Protein AF-A0A8C3PC70-F1 (afdb_monomer)

Mean predicted aligned error: 22.48 Å

Foldseek 3Di:
DDDDDDDDDPVVVVVVVVVVCVVPVVVVVVVVVVVVVVVVVVVVVVVVVVVVVVVVVVVVVVVVVVVVVVVVVVVVVVVVVVVVVVVVVVVVVVVVVVVVVVVVVVVVVVVVVVVVVVVVVVVVVVVVVVVVVVVVVVVVVVVVVVVVVDDDDDDDDDDDDDDDDPCPVVVVVVVVVVVVVVVVVVVVVVVVVVVVVVVVVVVVVVVVVVVVVVVVVVVVVVVVVVVVLLVVLVVLQVVLDDPVGGFDSDPVSSVVSVVVVVVCVVVVVVVVVVVVVVVVVVVVVVVVVVVVVVVVVVVVVVVVVVVVVVVVVVVVVVVVVVVVVVVVVVVVVVVVVVVVVVVVVVVVVVVVVVVVVVVVVVVVVVVVVVVVVVVVVVVVVVVVVVVVVVVVVVVVVVVVVVVVVVVVVVVVVVVVVVVVVVVLVVLCVVVVDPDDSPPDDPVNSVVVVVVVVVVVVVVPDDDDDDDDDDDDDDDDDDDD

Organism: Chrysemys picta bellii (NCBI:txid8478)

Sequence (480 aa):
SSAPSHPHSSEGSTEVRVSCKYRCYYPSILLLKIQQLQSQLVTKEASLQEMKSELEIYKENNARQSSKIQTLKAQVKELEEIATSVTSVKSQSGAYIYTLKRKNQELSERVSELEKHLRMLLVSREKAEQKVASLEKKLAEVTDKLSSSMNIDIKGQEDPLGFLEKDEAALTKKTFERNNTILLERLKDKQIAWDNCCQELLHKEKKFTELDRALHASMYETKTTQTLYQTFISQLATLLSNTFITVAGTEKAIKERIQEICGSEHSWKSKTDELQQKVLSLTSQLEQQRDLYHEALSKSYKAEEVLQKQKGSLKRVEKKLAAEDLLLERFISERKKLFKKNIFLQNKTIEELSKSLEKVEKIKEKAARKVVSLKTELDYTEHEARKEKERAHHMLEAVTNELHISKRALEEVARREKQLVDFREAITKIMGFRINTLTISDKEIIRQLKQLIQAYEISKVTSNNESKFSCGFTTGFENQ

Radius of gyration: 105.41 Å; Cα contacts (8 Å, |Δi|>4): 39; chains: 1; bounding box: 229×79×291 Å

InterPro domains:
  IPR039139 Coiled-coil domain-containing protein 170-like [PTHR18863] (165-339)

Structure (mmCIF, N/CA/C/O backbone):
data_AF-A0A8C3PC70-F1
#
_entry.id   AF-A0A8C3PC70-F1
#
loop_
_atom_site.group_PDB
_atom_site.id
_atom_site.type_symbol
_atom_site.label_atom_id
_atom_site.label_alt_id
_atom_site.label_comp_id
_atom_site.label_asym_id
_atom_site.label_entity_id
_atom_site.label_seq_id
_atom_site.pdbx_PDB_ins_code
_atom_site.Cartn_x
_atom_site.Cartn_y
_atom_site.Cartn_z
_atom_site.occupancy
_atom_site.B_iso_or_equiv
_atom_site.auth_seq_id
_atom_site.auth_comp_id
_atom_site.auth_asym_id
_atom_site.auth_atom_id
_atom_site.pdbx_PDB_model_num
ATOM 1 N N . SER A 1 1 ? 85.971 45.861 -48.739 1.00 37.19 1 SER A N 1
ATOM 2 C CA . SER A 1 1 ? 86.446 45.391 -50.050 1.00 37.19 1 SER A CA 1
ATOM 3 C C . SER A 1 1 ? 85.743 44.111 -50.423 1.00 37.19 1 SER A C 1
ATOM 5 O O . SER A 1 1 ? 85.642 43.208 -49.605 1.00 37.19 1 SER A O 1
ATOM 7 N N . SER A 1 2 ? 85.193 44.115 -51.625 1.00 47.41 2 SER A N 1
ATOM 8 C CA . SER A 1 2 ? 84.390 43.083 -52.267 1.00 47.41 2 SER A CA 1
ATOM 9 C C . SER A 1 2 ? 85.173 41.791 -52.527 1.00 47.41 2 SER A C 1
ATOM 11 O O . SER A 1 2 ? 86.310 41.874 -52.979 1.00 47.41 2 SER A O 1
ATOM 13 N N . ALA A 1 3 ? 84.544 40.627 -52.330 1.00 35.69 3 ALA A N 1
ATOM 14 C CA . ALA A 1 3 ? 84.772 39.403 -53.112 1.00 35.69 3 ALA A CA 1
ATOM 15 C C . ALA A 1 3 ? 83.619 38.393 -52.873 1.00 35.69 3 ALA A C 1
ATOM 17 O O . ALA A 1 3 ? 83.036 38.405 -51.787 1.00 35.69 3 ALA A O 1
ATOM 18 N N . PRO A 1 4 ? 83.248 37.567 -53.872 1.00 47.09 4 PRO A N 1
ATOM 19 C CA . PRO A 1 4 ? 81.928 36.946 -53.977 1.00 47.09 4 PRO A CA 1
ATOM 20 C C . PRO A 1 4 ? 81.892 35.512 -53.427 1.00 47.09 4 PRO A C 1
ATOM 22 O O . PRO A 1 4 ? 82.804 34.72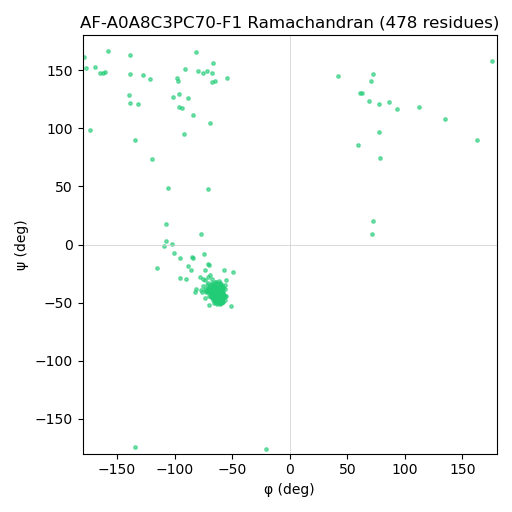1 -53.661 1.00 47.09 4 PRO A O 1
ATOM 25 N N . SER A 1 5 ? 80.807 35.146 -52.745 1.00 38.50 5 SER A N 1
ATOM 26 C CA . SER A 1 5 ? 80.529 33.771 -52.323 1.00 38.50 5 SER A CA 1
ATOM 27 C C . SER A 1 5 ? 79.599 33.067 -53.319 1.00 38.50 5 SER A C 1
ATOM 29 O O . SER A 1 5 ? 78.460 33.471 -53.546 1.00 38.50 5 SER A O 1
ATOM 31 N N . HIS A 1 6 ? 80.117 31.994 -53.916 1.00 42.22 6 HIS A N 1
ATOM 32 C CA . HIS A 1 6 ? 79.379 31.004 -54.701 1.00 42.22 6 HIS A CA 1
ATOM 33 C C . HIS A 1 6 ? 78.194 30.404 -53.919 1.00 42.22 6 HIS A C 1
ATOM 35 O O . HIS A 1 6 ? 78.354 30.087 -52.739 1.00 42.22 6 HIS A O 1
ATOM 41 N N . PRO A 1 7 ? 77.049 30.116 -54.566 1.00 43.94 7 PRO A N 1
ATOM 42 C CA . PRO A 1 7 ? 76.029 29.249 -54.004 1.00 43.94 7 PRO A CA 1
ATOM 43 C C . PRO A 1 7 ? 76.295 27.808 -54.460 1.00 43.94 7 PRO A C 1
ATOM 45 O O . PRO A 1 7 ? 75.867 27.390 -55.531 1.00 43.94 7 PRO A O 1
ATOM 48 N N . HIS A 1 8 ? 76.993 27.031 -53.638 1.00 48.06 8 HIS A N 1
ATOM 49 C CA . HIS A 1 8 ? 76.928 25.573 -53.706 1.00 48.06 8 HIS A CA 1
ATOM 50 C C . HIS A 1 8 ? 76.455 25.034 -52.351 1.00 48.06 8 HIS A C 1
ATOM 52 O O . HIS A 1 8 ? 76.801 25.575 -51.306 1.00 48.06 8 HIS A O 1
ATOM 58 N N . SER A 1 9 ? 75.636 23.980 -52.412 1.00 47.53 9 SER A N 1
ATOM 59 C CA . SER A 1 9 ? 75.015 23.207 -51.322 1.00 47.53 9 SER A CA 1
ATOM 60 C C . SER A 1 9 ? 73.780 23.806 -50.622 1.00 47.53 9 SER A C 1
ATOM 62 O O . SER A 1 9 ? 73.832 24.200 -49.461 1.00 47.53 9 SER A O 1
ATOM 64 N N . SER A 1 10 ? 72.621 23.780 -51.292 1.00 46.97 10 SER A N 1
ATOM 65 C CA . SER A 1 10 ? 71.298 23.926 -50.649 1.00 46.97 10 SER A CA 1
ATOM 66 C C . SER A 1 10 ? 70.464 22.633 -50.619 1.00 46.97 10 SER A C 1
ATOM 68 O O . SER A 1 10 ? 69.391 22.634 -50.021 1.00 46.97 10 SER A O 1
ATOM 70 N N . GLU A 1 11 ? 70.948 21.514 -51.173 1.00 48.00 11 GLU A N 1
ATOM 71 C CA . GLU A 1 11 ? 70.164 20.265 -51.265 1.00 48.00 11 GLU A CA 1
ATOM 72 C C . GLU A 1 11 ? 70.332 19.323 -50.056 1.00 48.00 11 GLU A C 1
ATOM 74 O O . GLU A 1 11 ? 69.372 18.682 -49.641 1.00 48.00 11 GLU A O 1
ATOM 79 N N . GLY A 1 12 ? 71.486 19.317 -49.375 1.00 47.09 12 GLY A N 1
ATOM 80 C CA . GLY A 1 12 ? 71.670 18.508 -48.153 1.00 47.09 12 GLY A CA 1
ATOM 81 C C . GLY A 1 12 ? 70.943 19.055 -46.912 1.00 47.09 12 GLY A C 1
ATOM 82 O O . GLY A 1 12 ? 70.647 18.322 -45.970 1.00 47.09 12 GLY A O 1
ATOM 83 N N . SER A 1 13 ? 70.614 20.352 -46.897 1.00 48.31 13 SER A N 1
ATOM 84 C CA . SER A 1 13 ? 69.939 21.005 -45.762 1.00 48.31 13 SER A CA 1
ATOM 85 C C . SER A 1 13 ? 68.418 20.872 -45.800 1.00 48.31 13 SER A C 1
ATOM 87 O O . SER A 1 13 ? 67.768 21.003 -44.764 1.00 48.31 13 SER A O 1
ATOM 89 N N . THR A 1 14 ? 67.827 20.628 -46.967 1.00 53.41 14 THR A N 1
ATOM 90 C CA . THR A 1 14 ? 66.382 20.436 -47.139 1.00 53.41 14 THR A CA 1
ATOM 91 C C . THR A 1 14 ? 65.974 19.009 -46.800 1.00 53.41 14 THR A C 1
ATOM 93 O O . THR A 1 14 ? 65.004 18.831 -46.069 1.00 53.41 14 THR A O 1
ATOM 96 N N . GLU A 1 15 ? 66.747 17.999 -47.195 1.00 50.66 15 GLU A N 1
ATOM 97 C CA . GLU A 1 15 ? 66.435 16.591 -46.909 1.00 50.66 15 GLU A CA 1
ATOM 98 C C . GLU A 1 15 ? 66.539 16.249 -45.410 1.00 50.66 15 GLU A C 1
ATOM 100 O O . GLU A 1 15 ? 65.626 15.651 -44.832 1.00 50.66 15 GLU A O 1
ATOM 105 N N . VAL A 1 16 ? 67.575 16.749 -44.723 1.00 52.97 16 VAL A N 1
ATOM 106 C CA . VAL A 1 16 ? 67.715 16.616 -43.259 1.00 52.97 16 VAL A CA 1
ATOM 107 C C . VAL A 1 16 ? 66.616 17.390 -42.521 1.00 52.97 16 VAL A C 1
ATOM 109 O O . VAL A 1 16 ? 66.085 16.912 -41.520 1.00 52.97 16 VAL A O 1
ATOM 112 N N . ARG A 1 17 ? 66.201 18.561 -43.022 1.00 52.69 17 ARG A N 1
ATOM 113 C CA . ARG A 1 17 ? 65.150 19.391 -42.403 1.00 52.69 17 ARG A CA 1
ATOM 114 C C . ARG A 1 17 ? 63.744 18.821 -42.629 1.00 52.69 17 ARG A C 1
ATOM 116 O O . ARG A 1 17 ? 62.884 18.980 -41.763 1.00 52.69 17 ARG A O 1
ATOM 123 N N . VAL A 1 18 ? 63.512 18.121 -43.741 1.00 56.44 18 VAL A N 1
ATOM 124 C CA . VAL A 1 18 ? 62.275 17.370 -44.010 1.00 56.44 18 VAL A CA 1
ATOM 125 C C . VAL A 1 18 ? 62.233 16.099 -43.160 1.00 56.44 18 VAL A C 1
ATOM 127 O O . VAL A 1 18 ? 61.241 15.878 -42.469 1.00 56.44 18 VAL A O 1
ATOM 130 N N . SER A 1 19 ? 63.323 15.329 -43.097 1.00 53.69 19 SER A N 1
ATOM 131 C CA . SER A 1 19 ? 63.426 14.143 -42.233 1.00 53.69 19 SER A CA 1
ATOM 132 C C . SER A 1 19 ? 63.249 14.496 -40.747 1.00 53.69 19 SER A C 1
ATOM 134 O O . SER A 1 19 ? 62.479 13.848 -40.041 1.00 53.69 19 SER A O 1
ATOM 136 N N . CYS A 1 20 ? 63.838 15.602 -40.280 1.00 53.09 20 CYS A N 1
ATOM 137 C CA . CYS A 1 20 ? 63.668 16.092 -38.908 1.00 53.09 20 CYS A CA 1
ATOM 138 C C . CYS A 1 20 ? 62.239 16.618 -38.635 1.00 53.09 20 CYS A C 1
ATOM 140 O O . CYS A 1 20 ? 61.683 16.361 -37.568 1.00 53.09 20 CYS A O 1
ATOM 142 N N . LYS A 1 21 ? 61.579 17.265 -39.614 1.00 56.69 21 LYS A N 1
ATOM 143 C CA . LYS A 1 21 ? 60.153 17.636 -39.514 1.00 56.69 21 LYS A CA 1
ATOM 144 C C . LYS A 1 21 ? 59.253 16.409 -39.377 1.00 56.69 21 LYS A C 1
ATOM 146 O O . LYS A 1 21 ? 58.434 16.380 -38.467 1.00 56.69 21 LYS A O 1
ATOM 151 N N . TYR A 1 22 ? 59.420 15.383 -40.211 1.00 57.03 22 TYR A N 1
ATOM 152 C CA . TYR A 1 22 ? 58.629 14.150 -40.106 1.00 57.03 22 TYR A CA 1
ATOM 153 C C . TYR A 1 22 ? 58.917 13.380 -38.807 1.00 57.03 22 TYR A C 1
ATOM 155 O O . TYR A 1 22 ? 57.985 12.863 -38.188 1.00 57.03 22 TYR A O 1
ATOM 163 N N . ARG A 1 23 ? 60.175 13.376 -38.342 1.00 55.66 23 ARG A N 1
ATOM 164 C CA . ARG A 1 23 ? 60.592 12.717 -37.094 1.00 55.66 23 ARG A CA 1
ATOM 165 C C . ARG A 1 23 ? 60.053 13.401 -35.831 1.00 55.66 23 ARG A C 1
ATOM 167 O O . ARG A 1 23 ? 59.842 12.713 -34.842 1.00 55.66 23 ARG A O 1
ATOM 174 N N . CYS A 1 24 ? 59.768 14.706 -35.868 1.00 57.81 24 CYS A N 1
ATOM 175 C CA . CYS A 1 24 ? 59.174 15.449 -34.745 1.00 57.81 24 CYS A CA 1
ATOM 176 C C . CYS A 1 24 ? 57.638 15.580 -34.824 1.00 57.81 24 CYS A C 1
ATOM 178 O O . CYS A 1 24 ? 56.969 15.655 -33.792 1.00 57.81 24 CYS A O 1
ATOM 180 N N . TYR A 1 25 ? 57.048 15.584 -36.024 1.00 62.97 25 TYR A N 1
ATOM 181 C CA . TYR A 1 25 ? 55.606 15.809 -36.215 1.00 62.97 25 TYR A CA 1
ATOM 182 C C . TYR A 1 25 ? 54.757 14.576 -35.872 1.00 62.97 25 TYR A C 1
ATOM 184 O O . TYR A 1 25 ? 53.714 14.697 -35.231 1.00 62.97 25 TYR A O 1
ATOM 192 N N . TYR A 1 26 ? 55.227 13.375 -36.226 1.00 67.38 26 TYR A N 1
ATOM 193 C CA . TYR A 1 26 ? 54.510 12.126 -35.936 1.00 67.38 26 TYR A CA 1
ATOM 194 C C . TYR A 1 26 ? 54.374 11.836 -34.429 1.00 67.38 26 TYR A C 1
ATOM 196 O O . TYR A 1 26 ? 53.254 11.579 -33.979 1.00 67.38 26 TYR A O 1
ATOM 204 N N . PRO A 1 27 ? 55.450 11.941 -33.619 1.00 76.81 27 PRO A N 1
ATOM 205 C CA . PRO A 1 27 ? 55.350 11.814 -32.165 1.00 76.81 27 PRO A CA 1
ATOM 206 C C . PRO A 1 27 ? 54.421 12.856 -31.534 1.00 76.81 27 PRO A C 1
ATOM 208 O O . PRO A 1 27 ? 53.708 12.539 -30.589 1.00 76.81 27 PRO A O 1
ATOM 211 N N . SER A 1 28 ? 54.372 14.072 -32.087 1.00 80.38 28 SER A N 1
ATOM 212 C CA . SER A 1 28 ? 53.511 15.154 -31.587 1.00 80.38 28 SER A CA 1
ATOM 213 C C . SER A 1 28 ? 52.018 14.876 -31.817 1.00 80.38 28 SER A C 1
ATOM 215 O O . SER A 1 28 ? 51.204 15.097 -30.922 1.00 80.38 28 SER A O 1
ATOM 217 N N . ILE A 1 29 ? 51.642 14.333 -32.983 1.00 85.62 29 ILE A N 1
ATOM 218 C CA . ILE A 1 29 ? 50.254 13.921 -33.273 1.00 85.62 29 ILE A CA 1
ATOM 219 C C . ILE A 1 29 ? 49.832 12.752 -32.377 1.00 85.62 29 ILE A C 1
ATOM 221 O O . ILE A 1 29 ? 48.722 12.745 -31.842 1.00 85.62 29 ILE A O 1
ATOM 225 N N . LEU A 1 30 ? 50.719 11.771 -32.194 1.00 86.25 30 LEU A N 1
ATOM 226 C CA . LEU A 1 30 ? 50.485 10.645 -31.289 1.00 86.25 30 LEU A CA 1
ATOM 227 C C . LEU A 1 30 ? 50.308 11.115 -29.844 1.00 86.25 30 LEU A C 1
ATOM 229 O O . LEU A 1 30 ? 49.381 10.665 -29.179 1.00 86.25 30 LEU A O 1
ATOM 233 N N . LEU A 1 31 ? 51.129 12.061 -29.384 1.00 89.50 31 LEU A N 1
ATOM 234 C CA . LEU A 1 31 ? 51.021 12.641 -28.046 1.00 89.50 31 LEU A CA 1
ATOM 235 C C . LEU A 1 31 ? 49.682 13.363 -27.845 1.00 89.50 31 LEU A C 1
ATOM 237 O O . LEU A 1 31 ? 49.012 13.124 -26.844 1.00 89.50 31 LEU A O 1
ATOM 241 N N . LEU A 1 32 ? 49.246 14.170 -28.818 1.00 92.12 32 LEU A N 1
ATOM 242 C CA . LEU A 1 32 ? 47.927 14.814 -28.786 1.00 92.12 32 LEU A CA 1
ATOM 243 C C . LEU A 1 32 ? 46.793 13.785 -28.755 1.00 92.12 32 LEU A C 1
ATOM 245 O O . LEU A 1 32 ? 45.816 13.959 -28.027 1.00 92.12 32 LEU A O 1
ATOM 249 N N . LYS A 1 33 ? 46.918 12.686 -29.510 1.00 93.38 33 LYS A N 1
ATOM 250 C CA . LYS A 1 33 ? 45.909 11.623 -29.505 1.00 93.38 33 LYS A CA 1
ATOM 251 C C . LYS A 1 33 ? 45.869 10.878 -28.174 1.00 93.38 33 LYS A C 1
ATOM 253 O O . LYS A 1 33 ? 44.781 10.586 -27.685 1.00 93.38 33 LYS A O 1
ATOM 258 N N . ILE A 1 34 ? 47.031 10.614 -27.579 1.00 92.19 34 ILE A N 1
ATOM 259 C CA . ILE A 1 34 ? 47.152 10.025 -26.243 1.00 92.19 34 ILE A CA 1
ATOM 260 C C . ILE A 1 34 ? 46.510 10.953 -25.208 1.00 92.19 34 ILE A C 1
ATOM 262 O O . ILE A 1 34 ? 45.672 10.490 -24.443 1.00 92.19 34 ILE A O 1
ATOM 266 N N . GLN A 1 35 ? 46.798 12.256 -25.240 1.00 93.56 35 GLN A N 1
ATOM 267 C CA . GLN A 1 35 ? 46.181 13.242 -24.344 1.00 93.56 35 GLN A CA 1
ATOM 268 C C . GLN A 1 35 ? 44.659 13.323 -24.521 1.00 93.56 35 GLN A C 1
ATOM 270 O O . GLN A 1 35 ? 43.923 13.380 -23.538 1.00 93.56 35 GLN A O 1
ATOM 275 N N . GLN A 1 36 ? 44.164 13.272 -25.762 1.00 95.31 36 GLN A N 1
ATOM 276 C CA . GLN A 1 36 ? 42.727 13.247 -26.039 1.00 95.31 36 GLN A CA 1
ATOM 277 C C . GLN A 1 36 ? 42.065 11.990 -25.457 1.00 95.31 36 GLN A C 1
ATOM 279 O O . GLN A 1 36 ? 41.014 12.085 -24.826 1.00 95.31 36 GLN A O 1
ATOM 284 N N . LEU A 1 37 ? 42.669 10.816 -25.660 1.00 94.94 37 LEU A N 1
ATOM 285 C CA . LEU A 1 37 ? 42.160 9.554 -25.121 1.00 94.94 37 LEU A CA 1
ATOM 286 C C . LEU A 1 37 ? 42.231 9.521 -23.592 1.00 94.94 37 LEU A C 1
ATOM 288 O O . LEU A 1 37 ? 41.295 9.046 -22.959 1.00 94.94 37 LEU A O 1
ATOM 292 N N . GLN A 1 38 ? 43.288 10.076 -22.998 1.00 96.25 38 GLN A N 1
ATOM 293 C CA . GLN A 1 38 ? 43.413 10.234 -21.549 1.00 96.25 38 GLN A CA 1
ATOM 294 C C . GLN A 1 38 ? 42.317 11.147 -20.994 1.00 96.25 38 GLN A C 1
ATOM 296 O O . GLN A 1 38 ? 41.658 10.784 -20.026 1.00 96.25 38 GLN A O 1
ATOM 301 N N . SER A 1 39 ? 42.054 12.289 -21.634 1.00 95.62 39 SER A N 1
ATOM 302 C CA . SER A 1 39 ? 40.955 13.176 -21.241 1.00 95.62 39 SER A CA 1
ATOM 303 C C . SER A 1 39 ? 39.600 12.468 -21.335 1.00 95.62 39 SER A C 1
ATOM 305 O O . SER A 1 39 ? 38.804 12.529 -20.399 1.00 95.62 39 SER A O 1
ATOM 307 N N . GLN A 1 40 ? 39.355 11.717 -22.413 1.00 96.06 40 GLN A N 1
ATOM 308 C CA . GLN A 1 40 ? 38.131 10.925 -22.553 1.00 96.06 40 GLN A CA 1
ATOM 309 C C . GLN A 1 40 ? 38.013 9.839 -21.480 1.00 96.06 40 GLN A C 1
ATOM 311 O O . GLN A 1 40 ? 36.933 9.674 -20.914 1.00 96.06 40 GLN A O 1
ATOM 316 N N . LEU A 1 41 ? 39.102 9.137 -21.160 1.00 94.94 41 LEU A N 1
ATOM 317 C CA . LEU A 1 41 ? 39.122 8.130 -20.102 1.00 94.94 41 LEU A CA 1
ATOM 318 C C . LEU A 1 41 ? 38.739 8.748 -18.754 1.00 94.94 41 LEU A C 1
ATOM 320 O O . LEU A 1 41 ? 37.812 8.257 -18.119 1.00 94.94 41 LEU A O 1
ATOM 324 N N . VAL A 1 42 ? 39.347 9.882 -18.394 1.00 97.31 42 VAL A N 1
ATOM 325 C CA . VAL A 1 42 ? 39.042 10.604 -17.149 1.00 97.31 42 VAL A CA 1
ATOM 326 C C . VAL A 1 42 ? 37.571 11.030 -17.098 1.00 97.31 42 VAL A C 1
ATOM 328 O O . VAL A 1 42 ? 36.910 10.853 -16.078 1.00 97.31 42 VAL A O 1
ATOM 331 N N . THR A 1 43 ? 37.005 11.534 -18.203 1.00 95.00 43 THR A N 1
ATOM 332 C CA . THR A 1 43 ? 35.571 11.892 -18.231 1.00 95.00 43 THR A CA 1
ATOM 333 C C . THR A 1 43 ? 34.653 10.678 -18.068 1.00 95.00 43 THR A C 1
ATOM 335 O O . THR A 1 43 ? 33.618 10.768 -17.408 1.00 95.00 43 THR A O 1
ATOM 338 N N . LYS A 1 44 ? 35.022 9.523 -18.639 1.00 95.88 44 LYS A N 1
ATOM 339 C CA . LYS A 1 44 ? 34.263 8.276 -18.486 1.00 95.88 44 LYS A CA 1
ATOM 340 C C . LYS A 1 44 ? 34.393 7.702 -17.080 1.00 95.88 44 LYS A C 1
ATOM 342 O O . LYS A 1 44 ? 33.398 7.213 -16.558 1.00 95.88 44 LYS A O 1
ATOM 347 N N . GLU A 1 45 ? 35.563 7.803 -16.457 1.00 96.88 45 GLU A N 1
ATOM 348 C CA . GLU A 1 45 ? 35.774 7.427 -15.057 1.00 96.88 45 GLU A CA 1
ATOM 349 C C . GLU A 1 45 ? 34.944 8.295 -14.109 1.00 96.88 45 GLU A C 1
ATOM 351 O O . GLU A 1 45 ? 34.294 7.753 -13.218 1.00 96.88 45 GLU A O 1
ATOM 356 N N . ALA A 1 46 ? 34.880 9.611 -14.341 1.00 96.19 46 ALA A N 1
ATOM 357 C CA . ALA A 1 46 ? 34.041 10.514 -13.555 1.00 96.19 46 ALA A CA 1
ATOM 358 C C . ALA A 1 46 ? 32.548 10.151 -13.660 1.00 96.19 46 ALA A C 1
ATOM 360 O O . ALA A 1 46 ? 31.886 9.974 -12.639 1.00 96.19 46 ALA A O 1
ATOM 361 N N . SER A 1 47 ? 32.037 9.946 -14.879 1.00 95.06 47 SER A N 1
ATOM 362 C CA . SER A 1 47 ? 30.644 9.525 -15.095 1.00 95.06 47 SER A CA 1
ATOM 363 C C . SER A 1 47 ? 30.351 8.146 -14.491 1.00 95.06 47 SER A C 1
ATOM 365 O O . SER A 1 47 ? 29.295 7.930 -13.904 1.00 95.06 47 SER A O 1
ATOM 367 N N . LEU A 1 48 ? 31.294 7.205 -14.576 1.00 94.44 48 LEU A N 1
ATOM 368 C CA . LEU A 1 48 ? 31.156 5.890 -13.951 1.00 94.44 48 LEU A CA 1
ATOM 369 C C . LEU A 1 48 ? 31.101 6.003 -12.421 1.00 94.44 48 LEU A C 1
ATOM 371 O O . LEU A 1 48 ? 30.338 5.278 -11.783 1.00 94.44 48 LEU A O 1
ATOM 375 N N . GLN A 1 49 ? 31.883 6.907 -11.833 1.00 96.12 49 GLN A N 1
ATOM 376 C CA . GLN A 1 49 ? 31.873 7.156 -10.396 1.00 96.12 49 GLN A CA 1
ATOM 377 C C . GLN A 1 49 ? 30.563 7.808 -9.930 1.00 96.12 49 GLN A C 1
ATOM 379 O O . GLN A 1 49 ? 30.028 7.415 -8.894 1.00 96.12 49 GLN A O 1
ATOM 384 N N . GLU A 1 50 ? 30.010 8.735 -10.712 1.00 96.12 50 GLU A N 1
ATOM 385 C CA . GLU A 1 50 ? 28.693 9.334 -10.469 1.00 96.12 50 GLU A CA 1
ATOM 386 C C . GLU A 1 50 ? 27.590 8.265 -10.495 1.00 96.12 50 GLU A C 1
ATOM 388 O O . GLU A 1 50 ? 26.885 8.088 -9.501 1.00 96.12 50 GLU A O 1
ATOM 393 N N . MET A 1 51 ? 27.540 7.441 -11.547 1.00 94.69 51 MET A N 1
ATOM 394 C CA . MET A 1 51 ? 26.582 6.331 -11.654 1.00 94.69 51 MET A CA 1
ATOM 395 C C . MET A 1 51 ? 26.714 5.323 -10.501 1.00 94.69 51 MET A C 1
ATOM 397 O O . MET A 1 51 ? 25.717 4.780 -10.026 1.00 94.69 51 MET A O 1
ATOM 401 N N . LYS A 1 52 ? 27.939 5.062 -10.020 1.00 96.44 52 LYS A N 1
ATOM 402 C CA . LYS A 1 52 ? 28.156 4.236 -8.821 1.00 96.44 52 LYS A CA 1
ATOM 403 C C . LYS A 1 52 ? 27.553 4.880 -7.574 1.00 96.44 52 LYS A C 1
ATOM 405 O O . LYS A 1 52 ? 26.940 4.172 -6.782 1.00 96.44 52 LYS A O 1
ATOM 410 N N . SER A 1 53 ? 27.716 6.191 -7.398 1.00 94.69 53 SER A N 1
ATOM 411 C CA . SER A 1 53 ? 27.153 6.903 -6.247 1.00 94.69 53 SER A CA 1
ATOM 412 C C . SER A 1 53 ? 25.621 6.899 -6.259 1.00 94.69 53 SER A C 1
ATOM 414 O O . SER A 1 53 ? 25.006 6.593 -5.239 1.00 94.69 53 SER A O 1
ATOM 416 N N . GLU A 1 54 ? 25.001 7.112 -7.423 1.00 96.44 54 GLU A N 1
ATOM 417 C CA . GLU A 1 54 ? 23.546 7.024 -7.584 1.00 96.44 54 GLU A CA 1
ATOM 418 C C . GLU A 1 54 ? 23.024 5.611 -7.300 1.00 96.44 54 GLU A C 1
ATOM 420 O O . GLU A 1 54 ? 21.998 5.446 -6.636 1.00 96.44 54 GLU A O 1
ATOM 425 N N . LEU A 1 55 ? 23.748 4.577 -7.747 1.00 95.44 55 LEU A N 1
ATOM 426 C CA . LEU A 1 55 ? 23.398 3.186 -7.468 1.00 95.44 55 LEU A CA 1
ATOM 427 C C . LEU A 1 55 ? 23.433 2.875 -5.965 1.00 95.44 55 LEU A C 1
ATOM 429 O O . LEU A 1 55 ? 22.550 2.172 -5.473 1.00 95.44 55 LEU A O 1
ATOM 433 N N . GLU A 1 56 ? 24.423 3.383 -5.230 1.00 96.19 56 GLU A N 1
ATOM 434 C CA . GLU A 1 56 ? 24.491 3.196 -3.776 1.00 96.19 56 GLU A CA 1
ATOM 435 C C . GLU A 1 56 ? 23.360 3.936 -3.050 1.00 96.19 56 GLU A C 1
ATOM 437 O O . GLU A 1 56 ? 22.710 3.347 -2.185 1.00 96.19 56 GLU A O 1
ATOM 442 N N . ILE A 1 57 ? 23.020 5.161 -3.469 1.00 95.69 57 ILE A N 1
ATOM 443 C CA . ILE A 1 57 ? 21.851 5.888 -2.944 1.00 95.69 57 ILE A CA 1
ATOM 444 C C . ILE A 1 57 ? 20.560 5.099 -3.208 1.00 95.69 57 ILE A C 1
ATOM 446 O O . ILE A 1 57 ? 19.709 4.963 -2.326 1.00 95.69 57 ILE A O 1
ATOM 450 N N . TYR A 1 58 ? 20.407 4.532 -4.408 1.00 95.56 58 TYR A N 1
ATOM 451 C CA . TYR A 1 58 ? 19.252 3.702 -4.743 1.00 95.56 58 TYR A CA 1
ATOM 452 C C . TYR A 1 58 ? 19.175 2.440 -3.871 1.00 95.56 58 TYR A C 1
ATOM 454 O O . TYR A 1 58 ? 18.103 2.109 -3.360 1.00 95.56 58 TYR A O 1
ATOM 462 N N . LYS A 1 59 ? 20.301 1.749 -3.652 1.00 96.50 59 LYS A N 1
ATOM 463 C CA . LYS A 1 59 ? 20.364 0.578 -2.762 1.00 96.50 59 LYS A CA 1
ATOM 464 C C . LYS A 1 59 ? 19.986 0.935 -1.329 1.00 96.50 59 LYS A C 1
ATOM 466 O O . LYS A 1 59 ? 19.209 0.202 -0.717 1.00 96.50 59 LYS A O 1
ATOM 471 N N . GLU A 1 60 ? 20.491 2.051 -0.809 1.00 96.50 60 GLU A N 1
ATOM 472 C CA . GLU A 1 60 ? 20.160 2.521 0.535 1.00 96.50 60 GLU A CA 1
ATOM 473 C C . GLU A 1 60 ? 18.664 2.846 0.655 1.00 96.50 60 GLU A C 1
ATOM 475 O O . GLU A 1 60 ? 18.003 2.412 1.601 1.00 96.50 60 GLU A O 1
ATOM 480 N N . ASN A 1 61 ? 18.098 3.542 -0.333 1.00 96.06 61 ASN A N 1
ATOM 481 C CA . ASN A 1 61 ? 16.670 3.847 -0.374 1.00 96.06 61 ASN A CA 1
ATOM 482 C C . ASN A 1 61 ? 15.814 2.576 -0.426 1.00 96.06 61 ASN A C 1
ATOM 484 O O . ASN A 1 61 ? 14.842 2.462 0.322 1.00 96.06 61 ASN A O 1
ATOM 488 N N . ASN A 1 62 ? 16.199 1.595 -1.242 1.00 96.06 62 ASN A N 1
ATOM 489 C CA . ASN A 1 62 ? 15.518 0.305 -1.308 1.00 96.06 62 ASN A CA 1
ATOM 490 C C . ASN A 1 62 ? 15.604 -0.455 0.030 1.00 96.06 62 ASN A C 1
ATOM 492 O O . ASN A 1 62 ? 14.608 -1.010 0.492 1.00 96.06 62 ASN A O 1
ATOM 496 N N . ALA A 1 63 ? 16.758 -0.427 0.706 1.00 94.81 63 ALA A N 1
ATOM 497 C CA . ALA A 1 63 ? 16.920 -1.023 2.033 1.00 94.81 63 ALA A CA 1
ATOM 498 C C . ALA A 1 63 ? 16.027 -0.336 3.082 1.00 94.81 63 ALA A C 1
ATOM 500 O O . ALA A 1 63 ? 15.329 -1.013 3.837 1.00 94.81 63 ALA A O 1
ATOM 501 N N . ARG A 1 64 ? 15.969 1.004 3.088 1.00 96.69 64 ARG A N 1
ATOM 502 C CA . ARG A 1 64 ? 15.076 1.779 3.970 1.00 96.69 64 ARG A CA 1
ATOM 503 C C . ARG A 1 64 ? 13.603 1.449 3.720 1.00 96.69 64 ARG A C 1
ATOM 505 O O . ARG A 1 64 ? 12.853 1.241 4.676 1.00 96.69 64 ARG A O 1
ATOM 512 N N . GLN A 1 65 ? 13.190 1.360 2.455 1.00 95.25 65 GLN A N 1
ATOM 513 C CA . GLN A 1 65 ? 11.828 0.968 2.083 1.00 95.25 65 GLN A CA 1
ATOM 514 C C . GLN A 1 65 ? 11.508 -0.462 2.530 1.00 95.25 65 GLN A C 1
ATOM 516 O O . GLN A 1 65 ? 10.458 -0.691 3.130 1.00 95.25 65 GLN A O 1
ATOM 521 N N . SER A 1 66 ? 12.427 -1.408 2.323 1.00 95.12 66 SER A N 1
ATOM 522 C CA . SER A 1 66 ? 12.268 -2.796 2.766 1.00 95.12 66 SER A CA 1
ATOM 523 C C . SER A 1 66 ? 12.087 -2.895 4.284 1.00 95.12 66 SER A C 1
ATOM 525 O O . SER A 1 66 ? 11.160 -3.560 4.750 1.00 95.12 66 SER A O 1
ATOM 527 N N . SER A 1 67 ? 12.897 -2.171 5.063 1.00 96.00 67 SER A N 1
ATOM 528 C CA . SER A 1 67 ? 12.750 -2.102 6.523 1.00 96.00 67 SER A CA 1
ATOM 529 C C . SER A 1 67 ? 11.393 -1.527 6.931 1.00 96.00 67 SER A C 1
ATOM 531 O O . SER A 1 67 ? 10.725 -2.080 7.803 1.00 96.00 67 SER A O 1
ATOM 533 N N . LYS A 1 68 ? 10.926 -0.462 6.261 1.00 97.38 68 LYS A N 1
ATOM 534 C CA . LYS A 1 68 ? 9.607 0.125 6.540 1.00 97.38 68 LYS A CA 1
ATOM 535 C C . LYS A 1 68 ? 8.469 -0.852 6.242 1.00 97.38 68 LYS A C 1
ATOM 537 O O . LYS A 1 68 ? 7.541 -0.957 7.043 1.00 97.38 68 LYS A O 1
ATOM 542 N N . ILE A 1 69 ? 8.550 -1.585 5.132 1.00 95.56 69 ILE A N 1
ATOM 543 C CA . ILE A 1 69 ? 7.585 -2.635 4.778 1.00 95.56 69 ILE A CA 1
ATOM 544 C C . ILE A 1 69 ? 7.587 -3.740 5.838 1.00 95.56 69 ILE A C 1
ATOM 546 O O . ILE A 1 69 ? 6.520 -4.206 6.230 1.00 95.56 69 ILE A O 1
ATOM 550 N N . GLN A 1 70 ? 8.757 -4.146 6.335 1.00 94.75 70 GLN A N 1
ATOM 551 C CA . GLN A 1 70 ? 8.860 -5.162 7.381 1.00 94.75 70 GLN A CA 1
ATOM 552 C C . GLN A 1 70 ? 8.214 -4.700 8.694 1.00 94.75 70 GLN A C 1
ATOM 554 O O . GLN A 1 70 ? 7.452 -5.460 9.291 1.00 94.75 70 GLN A O 1
ATOM 559 N N . THR A 1 71 ? 8.443 -3.450 9.109 1.00 96.94 71 THR A N 1
ATOM 560 C CA . THR A 1 71 ? 7.776 -2.869 10.285 1.00 96.94 71 THR A CA 1
ATOM 561 C C . THR A 1 71 ? 6.260 -2.820 10.105 1.00 96.94 71 THR A C 1
ATOM 563 O O . THR A 1 71 ? 5.531 -3.247 10.994 1.00 96.94 71 THR A O 1
ATOM 566 N N . LEU A 1 72 ? 5.772 -2.357 8.949 1.00 96.25 72 LEU A N 1
ATOM 567 C CA . LEU A 1 72 ? 4.333 -2.301 8.673 1.00 96.25 72 LEU A CA 1
ATOM 568 C C . LEU A 1 72 ? 3.699 -3.699 8.675 1.00 96.25 72 LEU A C 1
ATOM 570 O O . LEU A 1 72 ? 2.630 -3.881 9.246 1.00 96.25 72 LEU A O 1
ATOM 574 N N . LYS A 1 73 ? 4.373 -4.709 8.109 1.00 96.88 73 LYS A N 1
ATOM 575 C CA . LYS A 1 73 ? 3.913 -6.106 8.162 1.00 96.88 73 LYS A CA 1
ATOM 576 C C . LYS A 1 73 ? 3.816 -6.633 9.595 1.00 96.88 73 LYS A C 1
ATOM 578 O O . LYS A 1 73 ? 2.859 -7.334 9.908 1.00 96.88 73 LYS A O 1
ATOM 583 N N . ALA A 1 74 ? 4.778 -6.299 10.456 1.00 95.38 74 ALA A N 1
ATOM 584 C CA . ALA A 1 74 ? 4.732 -6.688 11.864 1.00 95.38 74 ALA A CA 1
ATOM 585 C C . ALA A 1 74 ? 3.534 -6.049 12.588 1.00 95.38 74 ALA A C 1
ATOM 587 O O . ALA A 1 74 ? 2.810 -6.748 13.290 1.00 95.38 74 ALA A O 1
ATOM 588 N N . GLN A 1 75 ? 3.274 -4.760 12.343 1.00 96.94 75 GLN A N 1
ATOM 589 C CA . GLN A 1 75 ? 2.127 -4.049 12.919 1.00 96.94 75 GLN A CA 1
ATOM 590 C C . GLN A 1 75 ? 0.783 -4.611 12.439 1.00 96.94 75 GLN A C 1
ATOM 592 O O . GLN A 1 75 ? -0.141 -4.746 13.234 1.00 96.94 75 GLN A O 1
ATOM 597 N N . VAL A 1 76 ? 0.662 -4.974 11.157 1.00 95.06 76 VAL A N 1
ATOM 598 C CA . VAL A 1 76 ? -0.555 -5.622 10.635 1.00 95.06 76 VAL A CA 1
ATOM 599 C C . VAL A 1 76 ? -0.807 -6.950 11.345 1.00 95.06 76 VAL A C 1
ATOM 601 O O . VAL A 1 76 ? -1.928 -7.198 11.775 1.00 95.06 76 VAL A O 1
ATOM 604 N N . LYS A 1 77 ? 0.236 -7.763 11.544 1.00 96.00 77 LYS A N 1
ATOM 605 C CA . LYS A 1 77 ? 0.114 -9.044 12.247 1.00 96.00 77 LYS A CA 1
ATOM 606 C C . LYS A 1 77 ? -0.329 -8.870 13.705 1.00 96.00 77 LYS A C 1
ATOM 608 O O . LYS A 1 77 ? -1.173 -9.621 14.180 1.00 96.00 77 LYS A O 1
ATOM 613 N N . GLU A 1 78 ? 0.214 -7.875 14.404 1.00 96.69 78 GLU A N 1
ATOM 614 C CA . GLU A 1 78 ? -0.197 -7.543 15.775 1.00 96.69 78 GLU A CA 1
ATOM 615 C C . GLU A 1 78 ? -1.670 -7.102 15.829 1.00 96.69 78 GLU A C 1
ATOM 617 O O . GLU A 1 78 ? -2.431 -7.556 16.682 1.00 96.69 78 GLU A O 1
ATOM 622 N N . LEU A 1 79 ? -2.108 -6.274 14.875 1.00 95.31 79 LEU A N 1
ATOM 623 C CA . LEU A 1 79 ? -3.508 -5.854 14.770 1.00 95.31 79 LEU A CA 1
ATOM 624 C C . LEU A 1 79 ? -4.452 -7.026 14.463 1.00 95.31 79 LEU A C 1
ATOM 626 O O . LEU A 1 79 ? -5.549 -7.080 15.019 1.00 95.31 79 LEU A O 1
ATOM 630 N N . GLU A 1 80 ? -4.039 -7.969 13.615 1.00 94.88 80 GLU A N 1
ATOM 631 C CA . GLU A 1 80 ? -4.790 -9.200 13.343 1.00 94.88 80 GLU A CA 1
ATOM 632 C C . GLU A 1 80 ? -4.928 -10.060 14.609 1.00 94.88 80 GLU A C 1
ATOM 634 O O . GLU A 1 80 ? -6.026 -10.524 14.924 1.00 94.88 80 GLU A O 1
ATOM 639 N N . GLU A 1 81 ? -3.855 -10.217 15.388 1.00 96.19 81 GLU A N 1
ATOM 640 C CA . GLU A 1 81 ? -3.881 -10.956 16.654 1.00 96.19 81 GLU A CA 1
ATOM 641 C C . GLU A 1 81 ? -4.819 -10.293 17.676 1.00 96.19 81 GLU A C 1
ATOM 643 O O . GLU A 1 81 ? -5.689 -10.959 18.250 1.00 96.19 81 GLU A O 1
ATOM 648 N N . ILE A 1 82 ? -4.750 -8.967 17.824 1.00 96.19 82 ILE A N 1
ATOM 649 C CA . ILE A 1 82 ? -5.679 -8.204 18.670 1.00 96.19 82 ILE A CA 1
ATOM 650 C C . ILE A 1 82 ? -7.124 -8.395 18.197 1.00 96.19 82 ILE A C 1
ATOM 652 O O . ILE A 1 82 ? -8.006 -8.645 19.021 1.00 96.19 82 ILE A O 1
ATOM 656 N N . ALA A 1 83 ? -7.389 -8.329 16.890 1.00 92.81 83 ALA A N 1
ATOM 657 C CA . ALA A 1 83 ? -8.730 -8.526 16.348 1.00 92.81 83 ALA A CA 1
ATOM 658 C C . ALA A 1 83 ? -9.279 -9.921 16.688 1.00 92.81 83 ALA A C 1
ATOM 660 O O . ALA A 1 83 ? -10.418 -10.034 17.154 1.00 92.81 83 ALA A O 1
ATOM 661 N N . THR A 1 84 ? -8.467 -10.975 16.539 1.00 95.75 84 THR A N 1
ATOM 662 C CA . THR A 1 84 ? -8.876 -12.338 16.924 1.00 95.75 84 THR A CA 1
ATOM 663 C C . THR A 1 84 ? -9.177 -12.441 18.422 1.00 95.75 84 THR A C 1
ATOM 665 O O . THR A 1 84 ? -10.236 -12.952 18.796 1.00 95.75 84 THR A O 1
ATOM 668 N N . SER A 1 85 ? -8.333 -11.864 19.282 1.00 96.19 85 SER A N 1
ATOM 669 C CA . SER A 1 85 ? -8.553 -11.821 20.733 1.00 96.19 85 SER A CA 1
ATOM 670 C C . SER A 1 85 ? -9.854 -11.094 21.099 1.00 96.19 85 SER A C 1
ATOM 672 O O . SER A 1 85 ? -10.690 -11.630 21.831 1.00 96.19 85 SER A O 1
ATOM 674 N N . VAL A 1 86 ? -10.103 -9.922 20.506 1.00 95.19 86 VAL A N 1
ATOM 675 C CA . VAL A 1 86 ? -11.334 -9.145 20.723 1.00 95.19 86 VAL A CA 1
ATOM 676 C C . VAL A 1 86 ? -12.571 -9.928 20.284 1.00 95.19 86 VAL A C 1
ATOM 678 O O . VAL A 1 86 ? -13.577 -9.929 20.998 1.00 95.19 86 VAL A O 1
ATOM 681 N N . THR A 1 87 ? -12.521 -10.631 19.147 1.00 93.94 87 THR A N 1
ATOM 682 C CA . THR A 1 87 ? -13.654 -11.465 18.712 1.00 93.94 87 THR A CA 1
ATOM 683 C C . THR A 1 87 ? -13.939 -12.615 19.682 1.00 93.94 87 THR A C 1
ATOM 685 O O . THR A 1 87 ? -15.107 -12.872 19.991 1.00 93.94 87 THR A O 1
ATOM 688 N N . SER A 1 88 ? -12.896 -13.240 20.239 1.00 95.50 88 SER A N 1
ATOM 689 C CA . SER A 1 88 ? -13.022 -14.286 21.258 1.00 95.50 88 SER A CA 1
ATOM 690 C C . SER A 1 88 ? -13.664 -13.747 22.541 1.00 95.50 88 SER A C 1
ATOM 692 O O . SER A 1 88 ? -14.702 -14.256 22.973 1.00 95.50 88 SER A O 1
ATOM 694 N N . VAL A 1 89 ? -13.153 -12.636 23.086 1.00 93.88 89 VAL A N 1
ATOM 695 C CA . VAL A 1 89 ? -13.708 -11.984 24.289 1.00 93.88 89 VAL A CA 1
ATOM 696 C C . VAL A 1 89 ? -15.158 -11.539 24.068 1.00 93.88 89 VAL A C 1
ATOM 698 O O . VAL A 1 89 ? -16.013 -11.712 24.942 1.00 93.88 89 VAL A O 1
ATOM 701 N N . LYS A 1 90 ? -15.486 -11.018 22.880 1.00 95.88 90 LYS A N 1
ATOM 702 C CA . LYS A 1 90 ? -16.863 -10.661 22.509 1.00 95.88 90 LYS A CA 1
ATOM 703 C C . LYS A 1 90 ? -17.788 -11.881 22.513 1.00 95.88 90 LYS A C 1
ATOM 705 O O . LYS A 1 90 ? -18.907 -11.792 23.014 1.00 95.88 90 LYS A O 1
ATOM 710 N N . SER A 1 91 ? -17.336 -13.020 21.990 1.00 91.62 91 SER A N 1
ATOM 711 C CA . SER A 1 91 ? -18.124 -14.259 22.010 1.00 91.62 91 SER A CA 1
ATOM 712 C C . SER A 1 91 ? -18.355 -14.772 23.439 1.00 91.62 91 SER A C 1
ATOM 714 O O . SER A 1 91 ? -19.485 -15.101 23.804 1.00 91.62 91 SER A O 1
ATOM 716 N N . GLN A 1 92 ? -17.318 -14.739 24.283 1.00 95.12 92 GLN A N 1
ATOM 717 C CA . GLN A 1 92 ? -17.379 -15.184 25.675 1.00 95.12 92 GLN A CA 1
ATOM 718 C C . GLN A 1 92 ? -18.297 -14.290 26.522 1.00 95.12 92 GLN A C 1
ATOM 720 O O . GLN A 1 92 ? -19.167 -14.786 27.241 1.00 95.12 92 GLN A O 1
ATOM 725 N N . SER A 1 93 ? -18.150 -12.969 26.407 1.00 92.06 93 SER A N 1
ATOM 726 C CA . SER A 1 93 ? -19.028 -12.001 27.076 1.00 92.06 93 SER A CA 1
ATOM 727 C C . SER A 1 93 ? -20.473 -12.105 26.585 1.00 92.06 93 SER A C 1
ATOM 729 O O . SER A 1 93 ? -21.389 -12.075 27.404 1.00 92.06 93 SER A O 1
ATOM 731 N N . GLY A 1 94 ? -20.695 -12.322 25.284 1.00 93.19 94 GLY A N 1
ATOM 732 C CA . GLY A 1 94 ? -22.022 -12.586 24.724 1.00 93.19 94 GLY A CA 1
ATOM 733 C C . GLY A 1 94 ? -22.697 -13.811 25.351 1.00 93.19 94 GLY A C 1
ATOM 734 O O . GLY A 1 94 ? -23.857 -13.732 25.761 1.00 93.19 94 GLY A O 1
ATOM 735 N N . ALA A 1 95 ? -21.963 -14.917 25.508 1.00 93.75 95 ALA A N 1
ATOM 736 C CA . ALA A 1 95 ? -22.461 -16.123 26.173 1.00 93.75 95 ALA A CA 1
ATOM 737 C C . ALA A 1 95 ? -22.777 -15.887 27.664 1.00 93.75 95 ALA A C 1
ATOM 739 O O . ALA A 1 95 ? -23.805 -16.349 28.176 1.00 93.75 95 ALA A O 1
ATOM 740 N N . TYR A 1 96 ? -21.928 -15.127 28.361 1.00 96.12 96 TYR A N 1
ATOM 741 C CA . TYR A 1 96 ? -22.136 -14.779 29.767 1.00 96.12 96 TYR A CA 1
ATOM 742 C C . TYR A 1 96 ? -23.362 -13.874 29.968 1.00 96.12 96 TYR A C 1
ATOM 744 O O . TYR A 1 96 ? -24.218 -14.172 30.803 1.00 96.12 96 TYR A O 1
ATOM 752 N N . ILE A 1 97 ? -23.508 -12.827 29.147 1.00 95.38 97 ILE A N 1
ATOM 753 C CA . ILE A 1 97 ? -24.672 -11.927 29.147 1.00 95.38 97 ILE A CA 1
ATOM 754 C C . ILE A 1 97 ? -25.954 -12.715 28.879 1.00 95.38 97 ILE A C 1
ATOM 756 O O . ILE A 1 97 ? -26.949 -12.523 29.575 1.00 95.38 97 ILE A O 1
ATOM 760 N N . TYR A 1 98 ? -25.936 -13.624 27.904 1.00 95.50 98 TYR A N 1
ATOM 761 C CA . TYR A 1 98 ? -27.091 -14.462 27.596 1.00 95.50 98 TYR A CA 1
ATOM 762 C C . TYR A 1 98 ? -27.499 -15.344 28.788 1.00 95.50 98 TYR A C 1
ATOM 764 O O . TYR A 1 98 ? -28.680 -15.425 29.129 1.00 95.50 98 TYR A O 1
ATOM 772 N N . THR A 1 99 ? -26.522 -15.934 29.480 1.00 95.31 99 THR A N 1
ATOM 773 C CA . THR A 1 99 ? -26.764 -16.754 30.677 1.00 95.31 99 THR A CA 1
ATOM 774 C C . THR A 1 99 ? -27.334 -15.926 31.833 1.00 95.31 99 THR A C 1
ATOM 776 O O . THR A 1 99 ? -28.295 -16.350 32.475 1.00 95.31 99 THR A O 1
ATOM 779 N N . LEU A 1 100 ? -26.790 -14.731 32.086 1.00 94.62 100 LEU A N 1
ATOM 780 C CA . LEU A 1 100 ? -27.318 -13.813 33.102 1.00 94.62 100 LEU A CA 1
ATOM 781 C C . LEU A 1 100 ? -28.734 -13.342 32.769 1.00 94.62 100 LEU A C 1
ATOM 783 O O . LEU A 1 100 ? -29.593 -13.317 33.647 1.00 94.62 100 LEU A O 1
ATOM 787 N N . LYS A 1 101 ? -29.001 -13.013 31.501 1.00 94.94 101 LYS A N 1
ATOM 788 C CA . LYS A 1 101 ? -30.328 -12.587 31.049 1.00 94.94 101 LYS A CA 1
ATOM 789 C C . LYS A 1 101 ? -31.370 -13.682 31.274 1.00 94.94 101 LYS A C 1
ATOM 791 O O . LYS A 1 101 ? -32.453 -13.378 31.763 1.00 94.94 101 LYS A O 1
ATOM 796 N N . ARG A 1 102 ? -31.022 -14.943 30.990 1.00 96.38 102 ARG A N 1
ATOM 797 C CA . ARG A 1 102 ? -31.884 -16.098 31.277 1.00 96.38 102 ARG A CA 1
ATOM 798 C C . ARG A 1 102 ? -32.176 -16.229 32.775 1.00 96.38 102 ARG A C 1
ATOM 800 O O . ARG A 1 102 ? -33.338 -16.299 33.149 1.00 96.38 102 ARG A O 1
ATOM 807 N N . LYS A 1 103 ? -31.151 -16.178 33.633 1.00 96.69 103 LYS A N 1
ATOM 808 C CA . LYS A 1 103 ? -31.337 -16.251 35.095 1.00 96.69 103 LYS A CA 1
ATOM 809 C C . LYS A 1 103 ? -32.191 -15.103 35.641 1.00 96.69 103 LYS A C 1
ATOM 811 O O . LYS A 1 103 ? -33.034 -15.327 36.499 1.00 96.69 103 LYS A O 1
ATOM 816 N N . ASN A 1 104 ? -32.006 -13.883 35.138 1.00 90.88 104 ASN A N 1
ATOM 817 C CA . ASN A 1 104 ? -32.842 -12.744 35.527 1.00 90.88 104 ASN A CA 1
ATOM 818 C C . ASN A 1 104 ? -34.303 -12.938 35.114 1.00 90.88 104 ASN A C 1
ATOM 820 O O . ASN A 1 104 ? -35.199 -12.566 35.865 1.00 90.88 104 ASN A O 1
ATOM 824 N N . GLN A 1 105 ? -34.543 -13.533 33.944 1.00 96.62 105 GLN A N 1
ATOM 825 C CA . GLN A 1 105 ? -35.891 -13.875 33.507 1.00 96.62 105 GLN A CA 1
ATOM 826 C C . GLN A 1 105 ? -36.522 -14.937 34.422 1.00 96.62 105 GLN A C 1
ATOM 828 O O . GLN A 1 105 ? -37.622 -14.714 34.919 1.00 96.62 105 GLN A O 1
ATOM 833 N N . GLU A 1 106 ? -35.803 -16.020 34.732 1.00 95.81 106 GLU A N 1
ATOM 834 C CA . GLU A 1 106 ? -36.257 -17.064 35.668 1.00 95.81 106 GLU A CA 1
ATOM 835 C C . GLU A 1 106 ? -36.579 -16.489 37.061 1.00 95.81 106 GLU A C 1
ATOM 837 O O . GLU A 1 106 ? -37.601 -16.819 37.666 1.00 95.81 106 GLU A O 1
ATOM 842 N N . LEU A 1 107 ? -35.737 -15.584 37.573 1.00 95.75 107 LEU A N 1
ATOM 843 C CA . LEU A 1 107 ? -35.985 -14.892 38.840 1.00 95.75 107 LEU A CA 1
ATOM 844 C C . LEU A 1 107 ? -37.217 -13.983 38.766 1.00 95.75 107 LEU A C 1
ATOM 846 O O . LEU A 1 107 ? -38.018 -13.978 39.697 1.00 95.75 107 LEU A O 1
ATOM 850 N N . SER A 1 108 ? -37.401 -13.246 37.669 1.00 93.94 108 SER A N 1
ATOM 851 C CA . SER A 1 108 ? -38.582 -12.398 37.468 1.00 93.94 108 SER A CA 1
ATOM 852 C C . SER A 1 108 ? -39.873 -13.221 37.418 1.00 93.94 108 SER A C 1
ATOM 854 O O . SER A 1 108 ? -40.879 -12.821 38.003 1.00 93.94 108 SER A O 1
ATOM 856 N N . GLU A 1 109 ? -39.849 -14.383 36.763 1.00 95.81 109 GLU A N 1
ATOM 857 C CA . GLU A 1 109 ? -40.972 -15.327 36.732 1.00 95.81 109 GLU A CA 1
ATOM 858 C C . GLU A 1 109 ? -41.270 -15.867 38.139 1.00 95.81 109 GLU A C 1
ATOM 860 O O . GLU A 1 109 ? -42.424 -15.892 38.571 1.00 95.81 109 GLU A O 1
ATOM 865 N N . ARG A 1 110 ? -40.229 -16.208 38.912 1.00 97.25 110 ARG A N 1
ATOM 866 C CA . ARG A 1 110 ? -40.369 -16.661 40.303 1.00 97.25 110 ARG A CA 1
ATOM 867 C C . ARG A 1 110 ? -40.963 -15.586 41.214 1.00 97.25 110 ARG A C 1
ATOM 869 O O . ARG A 1 110 ? -41.805 -15.911 42.050 1.00 97.25 110 ARG A O 1
ATOM 876 N N . VAL A 1 111 ? -40.543 -14.330 41.057 1.00 93.94 111 VAL A N 1
ATOM 877 C CA . VAL A 1 111 ? -41.109 -13.188 41.793 1.00 93.94 111 VAL A CA 1
ATOM 878 C C . VAL A 1 111 ? -42.588 -13.024 41.453 1.00 93.94 111 VAL A C 1
ATOM 880 O O . VAL A 1 111 ? -43.404 -12.943 42.366 1.00 93.94 111 VAL A O 1
ATOM 883 N N . SER A 1 112 ? -42.956 -13.075 40.169 1.00 94.44 112 SER A N 1
ATOM 884 C CA . SER A 1 112 ? -44.358 -12.969 39.743 1.00 94.44 112 SER A CA 1
ATOM 885 C C . SER A 1 112 ? -45.240 -14.086 40.324 1.00 94.44 112 SER A C 1
ATOM 887 O O . SER A 1 112 ? -46.343 -13.823 40.810 1.00 94.44 112 SER A O 1
ATOM 889 N N . GLU A 1 113 ? -44.741 -15.325 40.362 1.00 96.62 113 GLU A N 1
ATOM 890 C CA . GLU A 1 113 ? -45.451 -16.458 40.971 1.00 96.62 113 GLU A CA 1
ATOM 891 C C . GLU A 1 113 ? -45.644 -16.269 42.487 1.00 96.62 113 GLU A C 1
ATOM 893 O O . GLU A 1 113 ? -46.727 -16.509 43.027 1.00 96.62 113 GLU A O 1
ATOM 898 N N . LEU A 1 114 ? -44.609 -15.795 43.189 1.00 94.56 114 LEU A N 1
ATOM 899 C CA . LEU A 1 114 ? -44.691 -15.502 44.622 1.00 94.56 114 LEU A CA 1
ATOM 900 C C . LEU A 1 114 ? -45.662 -14.355 44.917 1.00 94.56 114 LEU A C 1
ATOM 902 O O . LEU A 1 114 ? -46.456 -14.461 45.852 1.00 94.56 114 LEU A O 1
ATOM 906 N N . GLU A 1 115 ? -45.661 -13.295 44.108 1.00 95.75 115 GLU A N 1
ATOM 907 C CA . GLU A 1 115 ? -46.630 -12.202 44.217 1.00 95.75 115 GLU A CA 1
ATOM 908 C C . GLU A 1 115 ? -48.066 -12.698 44.033 1.00 95.75 115 GLU A C 1
ATOM 910 O O . GLU A 1 115 ? -48.964 -12.297 44.777 1.00 95.75 115 GLU A O 1
ATOM 915 N N . LYS A 1 116 ? -48.300 -13.596 43.069 1.00 96.44 116 LYS A N 1
ATOM 916 C CA . LYS A 1 116 ? -49.614 -14.210 42.850 1.00 96.44 116 LYS A CA 1
ATOM 917 C C . LYS A 1 116 ? -50.057 -15.025 44.066 1.00 96.44 116 LYS A C 1
ATOM 919 O O . LYS A 1 116 ? -51.196 -14.869 44.512 1.00 96.44 116 LYS A O 1
ATOM 924 N N . HIS A 1 117 ? -49.170 -15.838 44.641 1.00 97.12 117 HIS A N 1
ATOM 925 C CA . HIS A 1 117 ? -49.458 -16.568 45.878 1.00 97.12 117 HIS A CA 1
ATOM 926 C C . HIS A 1 117 ? -49.778 -15.629 47.047 1.00 97.12 117 HIS A C 1
ATOM 928 O O . HIS A 1 117 ? -50.759 -15.852 47.757 1.00 97.12 117 HIS A O 1
ATOM 934 N N . LEU A 1 118 ? -49.013 -14.547 47.212 1.00 95.25 118 LEU A N 1
ATOM 935 C CA . LEU A 1 118 ? -49.254 -13.529 48.236 1.00 95.25 118 LEU A CA 1
ATOM 936 C C . LEU A 1 118 ? -50.633 -12.880 48.086 1.00 95.25 118 LEU A C 1
ATOM 938 O O . LEU A 1 118 ? -51.374 -12.794 49.065 1.00 95.25 118 LEU A O 1
ATOM 942 N N . ARG A 1 119 ? -51.026 -12.497 46.863 1.00 97.12 119 ARG A N 1
ATOM 943 C CA . ARG A 1 119 ? -52.371 -11.957 46.590 1.00 97.12 119 ARG A CA 1
ATOM 944 C C . ARG A 1 119 ? -53.470 -12.949 46.976 1.00 97.12 119 ARG A C 1
ATOM 946 O O . ARG A 1 119 ? -54.459 -12.546 47.582 1.00 97.12 119 ARG A O 1
ATOM 953 N N . MET A 1 120 ? -53.300 -14.241 46.679 1.00 95.44 120 MET A N 1
ATOM 954 C CA . MET A 1 120 ? -54.279 -15.263 47.077 1.00 95.44 120 MET A CA 1
ATOM 955 C C . MET A 1 120 ? -54.374 -15.430 48.599 1.00 95.44 120 MET A C 1
ATOM 957 O O . MET A 1 120 ? -55.482 -15.519 49.133 1.00 95.44 120 MET A O 1
ATOM 961 N N . LEU A 1 121 ? -53.238 -15.447 49.305 1.00 93.25 121 LEU A N 1
ATOM 962 C CA . LEU A 1 121 ? -53.209 -15.552 50.767 1.00 93.25 121 LEU A CA 1
ATOM 963 C C . LEU A 1 121 ? -53.865 -14.342 51.439 1.00 93.25 121 LEU A C 1
ATOM 965 O O . LEU A 1 121 ? -54.617 -14.525 52.394 1.00 93.25 121 LEU A O 1
ATOM 969 N N . LEU A 1 122 ? -53.650 -13.131 50.916 1.00 95.06 122 LEU A N 1
ATOM 970 C CA . LEU A 1 122 ? -54.308 -11.916 51.406 1.00 95.06 122 LEU A CA 1
ATOM 971 C C . LEU A 1 122 ? -55.834 -12.009 51.282 1.00 95.06 122 LEU A C 1
ATOM 973 O O . LEU A 1 122 ? -56.535 -11.790 52.266 1.00 95.06 122 LEU A O 1
ATOM 977 N N . VAL A 1 123 ? -56.348 -12.435 50.124 1.00 96.56 123 VAL A N 1
ATOM 978 C CA . VAL A 1 123 ? -57.796 -12.635 49.922 1.00 96.56 123 VAL A CA 1
ATOM 979 C C . VAL A 1 123 ? -58.351 -13.716 50.856 1.00 96.56 123 VAL A C 1
ATOM 981 O O . VAL A 1 123 ? -59.453 -13.580 51.391 1.00 96.56 123 VAL A O 1
ATOM 984 N N . SER A 1 124 ? -57.610 -14.807 51.066 1.00 91.50 124 SER A N 1
ATOM 985 C CA . SER A 1 124 ? -58.019 -15.866 51.994 1.00 91.50 124 SER A CA 1
ATOM 986 C C . SER A 1 124 ? -58.056 -15.379 53.446 1.00 91.50 124 SER A C 1
ATOM 988 O O . SER A 1 124 ? -58.984 -15.725 54.178 1.00 91.50 124 SER A O 1
ATOM 990 N N . ARG A 1 125 ? -57.070 -14.572 53.859 1.00 92.38 125 ARG A N 1
ATOM 991 C CA . ARG A 1 125 ? -57.014 -13.953 55.188 1.00 92.38 125 ARG A CA 1
ATOM 992 C C . ARG A 1 125 ? -58.196 -13.012 55.399 1.00 92.38 125 ARG A C 1
ATOM 994 O O . ARG A 1 125 ? -58.886 -13.144 56.401 1.00 92.38 125 ARG A O 1
ATOM 1001 N N . GLU A 1 126 ? -58.473 -12.134 54.441 1.00 94.56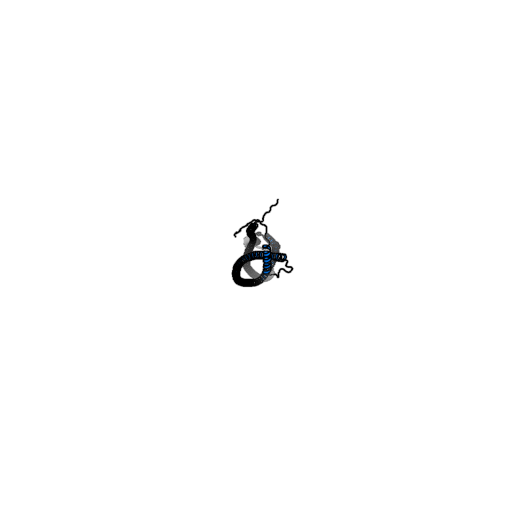 126 GLU A N 1
ATOM 1002 C CA . GLU A 1 126 ? -59.575 -11.172 54.541 1.00 94.56 126 GLU A CA 1
ATOM 1003 C C . GLU A 1 126 ? -60.937 -11.876 54.668 1.00 94.56 126 GLU A C 1
ATOM 1005 O O . GLU A 1 126 ? -61.759 -11.518 55.511 1.00 94.56 126 GLU A O 1
ATOM 1010 N N . LYS A 1 127 ? -61.149 -12.975 53.929 1.00 94.56 127 LYS A N 1
ATOM 1011 C CA . LYS A 1 127 ? -62.336 -13.833 54.104 1.00 94.56 127 LYS A CA 1
ATOM 1012 C C . LYS A 1 127 ? -62.422 -14.462 55.499 1.00 94.56 127 LYS A C 1
ATOM 1014 O O . LYS A 1 127 ? -63.527 -14.649 56.010 1.00 94.56 127 LYS A O 1
ATOM 1019 N N . ALA A 1 128 ? -61.296 -14.850 56.098 1.00 89.25 128 ALA A N 1
ATOM 1020 C CA . ALA A 1 128 ? -61.270 -15.403 57.452 1.00 89.25 128 ALA A CA 1
ATOM 1021 C C . ALA A 1 128 ? -61.564 -14.323 58.506 1.00 89.25 128 ALA A C 1
ATOM 1023 O O . ALA A 1 128 ? -62.358 -14.565 59.413 1.00 89.25 128 ALA A O 1
ATOM 1024 N N . GLU A 1 129 ? -61.012 -13.120 58.345 1.00 90.81 129 GLU A N 1
ATOM 1025 C CA . GLU A 1 129 ? -61.266 -11.972 59.224 1.00 90.81 129 GLU A CA 1
ATOM 1026 C C . GLU A 1 129 ? -62.735 -11.538 59.186 1.00 90.81 129 GLU A C 1
ATOM 1028 O O . GLU A 1 129 ? -63.349 -11.372 60.238 1.00 90.81 129 GLU A O 1
ATOM 1033 N N . GLN A 1 130 ? -63.352 -11.473 58.000 1.00 93.38 130 GLN A N 1
ATOM 1034 C CA . GLN A 1 130 ? -64.792 -11.209 57.871 1.00 93.38 130 GLN A CA 1
ATOM 1035 C C . GLN A 1 130 ? -65.648 -12.243 58.621 1.00 93.38 130 GLN A C 1
ATOM 1037 O O . GLN A 1 130 ? -66.658 -11.893 59.237 1.00 93.38 130 GLN A O 1
ATOM 1042 N N . LYS A 1 131 ? -65.246 -13.524 58.611 1.00 93.81 131 LYS A N 1
ATOM 1043 C CA . LYS A 1 131 ? -65.933 -14.571 59.384 1.00 93.81 131 LYS A CA 1
ATOM 1044 C C . LYS A 1 131 ? -65.786 -14.351 60.887 1.00 93.81 131 LYS A C 1
ATOM 1046 O O . LYS A 1 131 ? -66.792 -14.454 61.586 1.00 93.81 131 LYS A O 1
ATOM 1051 N N . VAL A 1 132 ? -64.586 -14.034 61.376 1.00 90.88 132 VAL A N 1
ATOM 1052 C CA . VAL A 1 132 ? -64.343 -13.747 62.802 1.00 90.88 132 VAL A CA 1
ATOM 1053 C C . VAL A 1 132 ? -65.189 -12.562 63.260 1.00 90.88 132 VAL A C 1
ATOM 1055 O O . VAL A 1 132 ? -65.966 -12.719 64.197 1.00 90.88 132 VAL A O 1
ATOM 1058 N N . ALA A 1 133 ? -65.166 -11.446 62.527 1.00 91.62 133 ALA A N 1
ATOM 1059 C CA . ALA A 1 133 ? -65.979 -10.270 62.840 1.00 91.62 133 ALA A CA 1
ATOM 1060 C C . ALA A 1 133 ? -67.486 -10.600 62.908 1.00 91.62 133 ALA A C 1
ATOM 1062 O O . ALA A 1 133 ? -68.213 -10.114 63.777 1.00 91.62 133 ALA A O 1
ATOM 1063 N N . SER A 1 134 ? -67.976 -11.481 62.024 1.00 91.44 134 SER A N 1
ATOM 1064 C CA . SER A 1 134 ? -69.375 -11.932 62.058 1.00 91.44 134 SER A CA 1
ATOM 1065 C C . SER A 1 134 ? -69.715 -12.784 63.290 1.00 91.44 134 SER A C 1
ATOM 1067 O O . SER A 1 134 ? -70.846 -12.735 63.776 1.00 91.44 134 SER A O 1
ATOM 1069 N N . LEU A 1 135 ? -68.757 -13.568 63.797 1.00 89.88 135 LEU A N 1
ATOM 1070 C CA . LEU A 1 135 ? -68.920 -14.384 65.002 1.00 89.88 135 LEU A CA 1
ATOM 1071 C C . LEU A 1 135 ? -68.838 -13.528 66.268 1.00 89.88 135 LEU A C 1
ATOM 1073 O O . LEU A 1 135 ? -69.654 -13.717 67.166 1.00 89.88 135 LEU A O 1
ATOM 1077 N N . GLU A 1 136 ? -67.925 -12.559 66.317 1.00 90.12 136 GLU A N 1
ATOM 1078 C CA . GLU A 1 136 ? -67.809 -11.597 67.421 1.00 90.12 136 GLU A CA 1
ATOM 1079 C C . GLU A 1 136 ? -69.104 -10.804 67.607 1.00 90.12 136 GLU A C 1
ATOM 1081 O O . GLU A 1 136 ? -69.605 -10.698 68.725 1.00 90.12 136 GLU A O 1
ATOM 1086 N N . LYS A 1 137 ? -69.719 -10.338 66.510 1.00 91.44 137 LYS A N 1
ATOM 1087 C CA . LYS A 1 137 ? -71.020 -9.658 66.567 1.00 91.44 137 LYS A CA 1
ATOM 1088 C C . LYS A 1 137 ? -72.112 -10.545 67.178 1.00 91.44 137 LYS A C 1
ATOM 1090 O O . LYS A 1 137 ? -72.866 -10.087 68.032 1.00 91.44 137 LYS A O 1
ATOM 1095 N N . LYS A 1 138 ? -72.176 -11.824 66.787 1.00 92.00 138 LYS A N 1
ATOM 1096 C CA . LYS A 1 138 ? -73.132 -12.787 67.367 1.00 92.00 138 LYS A CA 1
ATOM 1097 C C . LYS A 1 138 ? -72.879 -13.020 68.857 1.00 92.00 138 LYS A C 1
ATOM 1099 O O . LYS A 1 138 ? -73.832 -13.155 69.618 1.00 92.00 138 LYS A O 1
ATOM 1104 N N . LEU A 1 139 ? -71.614 -13.083 69.274 1.00 86.69 139 LEU A N 1
ATOM 1105 C CA . LEU A 1 139 ? -71.240 -13.270 70.676 1.00 86.69 139 LEU A CA 1
ATOM 1106 C C . LEU A 1 139 ? -71.637 -12.054 71.529 1.00 86.69 139 LEU A C 1
ATOM 1108 O O . LEU A 1 139 ? -72.187 -12.226 72.617 1.00 86.69 139 LEU A O 1
ATOM 1112 N N . ALA A 1 140 ? -71.414 -10.840 71.019 1.00 85.25 140 ALA A N 1
ATOM 1113 C CA . ALA A 1 140 ? -71.854 -9.605 71.663 1.00 85.25 140 ALA A CA 1
ATOM 1114 C C . ALA A 1 140 ? -73.383 -9.586 71.849 1.00 85.25 140 ALA A C 1
ATOM 1116 O O . ALA A 1 140 ? -73.862 -9.396 72.963 1.00 85.25 140 ALA A O 1
ATOM 1117 N N . GLU A 1 141 ? -74.151 -9.927 70.805 1.00 87.50 141 GLU A N 1
ATOM 1118 C CA . GLU A 1 141 ? -75.619 -10.018 70.880 1.00 87.50 141 GLU A CA 1
ATOM 1119 C C . GLU A 1 141 ? -76.114 -11.034 71.930 1.00 87.50 141 GLU A C 1
ATOM 1121 O O . GLU A 1 141 ? -77.147 -10.821 72.567 1.00 87.50 141 GLU A O 1
ATOM 1126 N N . VAL A 1 142 ? -75.408 -12.156 72.119 1.00 81.88 142 VAL A N 1
ATOM 1127 C CA . VAL A 1 142 ? -75.729 -13.149 73.164 1.00 81.88 142 VAL A CA 1
ATOM 1128 C C . VAL A 1 142 ? -75.381 -12.622 74.560 1.00 81.88 142 VAL A C 1
ATOM 1130 O O . VAL A 1 142 ? -76.140 -12.838 75.505 1.00 81.88 142 VAL A O 1
ATOM 1133 N N . THR A 1 143 ? -74.266 -11.908 74.689 1.00 80.75 143 THR A N 1
ATOM 1134 C CA . THR A 1 143 ? -73.781 -11.357 75.963 1.00 80.75 143 THR A CA 1
ATOM 1135 C C . THR A 1 143 ? -74.705 -10.255 76.488 1.00 80.75 143 THR A C 1
ATOM 1137 O O . THR A 1 143 ? -75.024 -10.237 77.679 1.00 80.75 143 THR A O 1
ATOM 1140 N N . ASP A 1 144 ? -75.224 -9.401 75.605 1.00 78.38 144 ASP A N 1
ATOM 1141 C CA . ASP A 1 144 ? -76.201 -8.359 75.953 1.00 78.38 144 ASP A CA 1
ATOM 1142 C C . ASP A 1 144 ? -77.543 -8.958 76.409 1.00 78.38 144 ASP A C 1
ATOM 1144 O O . ASP A 1 144 ? -78.148 -8.505 77.388 1.00 78.38 144 ASP A O 1
ATOM 1148 N N . LYS A 1 145 ? -77.993 -1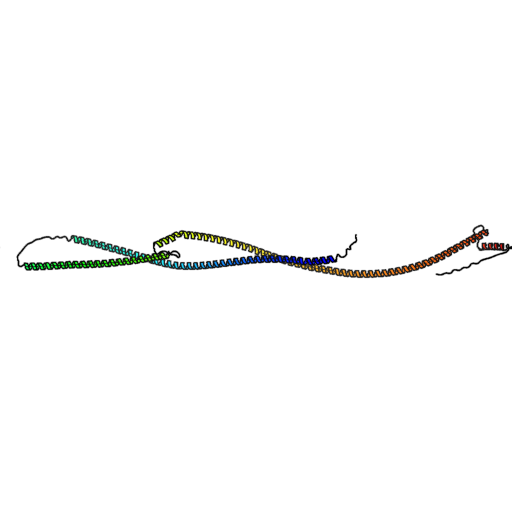0.039 75.751 1.00 79.12 145 LYS A N 1
ATOM 1149 C CA . LYS A 1 145 ? -79.195 -10.790 76.161 1.00 79.12 145 LYS A CA 1
ATOM 1150 C C . LYS A 1 145 ? -79.032 -11.428 77.538 1.00 79.12 145 LYS A C 1
ATOM 1152 O O . LYS A 1 145 ? -79.968 -11.393 78.333 1.00 79.12 145 LYS A O 1
ATOM 1157 N N . LEU A 1 146 ? -77.858 -11.989 77.828 1.00 73.38 146 LEU A N 1
ATOM 1158 C CA . LEU A 1 146 ? -77.568 -12.603 79.123 1.00 73.38 146 LEU A CA 1
ATOM 1159 C C . LEU A 1 146 ? -77.486 -11.548 80.237 1.00 73.38 146 LEU A C 1
ATOM 1161 O O . LEU A 1 146 ? -78.107 -11.716 81.285 1.00 73.38 146 LEU A O 1
ATOM 1165 N N . SER A 1 147 ? -76.812 -10.427 79.979 1.00 66.94 147 SER A N 1
ATOM 1166 C CA . SER A 1 147 ? -76.690 -9.303 80.920 1.00 66.94 147 SER A CA 1
ATOM 1167 C C . SER A 1 147 ? -78.048 -8.695 81.290 1.00 66.94 147 SER A C 1
ATOM 1169 O O . SER A 1 147 ? -78.265 -8.305 82.432 1.00 66.94 147 SER A O 1
ATOM 1171 N N . SER A 1 148 ? -79.005 -8.698 80.358 1.00 66.94 148 SER A N 1
ATOM 1172 C CA . SER A 1 148 ? -80.378 -8.231 80.601 1.00 66.94 148 SER A CA 1
ATOM 1173 C C . SER A 1 148 ? -81.200 -9.161 81.512 1.00 66.94 148 SER A C 1
ATOM 1175 O O . SER A 1 148 ? -82.233 -8.748 82.031 1.00 66.94 148 SER A O 1
ATOM 1177 N N . SER A 1 149 ? -80.771 -10.415 81.706 1.00 57.91 149 SER A N 1
ATOM 1178 C CA . SER A 1 149 ? -81.537 -11.445 82.430 1.00 57.91 149 SER A CA 1
ATOM 1179 C C . SER A 1 149 ? -81.179 -11.605 83.915 1.00 57.91 149 SER A C 1
ATOM 1181 O O . SER A 1 149 ? -81.919 -12.259 84.646 1.00 57.91 149 SER A O 1
ATOM 1183 N N . MET A 1 150 ? -80.082 -11.006 84.390 1.00 49.84 150 MET A N 1
ATOM 1184 C CA . MET A 1 150 ? -79.558 -11.216 85.748 1.00 49.84 150 MET A CA 1
ATOM 1185 C C . MET A 1 150 ? -79.507 -9.918 86.569 1.00 49.84 150 MET A C 1
ATOM 1187 O O . MET A 1 150 ? -78.434 -9.381 86.821 1.00 49.84 150 MET A O 1
ATOM 1191 N N . ASN A 1 151 ? -80.666 -9.421 87.015 1.00 45.75 151 ASN A N 1
ATOM 1192 C CA . ASN A 1 151 ? -80.755 -8.284 87.941 1.00 45.75 151 ASN A CA 1
ATOM 1193 C C . ASN A 1 151 ? -81.766 -8.596 89.070 1.00 45.75 151 ASN A C 1
ATOM 1195 O O . ASN A 1 151 ? -82.960 -8.353 88.904 1.00 45.75 151 ASN A O 1
ATOM 1199 N N . ILE A 1 152 ? -81.315 -9.187 90.190 1.00 41.56 152 ILE A N 1
ATOM 1200 C CA . ILE A 1 152 ? -82.118 -9.392 91.419 1.00 41.56 152 ILE A CA 1
ATOM 1201 C C . ILE A 1 152 ? -81.261 -9.117 92.671 1.00 41.56 152 ILE A C 1
ATOM 1203 O O . ILE A 1 152 ? -80.173 -9.669 92.821 1.00 41.56 152 ILE A O 1
ATOM 1207 N N . ASP A 1 153 ? -81.809 -8.273 93.552 1.00 35.09 153 ASP A N 1
ATOM 1208 C CA . ASP A 1 153 ? -81.342 -7.830 94.877 1.00 35.09 153 ASP A CA 1
ATOM 1209 C C . ASP A 1 153 ? -82.030 -8.647 95.994 1.00 35.09 153 ASP A C 1
ATOM 1211 O O . ASP A 1 153 ? -83.210 -8.980 95.865 1.00 35.09 153 ASP A O 1
ATOM 1215 N N . ILE A 1 154 ? -81.327 -8.967 97.090 1.00 36.09 154 ILE A N 1
ATOM 1216 C CA . ILE A 1 154 ? -81.924 -9.572 98.299 1.00 36.09 154 ILE A CA 1
ATOM 1217 C C . ILE A 1 154 ? -81.308 -8.938 99.557 1.00 36.09 154 ILE A C 1
ATOM 1219 O O . ILE A 1 154 ? -80.105 -9.042 99.802 1.00 36.09 154 ILE A O 1
ATOM 1223 N N . LYS A 1 155 ? -82.169 -8.349 100.400 1.00 34.50 155 LYS A N 1
ATOM 1224 C CA . LYS A 1 155 ? -81.870 -7.803 101.736 1.00 34.50 155 LYS A CA 1
ATOM 1225 C C . LYS A 1 155 ? -82.985 -8.145 102.745 1.00 34.50 155 LYS A C 1
ATOM 1227 O O . LYS A 1 155 ? -84.153 -8.138 102.37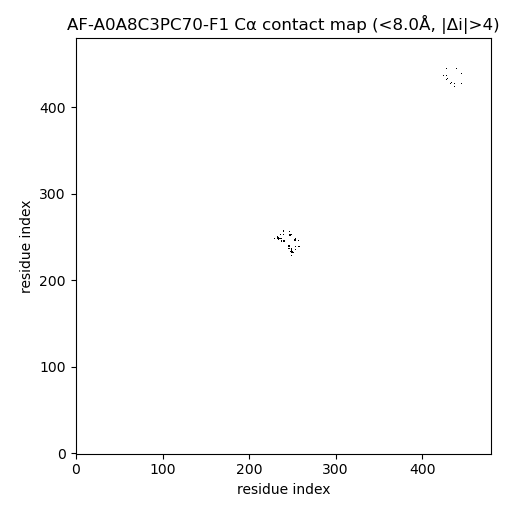2 1.00 34.50 155 LYS A O 1
ATOM 1232 N N . GLY A 1 156 ? -82.602 -8.348 104.016 1.00 29.72 156 GLY A N 1
ATOM 1233 C CA . GLY A 1 156 ? -83.456 -8.479 105.228 1.00 29.72 156 GLY A CA 1
ATOM 1234 C C . GLY A 1 156 ? -83.005 -9.669 106.109 1.00 29.72 156 GLY A C 1
ATOM 1235 O O . GLY A 1 156 ? -83.045 -10.782 105.602 1.00 29.72 156 GLY A O 1
ATOM 1236 N N . GLN A 1 157 ? -82.374 -9.570 107.302 1.00 28.44 157 GLN A N 1
ATOM 1237 C CA . GLN A 1 157 ? -82.730 -8.953 108.618 1.00 28.44 157 GLN A CA 1
ATOM 1238 C C . GLN A 1 157 ? -84.016 -9.597 109.224 1.00 28.44 157 GLN A C 1
ATOM 1240 O O . GLN A 1 157 ? -84.965 -9.747 108.469 1.00 28.44 157 GLN A O 1
ATOM 1245 N N . GLU A 1 158 ? -84.175 -10.073 110.480 1.00 29.75 158 GLU A N 1
ATOM 1246 C CA . GLU A 1 158 ? -83.628 -9.794 111.835 1.00 29.75 158 GLU A CA 1
ATOM 1247 C C . GLU A 1 158 ? -83.769 -10.994 112.843 1.00 29.75 158 GLU A C 1
ATOM 1249 O O . GLU A 1 158 ? -84.499 -11.946 112.584 1.00 29.75 158 GLU A O 1
ATOM 1254 N N . ASP A 1 159 ? -83.028 -10.859 113.964 1.00 27.11 159 ASP A N 1
ATOM 1255 C CA . ASP A 1 159 ? -83.003 -11.333 115.395 1.00 27.11 159 ASP A CA 1
ATOM 1256 C C . ASP A 1 159 ? -84.299 -11.880 116.111 1.00 27.11 159 ASP A C 1
ATOM 1258 O O . ASP A 1 159 ? -85.348 -11.838 115.471 1.00 27.11 159 ASP A O 1
ATOM 1262 N N . PRO A 1 160 ? -84.379 -12.259 117.440 1.00 49.88 160 PRO A N 1
ATOM 1263 C CA . PRO A 1 160 ? -83.396 -12.624 118.517 1.00 49.88 160 PRO A CA 1
ATOM 1264 C C . PRO A 1 160 ? -83.732 -13.831 119.483 1.00 49.88 160 PRO A C 1
ATOM 1266 O O . PRO A 1 160 ? -84.889 -14.188 119.665 1.00 49.88 160 PRO A O 1
ATOM 1269 N N . LEU A 1 161 ? -82.686 -14.340 120.191 1.00 31.25 161 LEU A N 1
ATOM 1270 C CA . LEU A 1 161 ? -82.520 -14.811 121.622 1.00 31.25 161 LEU A CA 1
ATOM 1271 C C . LEU A 1 161 ? -83.606 -15.669 122.360 1.00 31.25 161 LEU A C 1
ATOM 1273 O O . LEU A 1 161 ? -84.787 -15.388 122.261 1.00 31.25 161 LEU A O 1
ATOM 1277 N N . GLY A 1 162 ? -83.351 -16.648 123.259 1.00 31.42 162 GLY A N 1
ATOM 1278 C CA . GLY A 1 162 ? -82.163 -17.260 123.889 1.00 31.42 162 GLY A CA 1
ATOM 1279 C C . GLY A 1 162 ? -82.555 -18.312 124.972 1.00 31.42 162 GLY A C 1
ATOM 1280 O O . GLY A 1 162 ? -83.666 -18.264 125.494 1.00 31.42 162 GLY A O 1
ATOM 1281 N N . PHE A 1 163 ? -81.674 -19.269 125.316 1.00 35.97 163 PHE A N 1
ATOM 1282 C CA . PHE A 1 163 ? -81.694 -20.039 126.583 1.00 35.97 163 PHE A CA 1
ATOM 1283 C C . PHE A 1 163 ? -80.322 -20.708 126.838 1.00 35.97 163 PHE A C 1
ATOM 1285 O O . PHE A 1 163 ? -79.604 -21.035 125.898 1.00 35.97 163 PHE A O 1
ATOM 1292 N N . LEU A 1 164 ? -79.957 -20.844 128.113 1.00 41.28 164 LEU A N 1
ATOM 1293 C CA . LEU A 1 164 ? -78.600 -20.818 128.680 1.00 41.28 164 LEU A CA 1
ATOM 1294 C C . LEU A 1 164 ? -77.857 -22.178 128.798 1.00 41.28 164 LEU A C 1
ATOM 1296 O O . LEU A 1 164 ? -78.445 -23.227 129.047 1.00 41.28 164 LEU A O 1
ATOM 1300 N N . GLU A 1 165 ? -76.520 -22.086 128.716 1.00 42.56 165 GLU A N 1
ATOM 1301 C CA . GLU A 1 165 ? -75.524 -22.691 129.637 1.00 42.56 165 GLU A CA 1
ATOM 1302 C C . GLU A 1 165 ? -75.230 -24.204 129.669 1.00 42.56 165 GLU A C 1
ATOM 1304 O O . GLU A 1 165 ? -74.544 -24.685 130.568 1.00 42.56 165 GLU A O 1
ATOM 1309 N N . LYS A 1 166 ? -75.553 -24.960 128.617 1.00 47.81 166 LYS A N 1
ATOM 1310 C CA . LYS A 1 166 ? -74.768 -26.177 128.267 1.00 47.81 166 LYS A CA 1
ATOM 1311 C C . LYS A 1 166 ? -73.911 -25.992 127.012 1.00 47.81 166 LYS A C 1
ATOM 1313 O O . LYS A 1 166 ? -73.216 -26.900 126.558 1.00 47.81 166 LYS A O 1
ATOM 1318 N N . ASP A 1 167 ? -73.969 -24.771 126.494 1.00 49.16 167 ASP A N 1
ATOM 1319 C CA . ASP A 1 167 ? -73.549 -24.387 125.163 1.00 49.16 167 ASP A CA 1
ATOM 1320 C C . ASP A 1 167 ? -72.177 -23.720 125.139 1.00 49.16 167 ASP A C 1
ATOM 1322 O O . ASP A 1 167 ? -71.666 -23.527 124.061 1.00 49.16 167 ASP A O 1
ATOM 1326 N N . GLU A 1 168 ? -71.507 -23.396 126.247 1.00 51.94 168 GLU A N 1
ATOM 1327 C CA . GLU A 1 168 ? -70.217 -22.681 126.175 1.00 51.94 168 GLU A CA 1
ATOM 1328 C C . GLU A 1 168 ? -69.074 -23.566 125.631 1.00 51.94 168 GLU A C 1
ATOM 1330 O O . GLU A 1 168 ? -68.302 -23.147 124.768 1.00 51.94 168 GLU A O 1
ATOM 1335 N N . ALA A 1 169 ? -69.021 -24.844 126.023 1.00 55.75 169 ALA A N 1
ATOM 1336 C CA . ALA A 1 169 ? -68.092 -25.828 125.449 1.00 55.75 169 ALA A CA 1
ATOM 1337 C C . ALA A 1 169 ? -68.472 -26.227 124.005 1.00 55.75 169 ALA A C 1
ATOM 1339 O O . ALA A 1 169 ? -67.608 -26.476 123.162 1.00 55.75 169 ALA A O 1
ATOM 1340 N N . ALA A 1 170 ? -69.772 -26.261 123.694 1.00 61.12 170 ALA A N 1
ATOM 1341 C CA . ALA A 1 170 ? -70.270 -26.536 122.348 1.00 61.12 170 ALA A CA 1
ATOM 1342 C C . ALA A 1 170 ? -70.099 -25.325 121.415 1.00 61.12 170 ALA A C 1
ATOM 1344 O O . ALA A 1 170 ? -69.757 -25.503 120.254 1.00 61.12 170 ALA A O 1
ATOM 1345 N N . LEU A 1 171 ? -70.257 -24.099 121.915 1.00 64.12 171 LEU A N 1
ATOM 1346 C CA . LEU A 1 171 ? -70.032 -22.827 121.230 1.00 64.12 171 LEU A CA 1
ATOM 1347 C C . LEU A 1 171 ? -68.550 -22.626 120.997 1.00 64.12 171 LEU A C 1
ATOM 1349 O O . LEU A 1 171 ? -68.192 -22.280 119.882 1.00 64.12 171 LEU A O 1
ATOM 1353 N N . THR A 1 172 ? -67.679 -22.887 121.972 1.00 65.81 172 THR A N 1
ATOM 1354 C CA . THR A 1 172 ? -66.224 -22.828 121.762 1.00 65.81 172 THR A CA 1
ATOM 1355 C C . THR A 1 172 ? -65.779 -23.875 120.747 1.00 65.81 172 THR A C 1
ATOM 1357 O O . THR A 1 172 ? -65.107 -23.508 119.789 1.00 65.81 172 THR A O 1
ATOM 1360 N N . LYS A 1 173 ? -66.239 -25.132 120.839 1.00 75.88 173 LYS A N 1
ATOM 1361 C CA . LYS A 1 173 ? -65.969 -26.164 119.820 1.00 75.88 173 LYS A CA 1
ATOM 1362 C C . LYS A 1 173 ? -66.502 -25.780 118.437 1.00 75.88 173 LYS A C 1
ATOM 1364 O O . LYS A 1 173 ? -65.759 -25.839 117.469 1.00 75.88 173 LYS A O 1
ATOM 1369 N N . LYS A 1 174 ? -67.748 -25.322 118.334 1.00 78.69 174 LYS A N 1
ATOM 1370 C CA . LYS A 1 174 ? -68.377 -24.888 117.075 1.00 78.69 174 LYS A CA 1
ATOM 1371 C C . LYS A 1 174 ? -67.730 -23.616 116.520 1.00 78.69 174 LYS A C 1
ATOM 1373 O O . LYS A 1 174 ? -67.699 -23.413 115.311 1.00 78.69 174 LYS A O 1
ATOM 1378 N N . THR A 1 175 ? -67.201 -22.751 117.382 1.00 76.31 175 THR A N 1
ATOM 1379 C CA . THR A 1 175 ? -66.407 -21.572 117.004 1.00 76.31 175 THR A CA 1
ATOM 1380 C C . THR A 1 175 ? -65.032 -21.999 116.503 1.00 76.31 175 THR A C 1
ATOM 1382 O O . THR A 1 175 ? -64.595 -21.503 115.473 1.00 76.31 175 THR A O 1
ATOM 1385 N N . PHE A 1 176 ? -64.387 -22.977 117.144 1.00 77.69 176 PHE A N 1
ATOM 1386 C CA . PHE A 1 176 ? -63.148 -23.584 116.661 1.00 77.69 176 PHE A CA 1
ATOM 1387 C C . PHE A 1 176 ? -63.340 -24.316 115.332 1.00 77.69 176 PHE A C 1
ATOM 1389 O O . PHE A 1 176 ? -62.534 -24.125 114.431 1.00 77.69 176 PHE A O 1
ATOM 1396 N N . GLU A 1 177 ? -64.409 -25.092 115.167 1.00 82.00 177 GLU A N 1
ATOM 1397 C CA . GLU A 1 177 ? -64.749 -25.766 113.911 1.00 82.00 177 GLU A CA 1
ATOM 1398 C C . GLU A 1 177 ? -64.990 -24.749 112.797 1.00 82.00 177 GLU A C 1
ATOM 1400 O O . GLU A 1 177 ? -64.365 -24.850 111.748 1.00 82.00 177 GLU A O 1
ATOM 1405 N N . ARG A 1 178 ? -65.798 -23.706 113.042 1.00 82.19 178 ARG A N 1
ATOM 1406 C CA . ARG A 1 178 ? -65.986 -22.605 112.082 1.00 82.19 178 ARG A CA 1
ATOM 1407 C C . ARG A 1 178 ? -64.680 -21.895 111.745 1.00 82.19 178 ARG A C 1
ATOM 1409 O O . ARG A 1 178 ? -64.419 -21.652 110.572 1.00 82.19 178 ARG A O 1
ATOM 1416 N N . ASN A 1 179 ? -63.853 -21.584 112.742 1.00 85.00 179 ASN A N 1
ATOM 1417 C CA . ASN A 1 179 ? -62.552 -20.955 112.525 1.00 85.00 179 ASN A CA 1
ATOM 1418 C C . ASN A 1 179 ? -61.628 -21.858 111.702 1.00 85.00 179 ASN A C 1
ATOM 1420 O O . ASN A 1 179 ? -60.939 -21.367 110.815 1.00 85.00 179 ASN A O 1
ATOM 1424 N N . ASN A 1 180 ? -61.644 -23.169 111.943 1.00 84.19 180 ASN A N 1
ATOM 1425 C CA . ASN A 1 180 ? -60.857 -24.133 111.183 1.00 84.19 180 ASN A CA 1
ATOM 1426 C C . ASN A 1 180 ? -61.343 -24.223 109.725 1.00 84.19 180 ASN A C 1
ATOM 1428 O O . ASN A 1 180 ? -60.529 -24.202 108.807 1.00 84.19 180 ASN A O 1
ATOM 1432 N N . THR A 1 181 ? -62.660 -24.200 109.486 1.00 88.25 181 THR A N 1
ATOM 1433 C CA . THR A 1 181 ? -63.230 -24.118 108.131 1.00 88.25 181 THR A CA 1
ATOM 1434 C C . THR A 1 181 ? -62.825 -22.824 107.422 1.00 88.25 181 THR A C 1
ATOM 1436 O O . THR A 1 181 ? -62.375 -22.872 106.283 1.00 88.25 181 THR A O 1
ATOM 1439 N N . ILE A 1 182 ? -62.896 -21.672 108.102 1.00 88.88 182 ILE A N 1
ATOM 1440 C CA . ILE A 1 182 ? -62.475 -20.370 107.552 1.00 88.88 182 ILE A CA 1
ATOM 1441 C C . ILE A 1 182 ? -60.975 -20.363 107.226 1.00 88.88 182 ILE A C 1
ATOM 1443 O O . ILE A 1 182 ? -60.566 -19.817 106.202 1.00 88.88 182 ILE A O 1
ATOM 1447 N N . LEU A 1 183 ? -60.137 -20.951 108.083 1.00 88.00 183 LEU A N 1
ATOM 1448 C CA . LEU A 1 183 ? -58.698 -21.059 107.839 1.00 88.00 183 LEU A CA 1
ATOM 1449 C C . LEU A 1 183 ? -58.387 -22.000 106.670 1.00 88.00 183 LEU A C 1
ATOM 1451 O O . LEU A 1 183 ? -57.498 -21.686 105.883 1.00 88.00 183 LEU A O 1
ATOM 1455 N N . LEU A 1 184 ? -59.134 -23.097 106.511 1.00 91.75 184 LEU A N 1
ATOM 1456 C CA . LEU A 1 184 ? -59.032 -23.984 105.349 1.00 91.75 184 LEU A CA 1
ATOM 1457 C C . LEU A 1 184 ? -59.449 -23.284 104.049 1.00 91.75 184 LEU A C 1
ATOM 1459 O O . LEU A 1 184 ? -58.759 -23.435 103.044 1.00 91.75 184 LEU A O 1
ATOM 1463 N N . GLU A 1 185 ? -60.532 -22.503 104.064 1.00 90.38 185 GLU A N 1
ATOM 1464 C CA . GLU A 1 185 ? -60.966 -21.680 102.924 1.00 90.38 185 GLU A CA 1
ATOM 1465 C C . GLU A 1 185 ? -59.870 -20.672 102.548 1.00 90.38 185 GLU A C 1
ATOM 1467 O O . GLU A 1 185 ? -59.397 -20.650 101.416 1.00 90.38 185 GLU A O 1
ATOM 1472 N N . ARG A 1 186 ? -59.347 -19.931 103.537 1.00 92.31 186 ARG A N 1
ATOM 1473 C CA . ARG A 1 186 ? -58.247 -18.977 103.331 1.00 92.31 186 ARG A CA 1
ATOM 1474 C C . ARG A 1 186 ? -56.984 -19.650 102.811 1.00 92.31 186 ARG A C 1
ATOM 1476 O O . ARG A 1 186 ? -56.294 -19.065 101.984 1.00 92.31 186 ARG A O 1
ATOM 1483 N N . LEU A 1 187 ? -56.650 -20.848 103.289 1.00 92.75 187 LEU A N 1
ATOM 1484 C CA . LEU A 1 187 ? -55.497 -21.598 102.794 1.00 92.75 187 LEU A CA 1
ATOM 1485 C C . LEU A 1 187 ? -55.691 -21.983 101.322 1.00 92.75 187 LEU A C 1
ATOM 1487 O O . LEU A 1 187 ? -54.762 -21.817 100.535 1.00 92.75 187 LEU A O 1
ATOM 1491 N N . LYS A 1 188 ? -56.892 -22.432 100.935 1.00 94.31 188 LYS A N 1
ATOM 1492 C CA . LYS A 1 188 ? -57.233 -22.726 99.534 1.00 94.31 188 LYS A CA 1
ATOM 1493 C C . LYS A 1 188 ? -57.173 -21.477 98.661 1.00 94.31 188 LYS A C 1
ATOM 1495 O O . LYS A 1 188 ? -56.553 -21.525 97.606 1.00 94.31 188 LYS A O 1
ATOM 1500 N N . ASP A 1 189 ? -57.724 -20.355 99.117 1.00 93.06 189 ASP A N 1
ATOM 1501 C CA . ASP A 1 189 ? -57.655 -19.081 98.391 1.00 93.06 189 ASP A CA 1
ATOM 1502 C C . ASP A 1 189 ? -56.204 -18.637 98.179 1.00 93.06 189 ASP A C 1
ATOM 1504 O O . ASP A 1 189 ? -55.825 -18.186 97.098 1.00 93.06 189 ASP A O 1
ATOM 1508 N N . LYS A 1 190 ? -55.361 -18.794 99.208 1.00 92.44 190 LYS A N 1
ATOM 1509 C CA . LYS A 1 190 ? -53.927 -18.495 99.117 1.00 92.44 190 LYS A CA 1
ATOM 1510 C C . LYS A 1 190 ? -53.195 -19.457 98.186 1.00 92.44 190 LYS A C 1
ATOM 1512 O O . LYS A 1 190 ? -52.327 -18.998 97.452 1.00 92.44 190 LYS A O 1
ATOM 1517 N N . GLN A 1 191 ? -53.563 -20.736 98.172 1.00 93.81 191 GLN A N 1
ATOM 1518 C CA . GLN A 1 191 ? -53.020 -21.722 97.240 1.00 93.81 191 GLN A CA 1
ATOM 1519 C C . GLN A 1 191 ? -53.385 -21.378 95.790 1.00 93.81 191 GLN A C 1
ATOM 1521 O O . GLN A 1 191 ? -52.503 -21.315 94.944 1.00 93.81 191 GLN A O 1
ATOM 1526 N N . ILE A 1 192 ? -54.652 -21.057 95.513 1.00 94.81 192 ILE A N 1
ATOM 1527 C CA . ILE A 1 192 ? -55.112 -20.640 94.179 1.00 94.81 192 ILE A CA 1
ATOM 1528 C C . ILE A 1 192 ? -54.386 -19.364 93.731 1.00 94.81 192 ILE A C 1
ATOM 1530 O O . ILE A 1 192 ? -53.932 -19.270 92.592 1.00 94.81 192 ILE A O 1
ATOM 1534 N N . ALA A 1 193 ? -54.232 -18.384 94.627 1.00 93.38 193 ALA A N 1
ATOM 1535 C CA . ALA A 1 193 ? -53.490 -17.161 94.333 1.00 93.38 193 ALA A CA 1
ATOM 1536 C C . ALA A 1 193 ? -52.003 -17.434 94.041 1.00 93.38 193 ALA A C 1
ATOM 1538 O O . ALA A 1 193 ? -51.439 -16.831 93.127 1.00 93.38 193 ALA A O 1
ATOM 1539 N N . TRP A 1 194 ? -51.376 -18.348 94.788 1.00 93.81 194 TRP A N 1
ATOM 1540 C CA . TRP A 1 194 ? -50.004 -18.791 94.539 1.00 93.81 194 TRP A CA 1
ATOM 1541 C C . TRP A 1 194 ? -49.882 -19.488 93.181 1.00 93.81 194 TRP A C 1
ATOM 1543 O O . TRP A 1 194 ? -49.008 -19.134 92.394 1.00 93.81 194 TRP A O 1
ATOM 1553 N N . ASP A 1 195 ? -50.783 -20.418 92.866 1.00 95.12 195 ASP A N 1
ATOM 1554 C CA . ASP A 1 195 ? -50.771 -21.165 91.607 1.00 95.12 195 ASP A CA 1
ATOM 1555 C C . ASP A 1 195 ? -50.974 -20.238 90.396 1.00 95.12 195 ASP A C 1
ATOM 1557 O O . ASP A 1 195 ? -50.248 -20.353 89.405 1.00 95.12 195 ASP A O 1
ATOM 1561 N N . ASN A 1 196 ? -51.878 -19.257 90.495 1.00 95.00 196 ASN A N 1
ATOM 1562 C CA . ASN A 1 196 ? -52.061 -18.220 89.473 1.00 95.00 196 ASN A CA 1
ATOM 1563 C C . ASN A 1 196 ? -50.792 -17.371 89.292 1.00 95.00 196 ASN A C 1
ATOM 1565 O O . ASN A 1 196 ? -50.353 -17.153 88.163 1.00 95.00 196 ASN A O 1
ATOM 1569 N N . CYS A 1 197 ? -50.156 -16.949 90.390 1.00 93.00 197 CYS A N 1
ATOM 1570 C CA . CYS A 1 197 ? -48.892 -16.208 90.351 1.00 93.00 197 CYS A CA 1
ATOM 1571 C C . CYS A 1 197 ? -47.770 -17.031 89.690 1.00 93.00 197 CYS A C 1
ATOM 1573 O O . CYS A 1 197 ? -47.040 -16.528 88.832 1.00 93.00 197 CYS A O 1
ATOM 1575 N N . CYS A 1 198 ? -47.664 -18.324 90.013 1.00 94.50 198 CYS A N 1
ATOM 1576 C CA . CYS A 1 198 ? -46.713 -19.232 89.373 1.00 94.50 198 CYS A CA 1
ATOM 1577 C C . CYS A 1 198 ? -46.971 -19.381 87.866 1.00 94.50 198 CYS A C 1
ATOM 1579 O O . CYS A 1 198 ? -46.018 -19.374 87.083 1.00 94.50 198 CYS A O 1
ATOM 1581 N N . GLN A 1 199 ? -48.233 -19.485 87.436 1.00 95.06 199 GLN A N 1
ATOM 1582 C CA . GLN A 1 199 ? -48.589 -19.541 86.013 1.00 95.06 199 GLN A CA 1
ATOM 1583 C C . GLN A 1 199 ? -48.267 -18.232 85.279 1.00 95.06 199 GLN A C 1
ATOM 1585 O O . GLN A 1 199 ? -47.738 -18.270 84.163 1.00 95.06 199 GLN A O 1
ATOM 1590 N N . GLU A 1 200 ? -48.533 -17.079 85.898 1.00 95.31 200 GLU A N 1
ATOM 1591 C CA . GLU A 1 200 ? -48.170 -15.771 85.350 1.00 95.31 200 GLU A CA 1
ATOM 1592 C C . GLU A 1 200 ? -46.658 -15.640 85.165 1.00 95.31 200 GLU A C 1
ATOM 1594 O O . GLU A 1 200 ? -46.210 -15.228 84.091 1.00 95.31 200 GLU A O 1
ATOM 1599 N N . LEU A 1 201 ? -45.870 -16.041 86.167 1.00 93.50 201 LEU A N 1
ATOM 1600 C CA . LEU A 1 201 ? -44.409 -16.016 86.103 1.00 93.50 201 LEU A CA 1
ATOM 1601 C C . LEU A 1 201 ? -43.889 -16.927 84.983 1.00 93.50 201 LEU A C 1
ATOM 1603 O O . LEU A 1 201 ? -43.090 -16.485 84.160 1.00 93.50 201 LEU A O 1
ATOM 1607 N N . LEU A 1 202 ? -44.417 -18.150 84.865 1.00 95.31 202 LEU A N 1
ATOM 1608 C CA . LEU A 1 202 ? -44.103 -19.070 83.763 1.00 95.31 202 LEU A CA 1
ATOM 1609 C C . LEU A 1 202 ? -44.426 -18.478 82.384 1.00 95.31 202 LEU A C 1
ATOM 1611 O O . LEU A 1 202 ? -43.669 -18.654 81.429 1.00 95.31 202 LEU A O 1
ATOM 1615 N N . HIS A 1 203 ? -45.548 -17.775 82.251 1.00 94.38 203 HIS A N 1
ATOM 1616 C CA . HIS A 1 203 ? -45.919 -17.117 81.001 1.00 94.38 203 HIS A CA 1
ATOM 1617 C C . HIS A 1 203 ? -45.009 -15.920 80.679 1.00 94.38 203 HIS A C 1
ATOM 1619 O O . HIS A 1 203 ? -44.658 -15.715 79.515 1.00 94.38 203 HIS A O 1
ATOM 1625 N N . LYS A 1 204 ? -44.588 -15.146 81.686 1.00 95.00 204 LYS A N 1
ATOM 1626 C CA . LYS A 1 204 ? -43.612 -14.059 81.511 1.00 95.00 204 LYS A CA 1
ATOM 1627 C C . LYS A 1 204 ? -42.239 -14.596 81.106 1.00 95.00 204 LYS A C 1
ATOM 1629 O O . LYS A 1 204 ? -41.656 -14.042 80.182 1.00 95.00 204 LYS A O 1
ATOM 1634 N N . GLU A 1 205 ? -41.786 -15.695 81.704 1.00 94.94 205 GLU A N 1
ATOM 1635 C CA . GLU A 1 205 ? -40.536 -16.379 81.344 1.00 94.94 205 GLU A CA 1
ATOM 1636 C C . GLU A 1 205 ? -40.554 -16.857 79.879 1.00 94.94 205 GLU A C 1
ATOM 1638 O O . GLU A 1 205 ? -39.629 -16.602 79.107 1.00 94.94 205 GLU A O 1
ATOM 1643 N N . LYS A 1 206 ? -41.664 -17.466 79.435 1.00 96.50 206 LYS A N 1
ATOM 1644 C CA . LYS A 1 206 ? -41.853 -17.840 78.019 1.00 96.50 206 LYS A CA 1
ATOM 1645 C C . LYS A 1 206 ? -41.792 -16.627 77.088 1.00 96.50 206 LYS A C 1
ATOM 1647 O O . LYS A 1 206 ? -41.093 -16.658 76.084 1.00 96.50 206 LYS A O 1
ATOM 1652 N N . LYS A 1 207 ? -42.472 -15.531 77.436 1.00 96.00 207 LYS A N 1
ATOM 1653 C CA . LYS A 1 207 ? -42.416 -14.291 76.643 1.00 96.00 207 LYS A CA 1
ATOM 1654 C C . LYS A 1 207 ? -41.020 -13.681 76.603 1.00 96.00 207 LYS A C 1
ATOM 1656 O O . LYS A 1 207 ? -40.613 -13.174 75.563 1.00 96.00 207 LYS A O 1
ATOM 1661 N N . PHE A 1 208 ? -40.296 -13.721 77.718 1.00 95.00 208 PHE A N 1
ATOM 1662 C CA . PHE A 1 208 ? -38.925 -13.233 77.790 1.00 95.00 208 PHE A CA 1
ATOM 1663 C C . PHE A 1 208 ? -38.014 -14.034 76.856 1.00 95.00 208 PHE A C 1
ATOM 1665 O O . PHE A 1 208 ? -37.358 -13.446 76.002 1.00 95.00 208 PHE A O 1
ATOM 1672 N N . THR A 1 209 ? -38.054 -15.366 76.932 1.00 94.88 209 THR A N 1
ATOM 1673 C CA . THR A 1 209 ? -37.257 -16.241 76.052 1.00 94.88 209 THR A CA 1
ATOM 1674 C C . THR A 1 209 ? -37.630 -16.107 74.570 1.00 94.88 209 THR A C 1
ATOM 1676 O O . THR A 1 209 ? -36.761 -16.180 73.701 1.00 94.88 209 THR A O 1
ATOM 1679 N N . GLU A 1 210 ? -38.901 -15.853 74.243 1.00 95.75 210 GLU A N 1
ATOM 1680 C CA . GLU A 1 210 ? -39.329 -15.547 72.872 1.00 95.75 210 GLU A CA 1
ATOM 1681 C C . GLU A 1 210 ? -38.773 -14.215 72.355 1.00 95.75 210 GLU A C 1
ATOM 1683 O O . GLU A 1 210 ? -38.289 -14.160 71.221 1.00 95.75 210 GLU A O 1
ATOM 1688 N N . LEU A 1 211 ? -38.832 -13.157 73.171 1.00 95.50 211 LEU A N 1
ATOM 1689 C CA . LEU A 1 211 ? -38.280 -11.844 72.830 1.00 95.50 211 LEU A CA 1
ATOM 1690 C C . LEU A 1 211 ? -36.757 -11.890 72.699 1.00 95.50 211 LEU A C 1
ATOM 1692 O O . LEU A 1 211 ? -36.220 -11.320 71.753 1.00 95.50 211 LEU A O 1
ATOM 1696 N N . ASP A 1 212 ? -36.076 -12.601 73.593 1.00 94.62 212 ASP A N 1
ATOM 1697 C CA . ASP A 1 212 ? -34.624 -12.779 73.561 1.00 94.62 212 ASP A CA 1
ATOM 1698 C C . ASP A 1 212 ? -34.178 -13.509 72.283 1.00 94.62 212 ASP A C 1
ATOM 1700 O O . ASP A 1 212 ? -33.306 -13.044 71.545 1.00 94.62 212 ASP A O 1
ATOM 1704 N N . ARG A 1 213 ? -34.887 -14.584 71.914 1.00 95.88 213 ARG A N 1
ATOM 1705 C CA . ARG A 1 213 ? -34.679 -15.282 70.639 1.00 95.88 213 ARG A CA 1
ATOM 1706 C C . ARG A 1 213 ? -34.917 -14.369 69.429 1.00 95.88 213 ARG A C 1
ATOM 1708 O O . ARG A 1 213 ? -34.166 -14.448 68.457 1.00 95.88 213 ARG A O 1
ATOM 1715 N N . ALA A 1 214 ? -35.950 -13.525 69.458 1.00 95.31 214 ALA A N 1
ATOM 1716 C CA . ALA A 1 214 ? -36.242 -12.584 68.374 1.00 95.31 214 ALA A CA 1
ATOM 1717 C C . ALA A 1 214 ? -35.180 -11.474 68.261 1.00 95.31 214 ALA A C 1
ATOM 1719 O O . ALA A 1 214 ? -34.772 -11.125 67.152 1.00 95.31 214 ALA A O 1
ATOM 1720 N N . LEU A 1 215 ? -34.692 -10.961 69.394 1.00 94.88 215 LEU A N 1
ATOM 1721 C CA . LEU A 1 215 ? -33.607 -9.983 69.445 1.00 94.88 215 LEU A CA 1
ATOM 1722 C C . LEU A 1 215 ? -32.326 -10.568 68.854 1.00 94.88 215 LEU A C 1
ATOM 1724 O O . LEU A 1 215 ? -31.722 -9.954 67.975 1.00 94.88 215 LEU A O 1
ATOM 1728 N N . HIS A 1 216 ? -31.946 -11.776 69.275 1.00 95.19 216 HIS A N 1
ATOM 1729 C CA . HIS A 1 216 ? -30.789 -12.461 68.718 1.00 95.19 216 HIS A CA 1
ATOM 1730 C C . HIS A 1 216 ? -30.929 -12.681 67.209 1.00 95.19 216 HIS A C 1
ATOM 1732 O O . HIS A 1 216 ? -29.995 -12.361 66.475 1.00 95.19 216 HIS A O 1
ATOM 1738 N N . ALA A 1 217 ? -32.086 -13.146 66.725 1.00 94.56 217 ALA A N 1
ATOM 1739 C CA . ALA A 1 217 ? -32.332 -13.305 65.289 1.00 94.56 217 ALA A CA 1
ATOM 1740 C C . ALA A 1 217 ? -32.125 -11.987 64.515 1.00 94.56 217 ALA A C 1
ATOM 1742 O O . ALA A 1 217 ? -31.366 -11.958 63.547 1.00 94.56 217 ALA A O 1
ATOM 1743 N N . SER A 1 218 ? -32.694 -10.880 65.004 1.00 93.81 218 SER A N 1
ATOM 1744 C CA . SER A 1 218 ? -32.513 -9.543 64.419 1.00 93.81 218 SER A CA 1
ATOM 1745 C C . SER A 1 218 ? -31.048 -9.073 64.448 1.00 93.81 218 SER A C 1
ATOM 1747 O O . SER A 1 218 ? -30.529 -8.523 63.472 1.00 93.81 218 SER A O 1
ATOM 1749 N N . MET A 1 219 ? -30.318 -9.343 65.534 1.00 94.50 219 MET A N 1
ATOM 1750 C CA . MET A 1 219 ? -28.886 -9.037 65.625 1.00 94.50 219 MET A CA 1
ATOM 1751 C C . MET A 1 219 ? -28.044 -9.836 64.620 1.00 94.50 219 MET A C 1
ATOM 1753 O O . MET A 1 219 ? -27.107 -9.297 64.028 1.00 94.50 219 MET A O 1
ATOM 1757 N N . TYR A 1 220 ? -28.359 -11.114 64.398 1.00 91.81 220 TYR A N 1
ATOM 1758 C CA . TYR A 1 220 ? -27.684 -11.907 63.371 1.00 91.81 220 TYR A CA 1
ATOM 1759 C C . TYR A 1 220 ? -27.992 -11.377 61.969 1.00 91.81 220 TYR A C 1
ATOM 1761 O O . TYR A 1 220 ? -27.063 -11.187 61.185 1.00 91.81 220 TYR A O 1
ATOM 1769 N N . GLU A 1 221 ? -29.253 -11.064 61.669 1.00 92.75 221 GLU A N 1
ATOM 1770 C CA . GLU A 1 221 ? -29.655 -10.482 60.384 1.00 92.75 221 GLU A CA 1
ATOM 1771 C C . GLU A 1 221 ? -28.938 -9.153 60.113 1.00 92.75 221 GLU A C 1
ATOM 1773 O O . GLU A 1 221 ? -28.304 -9.000 59.069 1.00 92.75 221 GLU A O 1
ATOM 1778 N N . THR A 1 222 ? -28.932 -8.223 61.071 1.00 92.38 222 THR A N 1
ATOM 1779 C CA . THR A 1 222 ? -28.215 -6.938 60.943 1.00 92.38 222 THR A CA 1
ATOM 1780 C C . THR A 1 222 ? -26.709 -7.119 60.756 1.00 92.38 222 THR A C 1
ATOM 1782 O O . THR A 1 222 ? -26.097 -6.440 59.931 1.00 92.38 222 THR A O 1
ATOM 1785 N N . LYS A 1 223 ? -26.094 -8.089 61.441 1.00 94.44 223 LYS A N 1
ATOM 1786 C CA . LYS A 1 223 ? -24.680 -8.419 61.229 1.00 94.44 223 LYS A CA 1
ATOM 1787 C C . LYS A 1 223 ? -24.433 -8.973 59.826 1.00 94.44 223 LYS A C 1
ATOM 1789 O O . LYS A 1 223 ? -23.466 -8.574 59.177 1.00 94.44 223 LYS A O 1
ATOM 1794 N N . THR A 1 224 ? -25.301 -9.856 59.329 1.00 93.06 224 THR A N 1
ATOM 1795 C CA . THR A 1 224 ? -25.165 -10.394 57.967 1.00 93.06 224 THR A CA 1
ATOM 1796 C C . THR A 1 224 ? -25.299 -9.300 56.909 1.00 93.06 224 THR A C 1
ATOM 1798 O O . THR A 1 224 ? -24.436 -9.193 56.035 1.00 93.06 224 THR A O 1
ATOM 1801 N N . THR A 1 225 ? -26.291 -8.414 57.017 1.00 92.12 225 THR A N 1
ATOM 1802 C CA . THR A 1 225 ? -26.472 -7.308 56.064 1.00 92.12 225 THR A CA 1
ATOM 1803 C C . THR A 1 225 ? -25.307 -6.322 56.110 1.00 92.12 225 THR A C 1
ATOM 1805 O O . THR A 1 225 ? -24.831 -5.898 55.057 1.00 92.12 225 THR A O 1
ATOM 1808 N N . GLN A 1 226 ? -24.756 -6.040 57.294 1.00 94.56 226 GLN A N 1
ATOM 1809 C CA . GLN A 1 226 ? -23.558 -5.212 57.437 1.00 94.56 226 GLN A CA 1
ATOM 1810 C C . GLN A 1 226 ? -22.329 -5.839 56.758 1.00 94.56 226 GLN A C 1
ATOM 1812 O O . GLN A 1 226 ? -21.592 -5.142 56.060 1.00 94.56 226 GLN A O 1
ATOM 1817 N N . THR A 1 227 ? -22.113 -7.152 56.900 1.00 94.62 227 THR A N 1
ATOM 1818 C CA . THR A 1 227 ? -21.000 -7.837 56.212 1.00 94.62 227 THR A CA 1
ATOM 1819 C C . THR A 1 227 ? -21.160 -7.844 54.693 1.00 94.62 227 THR A C 1
ATOM 1821 O O . THR A 1 227 ? -20.175 -7.665 53.971 1.00 94.62 227 THR A O 1
ATOM 1824 N N . LEU A 1 228 ? -22.390 -7.988 54.192 1.00 95.56 228 LEU A N 1
ATOM 1825 C CA . LEU A 1 228 ? -22.682 -7.913 52.761 1.00 95.56 228 LEU A CA 1
ATOM 1826 C C . LEU A 1 228 ? -22.429 -6.504 52.220 1.00 95.56 228 LEU A C 1
ATOM 1828 O O . LEU A 1 228 ? -21.768 -6.361 51.193 1.00 95.56 228 LEU A O 1
ATOM 1832 N N . TYR A 1 229 ? -22.876 -5.469 52.937 1.00 94.62 229 TYR A N 1
ATOM 1833 C CA . TYR A 1 229 ? -22.613 -4.076 52.578 1.00 94.62 229 TYR A CA 1
ATOM 1834 C C . TYR A 1 229 ? -21.112 -3.775 52.524 1.00 94.62 229 TYR A C 1
ATOM 1836 O O . TYR A 1 229 ? -20.626 -3.221 51.539 1.00 94.62 229 TYR A O 1
ATOM 1844 N N . GLN A 1 230 ? -20.353 -4.204 53.536 1.00 94.69 230 GLN A N 1
ATOM 1845 C CA . GLN A 1 230 ? -18.910 -3.978 53.564 1.00 94.69 230 GLN A CA 1
ATOM 1846 C C . GLN A 1 230 ? -18.199 -4.699 52.411 1.00 94.69 230 GLN A C 1
ATOM 1848 O O . GLN A 1 230 ? -17.325 -4.121 51.766 1.00 94.69 230 GLN A O 1
ATOM 1853 N N . THR A 1 231 ? -18.616 -5.931 52.108 1.00 95.19 231 THR A N 1
ATOM 1854 C CA . THR A 1 231 ? -18.096 -6.704 50.970 1.00 95.19 231 THR A CA 1
ATOM 1855 C C . THR A 1 231 ? -18.382 -5.997 49.646 1.00 95.19 231 THR A C 1
ATOM 1857 O O . THR A 1 231 ? -17.488 -5.871 48.810 1.00 95.19 231 THR A O 1
ATOM 1860 N N . PHE A 1 232 ? -19.603 -5.491 49.467 1.00 95.69 232 PHE A N 1
ATOM 1861 C CA . PHE A 1 232 ? -20.009 -4.740 48.281 1.00 95.69 232 PHE A CA 1
ATOM 1862 C C . PHE A 1 232 ? -19.174 -3.466 48.087 1.00 95.69 232 PHE A C 1
ATOM 1864 O O . PHE A 1 232 ? -18.654 -3.227 46.998 1.00 95.69 232 PHE A O 1
ATOM 1871 N N . ILE A 1 233 ? -18.975 -2.681 49.149 1.00 95.62 233 ILE A N 1
ATOM 1872 C CA . ILE A 1 233 ? -18.140 -1.473 49.114 1.00 95.62 233 ILE A CA 1
ATOM 1873 C C . ILE A 1 233 ? -16.683 -1.817 48.779 1.00 95.62 233 ILE A C 1
ATOM 1875 O O . ILE A 1 233 ? -16.077 -1.163 47.930 1.00 95.62 233 ILE A O 1
ATOM 1879 N N . SER A 1 234 ? -16.118 -2.866 49.379 1.00 93.94 234 SER A N 1
ATOM 1880 C CA . SER A 1 234 ? -14.765 -3.321 49.046 1.00 93.94 234 SER A CA 1
ATOM 1881 C C . SER A 1 234 ? -14.642 -3.752 47.581 1.00 93.94 234 SER A C 1
ATOM 1883 O O . SER A 1 234 ? -13.675 -3.376 46.922 1.00 93.94 234 SER A O 1
ATOM 1885 N N . GLN A 1 235 ? -15.628 -4.473 47.039 1.00 95.62 235 GLN A N 1
ATOM 1886 C CA . GLN A 1 235 ? -15.647 -4.855 45.623 1.00 95.62 235 GLN A CA 1
ATOM 1887 C C . GLN A 1 235 ? -15.700 -3.628 44.706 1.00 95.62 235 GLN A C 1
ATOM 1889 O O . GLN A 1 235 ? -14.901 -3.525 43.774 1.00 95.62 235 GLN A O 1
ATOM 1894 N N . LEU A 1 236 ? -16.576 -2.662 44.992 1.00 94.31 236 LEU A N 1
ATOM 1895 C CA . LEU A 1 236 ? -16.648 -1.416 44.226 1.00 94.31 236 LEU A CA 1
ATOM 1896 C C . LEU A 1 236 ? -15.330 -0.635 44.256 1.00 94.31 236 LEU A C 1
ATOM 1898 O O . LEU A 1 236 ? -14.877 -0.161 43.216 1.00 94.31 236 LEU A O 1
ATOM 1902 N N . ALA A 1 237 ? -14.682 -0.544 45.416 1.00 95.19 237 ALA A N 1
ATOM 1903 C CA . ALA A 1 237 ? -13.385 0.111 45.540 1.00 95.19 237 ALA A CA 1
ATOM 1904 C C . ALA A 1 237 ? -12.306 -0.579 44.686 1.00 95.19 237 ALA A C 1
ATOM 1906 O O . ALA A 1 237 ? -11.545 0.094 43.991 1.00 95.19 237 ALA A O 1
ATOM 1907 N N . THR A 1 238 ? -12.277 -1.916 44.652 1.00 94.19 238 THR A N 1
ATOM 1908 C CA . THR A 1 238 ? -11.338 -2.650 43.784 1.00 94.19 238 THR A CA 1
ATOM 1909 C C . THR A 1 238 ? -11.613 -2.440 42.294 1.00 94.19 238 THR A C 1
ATOM 1911 O O . THR A 1 238 ? -10.671 -2.240 41.537 1.00 94.19 238 THR A O 1
ATOM 1914 N N . LEU A 1 239 ? -12.885 -2.413 41.878 1.00 95.00 239 LEU A N 1
ATOM 1915 C CA . LEU A 1 239 ? -13.296 -2.180 40.486 1.00 95.00 239 LEU A CA 1
ATOM 1916 C C . LEU A 1 239 ? -12.943 -0.776 39.985 1.00 95.00 239 LEU A C 1
ATOM 1918 O O . LEU A 1 239 ? -12.602 -0.602 38.819 1.00 95.00 239 LEU A O 1
ATOM 1922 N N . LEU A 1 240 ? -13.051 0.227 40.856 1.00 93.50 240 LEU A N 1
ATOM 1923 C CA . LEU A 1 240 ? -12.767 1.625 40.524 1.00 93.50 240 LEU A CA 1
ATOM 1924 C C . LEU A 1 240 ? -11.281 1.992 40.654 1.00 93.50 240 LEU A C 1
ATOM 1926 O O . LEU A 1 240 ? -10.868 3.072 40.215 1.00 93.50 240 LEU A O 1
ATOM 1930 N N . SER A 1 241 ? -10.486 1.105 41.254 1.00 94.31 241 SER A N 1
ATOM 1931 C CA . SER A 1 241 ? -9.032 1.223 41.303 1.00 94.31 241 SER A CA 1
ATOM 1932 C C . SER A 1 241 ? -8.417 0.863 39.949 1.00 94.31 241 SER A C 1
ATOM 1934 O O . SER A 1 241 ? -8.923 0.015 39.219 1.00 94.31 241 SER A O 1
ATOM 1936 N N . ASN A 1 242 ? -7.301 1.496 39.604 1.00 91.25 242 ASN A N 1
ATOM 1937 C CA . ASN A 1 242 ? -6.511 1.168 38.418 1.00 91.25 242 ASN A CA 1
ATOM 1938 C C . ASN A 1 242 ? -5.017 1.106 38.777 1.00 91.25 242 ASN A C 1
ATOM 1940 O O . ASN A 1 242 ? -4.643 1.223 39.941 1.00 91.25 242 ASN A O 1
ATOM 1944 N N . THR A 1 243 ? -4.148 0.929 37.781 1.00 90.31 243 THR A N 1
ATOM 1945 C CA . THR A 1 243 ? -2.691 0.820 37.970 1.00 90.31 243 THR A CA 1
ATOM 1946 C C . THR A 1 243 ? -2.049 2.011 38.683 1.00 90.31 243 THR A C 1
ATOM 1948 O O . THR A 1 243 ? -0.962 1.860 39.231 1.00 90.31 243 THR A O 1
ATOM 1951 N N . PHE A 1 244 ? -2.694 3.178 38.680 1.00 88.12 244 PHE A N 1
ATOM 1952 C CA . PHE A 1 244 ? -2.132 4.423 39.206 1.00 88.12 244 PHE A CA 1
ATOM 1953 C C . PHE A 1 244 ? -2.897 4.972 40.419 1.00 88.12 244 PHE A C 1
ATOM 1955 O O . PHE A 1 244 ? -2.343 5.767 41.172 1.00 88.12 244 PHE A O 1
ATOM 1962 N N . ILE A 1 245 ? -4.156 4.570 40.617 1.00 87.75 245 ILE A N 1
ATOM 1963 C CA . ILE A 1 245 ? -5.054 5.108 41.642 1.00 87.75 245 ILE A CA 1
ATOM 1964 C C . ILE A 1 245 ? -5.712 3.948 42.386 1.00 87.75 245 ILE A C 1
ATOM 1966 O O . ILE A 1 245 ? -6.424 3.140 41.791 1.00 87.75 245 ILE A O 1
ATOM 1970 N N . THR A 1 246 ? -5.506 3.899 43.702 1.00 91.56 246 THR A N 1
ATOM 1971 C CA . THR A 1 246 ? -6.173 2.954 44.605 1.00 91.56 246 THR A CA 1
ATOM 1972 C C . THR A 1 246 ? -7.312 3.661 45.332 1.00 91.56 246 THR A C 1
ATOM 1974 O O . THR A 1 246 ? -7.131 4.722 45.924 1.00 91.56 246 THR A O 1
ATOM 1977 N N . VAL A 1 247 ? -8.513 3.093 45.259 1.00 93.75 247 VAL A N 1
ATOM 1978 C CA . VAL A 1 247 ? -9.716 3.644 45.890 1.00 93.75 247 VAL A CA 1
ATOM 1979 C C . VAL A 1 247 ? -9.903 2.958 47.235 1.00 93.75 247 VAL A C 1
ATOM 1981 O O . VAL A 1 247 ? -9.882 1.731 47.327 1.00 93.75 247 VAL A O 1
ATOM 1984 N N . ALA A 1 248 ? -10.084 3.741 48.296 1.00 92.06 248 ALA A N 1
ATOM 1985 C CA . ALA A 1 248 ? -10.366 3.187 49.613 1.00 92.06 248 ALA A CA 1
ATOM 1986 C C . ALA A 1 248 ? -11.750 2.514 49.642 1.00 92.06 248 ALA A C 1
ATOM 1988 O O . ALA A 1 248 ? -12.691 2.982 49.003 1.00 92.06 248 ALA A O 1
ATOM 1989 N N . GLY A 1 249 ? -11.895 1.450 50.442 1.00 91.69 249 GLY A N 1
ATOM 1990 C CA . GLY A 1 249 ? -13.157 0.734 50.685 1.00 91.69 249 GLY A CA 1
ATOM 1991 C C . GLY A 1 249 ? -14.158 1.520 51.537 1.00 91.69 249 GLY A C 1
ATOM 1992 O O . GLY A 1 249 ? -14.678 0.992 52.517 1.00 91.69 249 GLY A O 1
ATOM 1993 N N . THR A 1 250 ? -14.388 2.788 51.202 1.00 92.75 250 THR A N 1
ATOM 1994 C CA . THR A 1 250 ? -15.356 3.669 51.854 1.00 92.75 250 THR A CA 1
ATOM 1995 C C . THR A 1 250 ? -16.280 4.283 50.809 1.00 92.75 250 THR A C 1
ATOM 1997 O O . THR A 1 250 ? -15.870 4.590 49.689 1.00 92.75 250 THR A O 1
ATOM 2000 N N . GLU A 1 251 ? -17.543 4.495 51.177 1.00 92.62 251 GLU A N 1
ATOM 2001 C CA . GLU A 1 251 ? -18.556 5.052 50.273 1.00 92.62 251 GLU A CA 1
ATOM 2002 C C . GLU A 1 251 ? -18.152 6.430 49.721 1.00 92.62 251 GLU A C 1
ATOM 2004 O O . GLU A 1 251 ? -18.367 6.725 48.546 1.00 92.62 251 GLU A O 1
ATOM 2009 N N . LYS A 1 252 ? -17.516 7.263 50.553 1.00 93.50 252 LYS A N 1
ATOM 2010 C CA . LYS A 1 252 ? -17.055 8.598 50.160 1.00 93.50 252 LYS A CA 1
ATOM 2011 C C . LYS A 1 252 ? -15.984 8.536 49.065 1.00 93.50 252 LYS A C 1
ATOM 2013 O O . LYS A 1 252 ? -16.145 9.198 48.045 1.00 93.50 252 LYS A O 1
ATOM 2018 N N . ALA A 1 253 ? -14.950 7.710 49.240 1.00 93.12 253 ALA A N 1
ATOM 2019 C CA . ALA A 1 253 ? -13.869 7.580 48.259 1.00 93.12 253 ALA A CA 1
ATOM 2020 C C . ALA A 1 253 ? -14.374 7.026 46.916 1.00 93.12 253 ALA A C 1
ATOM 2022 O O . ALA A 1 253 ? -13.951 7.472 45.851 1.00 93.12 253 ALA A O 1
ATOM 2023 N N . ILE A 1 254 ? -15.329 6.092 46.962 1.00 95.75 254 ILE A N 1
ATOM 2024 C CA . ILE A 1 254 ? -16.002 5.559 45.771 1.00 95.75 254 ILE A CA 1
ATOM 2025 C C . ILE A 1 254 ? -16.759 6.665 45.028 1.00 95.75 254 ILE A C 1
ATOM 2027 O O . ILE A 1 254 ? -16.606 6.797 43.815 1.00 95.75 254 ILE A O 1
ATOM 2031 N N . LYS A 1 255 ? -17.548 7.484 45.738 1.00 93.81 255 LYS A N 1
ATOM 2032 C CA . LYS A 1 255 ? -18.297 8.597 45.128 1.00 93.81 255 LYS A CA 1
ATOM 2033 C C . LYS A 1 255 ? -17.372 9.637 44.500 1.00 93.81 255 LYS A C 1
ATOM 2035 O O . LYS A 1 255 ? -17.614 10.039 43.366 1.00 93.81 255 LYS A O 1
ATOM 2040 N N . GLU A 1 256 ? -16.308 10.027 45.198 1.00 93.50 256 GLU A N 1
ATOM 2041 C CA . GLU A 1 256 ? -15.307 10.973 44.687 1.00 93.50 256 GLU A CA 1
ATOM 2042 C C . GLU A 1 256 ? -14.639 10.440 43.415 1.00 93.50 256 GLU A C 1
ATOM 2044 O O . GLU A 1 256 ? -14.547 11.159 42.420 1.00 93.50 256 GLU A O 1
ATOM 2049 N N . ARG A 1 257 ? -14.265 9.153 43.395 1.00 94.00 257 ARG A N 1
ATOM 2050 C CA . ARG A 1 257 ? -13.666 8.529 42.212 1.00 94.00 257 ARG A CA 1
ATOM 2051 C C . ARG A 1 257 ? -14.626 8.473 41.025 1.00 94.00 257 ARG A C 1
ATOM 2053 O O . ARG A 1 257 ? -14.219 8.757 39.901 1.00 94.00 257 ARG A O 1
ATOM 2060 N N . ILE A 1 258 ? -15.888 8.110 41.256 1.00 92.94 258 ILE A N 1
ATOM 2061 C CA . ILE A 1 258 ? -16.913 8.107 40.201 1.00 92.94 258 ILE A CA 1
ATOM 2062 C C . ILE A 1 258 ? -17.078 9.520 39.639 1.00 92.94 258 ILE A C 1
ATOM 2064 O O . ILE A 1 258 ? -17.084 9.697 38.423 1.00 92.94 258 ILE A O 1
ATOM 2068 N N . GLN A 1 259 ? -17.152 10.529 40.507 1.00 92.00 259 GLN A N 1
ATOM 2069 C CA . GLN A 1 259 ? -17.305 11.917 40.088 1.00 92.00 259 GLN A CA 1
ATOM 2070 C C . GLN A 1 259 ? -16.094 12.424 39.294 1.00 92.00 259 GLN A C 1
ATOM 2072 O O . GLN A 1 259 ? -16.279 13.135 38.311 1.00 92.00 259 GLN A O 1
ATOM 2077 N N . GLU A 1 260 ? -14.874 12.028 39.660 1.00 90.81 260 GLU A N 1
ATOM 2078 C CA . GLU A 1 260 ? -13.658 12.328 38.895 1.00 90.81 260 GLU A CA 1
ATOM 2079 C C . GLU A 1 260 ? -13.693 11.685 37.498 1.00 90.81 260 GLU A C 1
ATOM 2081 O O . GLU A 1 260 ? -13.460 12.364 36.497 1.00 90.81 260 GLU A O 1
ATOM 2086 N N . ILE A 1 261 ? -14.036 10.393 37.413 1.00 90.06 261 ILE A N 1
ATOM 2087 C CA . ILE A 1 261 ? -14.145 9.671 36.136 1.00 90.06 261 ILE A CA 1
ATOM 2088 C C . ILE A 1 261 ? -15.196 10.339 35.242 1.00 90.06 261 ILE A C 1
ATOM 2090 O O . ILE A 1 261 ? -14.907 10.630 34.080 1.00 90.06 261 ILE A O 1
ATOM 2094 N N . CYS A 1 262 ? -16.373 10.653 35.786 1.00 89.00 262 CYS A N 1
ATOM 2095 C CA . CYS A 1 262 ? -17.423 11.370 35.065 1.00 89.00 262 CYS A CA 1
ATOM 2096 C C . CYS A 1 262 ? -16.990 12.793 34.673 1.00 89.00 262 CYS A C 1
ATOM 2098 O O . CYS A 1 262 ? -17.237 13.219 33.552 1.00 89.00 262 CYS A O 1
ATOM 2100 N N . GLY A 1 263 ? -16.287 13.525 35.539 1.00 87.75 263 GLY A N 1
ATOM 2101 C CA . GLY A 1 263 ? -15.765 14.859 35.220 1.00 87.75 263 GLY A CA 1
ATOM 2102 C C . GLY A 1 263 ? -14.720 14.838 34.100 1.00 87.75 263 GLY A C 1
ATOM 2103 O O . GLY A 1 263 ? -14.655 15.757 33.284 1.00 87.75 263 GLY A O 1
ATOM 2104 N N . SER A 1 264 ? -13.940 13.758 34.009 1.00 88.31 264 SER A N 1
ATOM 2105 C CA . SER A 1 264 ? -12.959 13.556 32.940 1.00 88.31 264 SER A CA 1
ATOM 2106 C C . SER A 1 264 ? -13.578 13.172 31.587 1.00 88.31 264 SER A C 1
ATOM 2108 O O . SER A 1 264 ? -12.866 13.190 30.581 1.00 88.31 264 SER A O 1
ATOM 2110 N N . GLU A 1 265 ? -14.890 12.891 31.535 1.00 91.12 265 GLU A N 1
ATOM 2111 C CA . GLU A 1 265 ? -15.625 12.488 30.326 1.00 91.12 265 GLU A CA 1
ATOM 2112 C C . GLU A 1 265 ? -15.404 13.425 29.150 1.00 91.12 265 GLU A C 1
ATOM 2114 O O . GLU A 1 265 ? -14.979 13.009 28.071 1.00 91.12 265 GLU A O 1
ATOM 2119 N N . HIS A 1 266 ? -15.626 14.714 29.379 1.00 84.38 266 HIS A N 1
ATOM 2120 C CA . HIS A 1 266 ? -15.470 15.714 28.334 1.00 84.38 266 HIS A CA 1
ATOM 2121 C C . HIS A 1 266 ? -14.033 15.787 27.797 1.00 84.38 266 HIS A C 1
ATOM 2123 O O . HIS A 1 266 ? -13.845 16.032 26.607 1.00 84.38 266 HIS A O 1
ATOM 2129 N N . SER A 1 267 ? -13.026 15.514 28.635 1.00 90.19 267 SER A N 1
ATOM 2130 C CA . SER A 1 267 ? -11.612 15.551 28.245 1.00 90.19 267 SER A CA 1
ATOM 2131 C C . SER A 1 267 ? -11.245 14.404 27.300 1.00 90.19 267 SER A C 1
ATOM 2133 O O . SER A 1 267 ? -10.720 14.647 26.210 1.00 90.19 267 SER A O 1
ATOM 2135 N N . TRP A 1 268 ? -11.562 13.150 27.655 1.00 88.62 268 TRP A N 1
ATOM 2136 C CA . TRP A 1 268 ? -11.263 12.027 26.760 1.00 88.62 268 TRP A CA 1
ATOM 2137 C C . TRP A 1 268 ? -12.157 12.019 25.520 1.00 88.62 268 TRP A C 1
ATOM 2139 O O . TRP A 1 268 ? -11.703 11.589 24.459 1.00 88.62 268 TRP A O 1
ATOM 2149 N N . LYS A 1 269 ? -13.379 12.560 25.607 1.00 93.50 269 LYS A N 1
ATOM 2150 C CA . LYS A 1 269 ? -14.256 12.756 24.448 1.00 93.50 269 LYS A CA 1
ATOM 2151 C C . LYS A 1 269 ? -13.680 13.777 23.463 1.00 93.50 269 LYS A C 1
ATOM 2153 O O . LYS A 1 269 ? -13.488 13.426 22.306 1.00 93.50 269 LYS A O 1
ATOM 2158 N N . SER A 1 270 ? -13.264 14.958 23.934 1.00 92.00 270 SER A N 1
ATOM 2159 C CA . SER A 1 270 ? -12.576 15.963 23.101 1.00 92.00 270 SER A CA 1
ATOM 2160 C C . SER A 1 270 ? -11.315 15.394 22.449 1.00 92.00 270 SER A C 1
ATOM 2162 O O . SER A 1 270 ? -11.084 15.571 21.257 1.00 92.00 270 SER A O 1
ATOM 2164 N N . LYS A 1 271 ? -10.512 14.642 23.210 1.00 93.88 271 LYS A N 1
ATOM 2165 C CA . LYS A 1 271 ? -9.297 14.011 22.683 1.00 93.88 271 LYS A CA 1
ATOM 2166 C C . LYS A 1 271 ? -9.593 12.920 21.651 1.00 93.88 271 LYS A C 1
ATOM 2168 O O . LYS A 1 271 ? -8.825 12.743 20.708 1.00 93.88 271 LYS A O 1
ATOM 2173 N N . THR A 1 272 ? -10.696 12.194 21.820 1.00 95.56 272 THR A N 1
ATOM 2174 C CA . THR A 1 272 ? -11.173 11.212 20.839 1.00 95.56 272 THR A CA 1
ATOM 2175 C C . THR A 1 272 ? -11.594 11.910 19.550 1.00 95.56 272 THR A C 1
ATOM 2177 O O . THR A 1 272 ? -11.151 11.492 18.484 1.00 95.56 272 THR A O 1
ATOM 2180 N N . ASP A 1 273 ? -12.352 13.006 19.641 1.00 95.44 273 ASP A N 1
ATOM 2181 C CA . ASP A 1 273 ? -12.775 13.796 18.479 1.00 95.44 273 ASP A CA 1
ATOM 2182 C C . ASP A 1 273 ? -11.568 14.389 17.730 1.00 95.44 273 ASP A C 1
ATOM 2184 O O . ASP A 1 273 ? -11.489 14.295 16.506 1.00 95.44 273 ASP A O 1
ATOM 2188 N N . GLU A 1 274 ? -10.572 14.925 18.444 1.00 95.94 274 GLU A N 1
ATOM 2189 C CA . GLU A 1 274 ? -9.315 15.412 17.854 1.00 95.94 274 GLU A CA 1
ATOM 2190 C C . GLU A 1 274 ? -8.551 14.311 17.109 1.00 95.94 274 GLU A C 1
ATOM 2192 O O . GLU A 1 274 ? -8.099 14.506 15.975 1.00 95.94 274 GLU A O 1
ATOM 2197 N N . LEU A 1 275 ? -8.406 13.135 17.728 1.00 95.06 275 LEU A N 1
ATOM 2198 C CA . LEU A 1 275 ? -7.769 11.987 17.087 1.00 95.06 275 LEU A CA 1
ATOM 2199 C C . LEU A 1 275 ? -8.570 11.523 15.870 1.00 95.06 275 LEU A C 1
ATOM 2201 O O . LEU A 1 275 ? -7.975 11.221 14.837 1.00 95.06 275 LEU A O 1
ATOM 2205 N N . GLN A 1 276 ? -9.899 11.522 15.954 1.00 96.56 276 GLN A N 1
ATOM 2206 C CA . GLN A 1 276 ? -10.779 11.157 14.852 1.00 96.56 276 GLN A CA 1
ATOM 2207 C C . GLN A 1 276 ? -10.644 12.135 13.675 1.00 96.56 276 GLN A C 1
ATOM 2209 O O . GLN A 1 276 ? -10.498 11.694 12.535 1.00 96.56 276 GLN A O 1
ATOM 2214 N N . GLN A 1 277 ? -10.579 13.445 13.932 1.00 96.44 277 GLN A N 1
ATOM 2215 C CA . GLN A 1 277 ? -10.302 14.452 12.900 1.00 96.44 277 GLN A CA 1
ATOM 2216 C C . GLN A 1 277 ? -8.917 14.271 12.273 1.00 96.44 277 GLN A C 1
ATOM 2218 O O . GLN A 1 277 ? -8.756 14.374 11.055 1.00 96.44 277 GLN A O 1
ATOM 2223 N N . LYS A 1 278 ? -7.906 13.943 13.083 1.00 96.94 278 LYS A N 1
ATOM 2224 C CA . LYS A 1 278 ? -6.554 13.681 12.581 1.00 96.94 278 LYS A CA 1
ATOM 2225 C C . LYS A 1 278 ? -6.500 12.434 11.701 1.00 96.94 278 LYS A C 1
ATOM 2227 O O . LYS A 1 278 ? -5.834 12.461 10.668 1.00 96.94 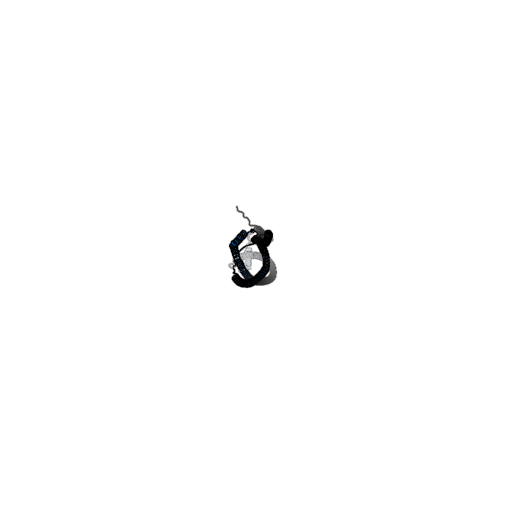278 LYS A O 1
ATOM 2232 N N . VAL A 1 279 ? -7.216 11.372 12.074 1.00 95.62 279 VAL A N 1
ATOM 2233 C CA . VAL A 1 279 ? -7.364 10.165 11.247 1.00 95.62 279 VAL A CA 1
ATOM 2234 C C . VAL A 1 279 ? -8.019 10.519 9.914 1.00 95.62 279 VAL A C 1
ATOM 2236 O O . VAL A 1 279 ? -7.453 10.187 8.880 1.00 95.62 279 VAL A O 1
ATOM 2239 N N . LEU A 1 280 ? -9.127 11.267 9.915 1.00 97.12 280 LEU A N 1
ATOM 2240 C CA . LEU A 1 280 ? -9.797 11.699 8.681 1.00 97.12 280 LEU A CA 1
ATOM 2241 C C . LEU A 1 280 ? -8.876 12.530 7.773 1.00 97.12 280 LEU A C 1
ATOM 2243 O O . LEU A 1 280 ? -8.806 12.281 6.570 1.00 97.12 280 LEU A O 1
ATOM 2247 N N . SER A 1 281 ? -8.125 13.476 8.344 1.00 95.88 281 SER A N 1
ATOM 2248 C CA . SER A 1 281 ? -7.155 14.287 7.597 1.00 95.88 281 SER A CA 1
ATOM 2249 C C . SER A 1 281 ? -6.051 13.432 6.965 1.00 95.88 281 SER A C 1
ATOM 2251 O O . SER A 1 281 ? -5.734 13.604 5.787 1.00 95.88 281 SER A O 1
ATOM 2253 N N . LEU A 1 282 ? -5.483 12.483 7.716 1.00 95.88 282 LEU A N 1
ATOM 2254 C CA . LEU A 1 282 ? -4.449 11.579 7.207 1.00 95.88 282 LEU A CA 1
ATOM 2255 C C . LEU A 1 282 ? -4.992 10.625 6.138 1.00 95.88 282 LEU A C 1
ATOM 2257 O O . LEU A 1 282 ? -4.311 10.384 5.143 1.00 95.88 282 LEU A O 1
ATOM 2261 N N . THR A 1 283 ? -6.214 10.116 6.304 1.00 92.44 283 THR A N 1
ATOM 2262 C CA . THR A 1 283 ? -6.881 9.286 5.294 1.00 92.44 283 THR A CA 1
ATOM 2263 C C . THR A 1 283 ? -7.096 10.063 3.997 1.00 92.44 283 THR A C 1
ATOM 2265 O O . THR A 1 283 ? -6.743 9.559 2.934 1.00 92.44 283 THR A O 1
ATOM 2268 N N . SER A 1 284 ? -7.573 11.309 4.072 1.00 94.44 284 SER A N 1
ATOM 2269 C CA . SER A 1 284 ? -7.754 12.159 2.888 1.00 94.44 284 SER A CA 1
ATOM 2270 C C . SER A 1 284 ? -6.429 12.444 2.169 1.00 94.44 284 SER A C 1
ATOM 2272 O O . SER A 1 284 ? -6.352 12.353 0.944 1.00 94.44 284 SER A O 1
ATOM 2274 N N . GLN A 1 285 ? -5.351 12.708 2.916 1.00 95.88 285 GLN A N 1
ATOM 2275 C CA . GLN A 1 285 ? -4.015 12.882 2.336 1.00 95.88 285 GLN A CA 1
ATOM 2276 C C . GLN A 1 285 ? -3.512 11.605 1.650 1.00 95.88 285 GLN A C 1
ATOM 2278 O O . GLN A 1 285 ? -2.914 11.674 0.576 1.00 95.88 285 GLN A O 1
ATOM 2283 N N . LEU A 1 286 ? -3.753 10.434 2.246 1.00 94.12 286 LEU A N 1
ATOM 2284 C CA . LEU A 1 286 ? -3.363 9.152 1.663 1.00 94.12 286 LEU A CA 1
ATOM 2285 C C . LEU A 1 286 ? -4.127 8.864 0.363 1.00 94.12 286 LEU A C 1
ATOM 2287 O O . LEU A 1 286 ? -3.525 8.405 -0.606 1.00 94.12 286 LEU A O 1
ATOM 2291 N N . GLU A 1 287 ? -5.426 9.163 0.324 1.00 94.38 287 GLU A N 1
ATOM 2292 C CA . GLU A 1 287 ? -6.240 9.058 -0.892 1.00 94.38 287 GLU A CA 1
ATOM 2293 C C . GLU A 1 287 ? -5.733 9.997 -1.987 1.00 94.38 287 GLU A C 1
ATOM 2295 O O . GLU A 1 287 ? -5.513 9.551 -3.112 1.00 94.38 287 GLU A O 1
ATOM 2300 N N . GLN A 1 288 ? -5.424 11.252 -1.650 1.00 96.88 288 GLN A N 1
ATOM 2301 C CA . GLN A 1 288 ? -4.839 12.197 -2.602 1.00 96.88 288 GLN A CA 1
ATOM 2302 C C . GLN A 1 288 ? -3.501 11.689 -3.161 1.00 96.88 288 GLN A C 1
ATOM 2304 O O . GLN A 1 288 ? -3.258 11.772 -4.365 1.00 96.88 288 GLN A O 1
ATOM 2309 N N . GLN A 1 289 ? -2.629 11.136 -2.311 1.00 91.75 289 GLN A N 1
ATOM 2310 C CA . GLN A 1 289 ? -1.371 10.539 -2.765 1.00 91.75 289 GLN A CA 1
ATOM 2311 C C . GLN A 1 289 ? -1.624 9.354 -3.698 1.00 91.75 289 GLN A C 1
ATOM 2313 O O . GLN A 1 289 ? -1.011 9.279 -4.760 1.00 91.75 289 GLN A O 1
ATOM 2318 N N . ARG A 1 290 ? -2.542 8.448 -3.343 1.00 92.75 290 ARG A N 1
ATOM 2319 C CA . ARG A 1 290 ? -2.918 7.302 -4.183 1.00 92.75 290 ARG A CA 1
ATOM 2320 C C . ARG A 1 290 ? -3.386 7.758 -5.567 1.00 92.75 290 ARG A C 1
ATOM 2322 O O . ARG A 1 290 ? -2.966 7.180 -6.568 1.00 92.75 290 ARG A O 1
ATOM 2329 N N . ASP A 1 291 ? -4.213 8.793 -5.630 1.00 93.56 291 ASP A N 1
ATOM 2330 C CA . ASP A 1 291 ? -4.750 9.300 -6.891 1.00 93.56 291 ASP A CA 1
ATOM 2331 C C . ASP A 1 291 ? -3.641 9.930 -7.756 1.00 93.56 291 ASP A C 1
ATOM 2333 O O . ASP A 1 291 ? -3.546 9.630 -8.948 1.00 93.56 291 ASP A O 1
ATOM 2337 N N . LEU A 1 292 ? -2.720 10.691 -7.147 1.00 94.31 292 LEU A N 1
ATOM 2338 C CA . LEU A 1 292 ? -1.524 11.210 -7.827 1.00 94.31 292 LEU A CA 1
ATOM 2339 C C . LEU A 1 292 ? -0.610 10.085 -8.341 1.00 94.31 292 LEU A C 1
ATOM 2341 O O . LEU A 1 292 ? -0.112 10.161 -9.466 1.00 94.31 292 LEU A O 1
ATOM 2345 N N . TYR A 1 293 ? -0.412 9.020 -7.556 1.00 90.38 293 TYR A N 1
ATOM 2346 C CA . TYR A 1 293 ? 0.342 7.837 -7.984 1.00 90.38 293 TYR A CA 1
ATOM 2347 C C . TYR A 1 293 ? -0.317 7.152 -9.184 1.00 90.38 293 TYR A C 1
ATOM 2349 O O . TYR A 1 293 ? 0.372 6.812 -10.148 1.00 90.38 293 TYR A O 1
ATOM 2357 N N . HIS A 1 294 ? -1.641 6.981 -9.171 1.00 93.31 294 HIS A N 1
ATOM 2358 C CA . HIS A 1 294 ? -2.366 6.415 -10.308 1.00 93.31 294 HIS A CA 1
ATOM 2359 C C . HIS A 1 294 ? -2.289 7.305 -11.555 1.00 93.31 294 HIS A C 1
ATOM 2361 O O . HIS A 1 294 ? -2.126 6.785 -12.664 1.00 93.31 294 HIS A O 1
ATOM 2367 N N . GLU A 1 295 ? -2.346 8.630 -11.404 1.00 94.75 295 GLU A N 1
ATOM 2368 C CA . GLU A 1 295 ? -2.191 9.560 -12.524 1.00 94.75 295 GLU A CA 1
ATOM 2369 C C . GLU A 1 295 ? -0.779 9.493 -13.129 1.00 94.75 295 GLU A C 1
ATOM 2371 O O . GLU A 1 295 ? -0.628 9.395 -14.351 1.00 94.75 295 GLU A O 1
ATOM 2376 N N . ALA A 1 296 ? 0.260 9.491 -12.289 1.00 93.06 296 ALA A N 1
ATOM 2377 C CA . ALA A 1 296 ? 1.649 9.352 -12.723 1.00 93.06 296 ALA A CA 1
ATOM 2378 C C . ALA A 1 296 ? 1.887 8.014 -13.440 1.00 93.06 296 ALA A C 1
ATOM 2380 O O . ALA A 1 296 ? 2.516 7.981 -14.500 1.00 93.06 296 ALA A O 1
ATOM 2381 N N . LEU A 1 297 ? 1.319 6.925 -12.915 1.00 94.75 297 LEU A N 1
ATOM 2382 C CA . LEU A 1 297 ? 1.395 5.603 -13.528 1.00 94.75 297 LEU A CA 1
ATOM 2383 C C . LEU A 1 297 ? 0.703 5.574 -14.902 1.00 94.75 297 LEU A C 1
ATOM 2385 O O . LEU A 1 297 ? 1.270 5.079 -15.873 1.00 94.75 297 LEU A O 1
ATOM 2389 N N . SER A 1 298 ? -0.485 6.173 -15.024 1.00 93.06 298 SER A N 1
ATOM 2390 C CA . SER A 1 298 ? -1.194 6.304 -16.307 1.00 93.06 298 SER A CA 1
ATOM 2391 C C . SER A 1 298 ? -0.386 7.105 -17.337 1.00 93.06 298 SER A C 1
ATOM 2393 O O . SER A 1 298 ? -0.290 6.714 -18.503 1.00 93.06 298 SER A O 1
ATOM 2395 N N . LYS A 1 299 ? 0.259 8.204 -16.914 1.00 94.00 299 LYS A N 1
ATOM 2396 C CA . LYS A 1 299 ? 1.171 8.986 -17.767 1.00 94.00 299 LYS A CA 1
ATOM 2397 C C . LYS A 1 299 ? 2.389 8.166 -18.200 1.00 94.00 299 LYS A C 1
ATOM 2399 O O . LYS A 1 299 ? 2.761 8.225 -19.371 1.00 94.00 299 LYS A O 1
ATOM 2404 N N . SER A 1 300 ? 2.969 7.377 -17.295 1.00 92.62 300 SER A N 1
ATOM 2405 C CA . SER A 1 300 ? 4.091 6.479 -17.591 1.00 92.62 300 SER A CA 1
ATOM 2406 C C . SER A 1 300 ? 3.718 5.429 -18.642 1.00 92.62 300 SER A C 1
ATOM 2408 O O . SER A 1 300 ? 4.425 5.311 -19.641 1.00 92.62 300 SER A O 1
ATOM 2410 N N . TYR A 1 301 ? 2.563 4.764 -18.508 1.00 93.19 301 TYR A N 1
ATOM 2411 C CA . TYR A 1 301 ? 2.092 3.800 -19.509 1.00 93.19 301 TYR A CA 1
ATOM 2412 C C . TYR A 1 301 ? 1.893 4.426 -20.894 1.00 93.19 301 TYR A C 1
ATOM 2414 O O . TYR A 1 301 ? 2.307 3.852 -21.901 1.00 93.19 301 TYR A O 1
ATOM 2422 N N . LYS A 1 302 ? 1.310 5.631 -20.962 1.00 95.00 302 LYS A N 1
ATOM 2423 C CA . LYS A 1 302 ? 1.160 6.364 -22.231 1.00 95.00 302 LYS A CA 1
ATOM 2424 C C . LYS A 1 302 ? 2.518 6.706 -22.853 1.00 95.00 302 LYS A C 1
ATOM 2426 O O . LYS A 1 302 ? 2.689 6.567 -24.063 1.00 95.00 302 LYS A O 1
ATOM 2431 N N . ALA A 1 303 ? 3.486 7.139 -22.044 1.00 91.69 303 ALA A N 1
ATOM 2432 C CA . ALA A 1 303 ? 4.840 7.425 -22.513 1.00 91.69 303 ALA A CA 1
ATOM 2433 C C . ALA A 1 303 ? 5.544 6.158 -23.031 1.00 91.69 303 ALA A C 1
ATOM 2435 O O . ALA A 1 303 ? 6.188 6.193 -24.081 1.00 91.69 303 ALA A O 1
ATOM 2436 N N . GLU A 1 304 ? 5.373 5.025 -22.349 1.00 94.12 304 GLU A N 1
ATOM 2437 C CA . GLU A 1 304 ? 5.928 3.741 -22.778 1.00 94.12 304 GLU A CA 1
ATOM 2438 C C . GLU A 1 304 ? 5.317 3.255 -24.100 1.00 94.12 304 GLU A C 1
ATOM 2440 O O . GLU A 1 304 ? 6.042 2.798 -24.986 1.00 94.12 304 GLU A O 1
ATOM 2445 N N . GLU A 1 305 ? 4.010 3.434 -24.304 1.00 95.50 305 GLU A N 1
ATOM 2446 C CA . GLU A 1 305 ? 3.359 3.115 -25.578 1.00 95.50 305 GLU A CA 1
ATOM 2447 C C . GLU A 1 305 ? 3.953 3.931 -26.744 1.00 95.50 305 GLU A C 1
ATOM 2449 O O . GLU A 1 305 ? 4.227 3.394 -27.825 1.00 95.50 305 GLU A O 1
ATOM 2454 N N . VAL A 1 306 ? 4.210 5.226 -26.526 1.00 96.06 306 VAL A N 1
ATOM 2455 C CA . VAL A 1 306 ? 4.869 6.096 -27.515 1.00 96.06 306 VAL A CA 1
ATOM 2456 C C . VAL A 1 306 ? 6.297 5.623 -27.795 1.00 96.06 306 VAL A C 1
ATOM 2458 O O . VAL A 1 306 ? 6.682 5.520 -28.964 1.00 96.06 306 VAL A O 1
ATOM 2461 N N . LEU A 1 307 ? 7.064 5.271 -26.760 1.00 93.94 307 LEU A N 1
ATOM 2462 C CA . LEU A 1 307 ? 8.419 4.733 -26.915 1.00 93.94 307 LEU A CA 1
ATOM 2463 C C . LEU A 1 307 ? 8.430 3.422 -27.710 1.00 93.94 307 LEU A C 1
ATOM 2465 O O . LEU A 1 307 ? 9.277 3.248 -28.588 1.00 93.94 307 LEU A O 1
ATOM 2469 N N . GLN A 1 308 ? 7.472 2.519 -27.483 1.00 94.75 308 GLN A N 1
ATOM 2470 C CA . GLN A 1 308 ? 7.354 1.281 -28.261 1.00 94.75 308 GLN A CA 1
ATOM 2471 C C . GLN A 1 308 ? 7.056 1.560 -29.739 1.00 94.75 308 GLN A C 1
ATOM 2473 O O . GLN A 1 308 ? 7.685 0.967 -30.624 1.00 94.75 308 GLN A O 1
ATOM 2478 N N . LYS A 1 309 ? 6.160 2.513 -30.033 1.00 95.75 309 LYS A N 1
ATOM 2479 C CA . LYS A 1 309 ? 5.876 2.948 -31.412 1.00 95.75 309 LYS A CA 1
ATOM 2480 C C . LYS A 1 309 ? 7.123 3.530 -32.084 1.00 95.75 309 LYS A C 1
ATOM 2482 O O . LYS A 1 309 ? 7.440 3.151 -33.215 1.00 95.75 309 LYS A O 1
ATOM 2487 N N . GLN A 1 310 ? 7.860 4.398 -31.391 1.00 93.88 310 GLN A N 1
ATOM 2488 C CA . GLN A 1 310 ? 9.106 4.985 -31.895 1.00 93.88 310 GLN A CA 1
ATOM 2489 C C . GLN A 1 310 ? 10.190 3.925 -32.124 1.00 93.88 310 GLN A C 1
ATOM 2491 O O . GLN A 1 310 ? 10.801 3.906 -33.190 1.00 93.88 310 GLN A O 1
ATOM 2496 N N . LYS A 1 311 ? 10.365 2.980 -31.194 1.00 95.06 311 LYS A N 1
ATOM 2497 C CA . LYS A 1 311 ? 11.288 1.842 -31.330 1.00 95.06 311 LYS A CA 1
ATOM 2498 C C . LYS A 1 311 ? 10.953 0.976 -32.544 1.00 95.06 311 LYS A C 1
ATOM 2500 O O . LYS A 1 311 ? 11.850 0.557 -33.275 1.00 95.06 311 LYS A O 1
ATOM 2505 N N . GLY A 1 312 ? 9.667 0.728 -32.793 1.00 95.25 312 GLY A N 1
ATOM 2506 C CA . GLY A 1 312 ? 9.202 0.036 -33.994 1.00 95.25 312 GLY A CA 1
ATOM 2507 C C . GLY A 1 312 ? 9.552 0.787 -35.284 1.00 95.25 312 GLY A C 1
ATOM 2508 O O . GLY A 1 312 ? 10.007 0.171 -36.249 1.00 95.25 312 GLY A O 1
ATOM 2509 N N . SER A 1 313 ? 9.385 2.112 -35.302 1.00 95.19 313 SER A N 1
ATOM 2510 C CA . SER A 1 313 ? 9.769 2.967 -36.435 1.00 95.19 313 SER A CA 1
ATOM 2511 C C . SER A 1 313 ? 11.280 3.011 -36.659 1.00 95.19 313 SER A C 1
ATOM 2513 O O . SER A 1 313 ? 11.713 2.848 -37.799 1.00 95.19 313 SER A O 1
ATOM 2515 N N . LEU A 1 314 ? 12.076 3.148 -35.595 1.00 94.88 314 LEU A N 1
ATOM 2516 C CA . LEU A 1 314 ? 13.537 3.149 -35.661 1.00 94.88 314 LEU A CA 1
ATOM 2517 C C . LEU A 1 314 ? 14.054 1.849 -36.279 1.00 94.88 314 LEU A C 1
ATOM 2519 O O . LEU A 1 314 ? 14.763 1.897 -37.277 1.00 94.88 314 LEU A O 1
ATOM 2523 N N . LYS A 1 315 ? 13.578 0.691 -35.800 1.00 94.50 315 LYS A N 1
ATOM 2524 C CA . LYS A 1 315 ? 13.930 -0.616 -36.381 1.00 94.50 315 LYS A CA 1
ATOM 2525 C C . LYS A 1 315 ? 13.612 -0.718 -37.875 1.00 94.50 315 LYS A C 1
ATOM 2527 O O . LYS A 1 315 ? 14.317 -1.404 -38.610 1.00 94.50 315 LYS A O 1
ATOM 2532 N N . ARG A 1 316 ? 12.530 -0.085 -38.350 1.00 95.56 316 ARG A N 1
ATOM 2533 C CA . ARG A 1 316 ? 12.213 -0.054 -39.790 1.00 95.56 316 ARG A CA 1
ATOM 2534 C C . ARG A 1 316 ? 13.205 0.808 -40.566 1.00 95.56 316 ARG A C 1
ATOM 2536 O O . ARG A 1 316 ? 13.584 0.416 -41.664 1.00 95.56 316 ARG A O 1
ATOM 2543 N N . VAL A 1 317 ? 13.604 1.955 -40.021 1.00 94.19 317 VAL A N 1
ATOM 2544 C CA . VAL A 1 317 ? 14.595 2.845 -40.646 1.00 94.19 317 VAL A CA 1
ATOM 2545 C C . VAL A 1 317 ? 15.979 2.200 -40.652 1.00 94.19 317 VAL A C 1
ATOM 2547 O O . VAL A 1 317 ? 16.605 2.166 -41.702 1.00 94.19 317 VAL A O 1
ATOM 2550 N N . GLU A 1 318 ? 16.411 1.595 -39.545 1.00 92.69 318 GLU A N 1
ATOM 2551 C CA . GLU A 1 318 ? 17.674 0.847 -39.455 1.00 92.69 318 GLU A CA 1
ATOM 2552 C C . GLU A 1 318 ? 17.758 -0.252 -40.520 1.00 92.69 318 GLU A C 1
ATOM 2554 O O . GLU A 1 318 ? 18.763 -0.373 -41.213 1.00 92.69 318 GLU A O 1
ATOM 2559 N N . LYS A 1 319 ? 16.674 -1.017 -40.720 1.00 94.19 319 LYS A N 1
ATOM 2560 C CA . LYS A 1 319 ? 16.609 -2.027 -41.788 1.00 94.19 319 LYS A CA 1
ATOM 2561 C C . LYS A 1 319 ? 16.729 -1.423 -43.189 1.00 94.19 319 LYS A C 1
ATOM 2563 O O . LYS A 1 319 ? 17.352 -2.038 -44.049 1.00 94.19 319 LYS A O 1
ATOM 2568 N N . LYS A 1 320 ? 16.119 -0.256 -43.435 1.00 95.75 320 LYS A N 1
ATOM 2569 C CA . LYS A 1 320 ? 16.231 0.444 -44.726 1.00 95.75 320 LYS A CA 1
ATOM 2570 C C . LYS A 1 320 ? 17.655 0.933 -44.965 1.00 95.75 320 LYS A C 1
ATOM 2572 O O . LYS A 1 320 ? 18.177 0.701 -46.046 1.00 95.75 320 LYS A O 1
ATOM 2577 N N . LEU A 1 321 ? 18.275 1.535 -43.953 1.00 95.00 321 LEU A N 1
ATOM 2578 C CA . LEU A 1 321 ? 19.651 2.015 -44.029 1.00 95.00 321 LEU A CA 1
ATOM 2579 C C . LEU A 1 321 ? 20.626 0.861 -44.284 1.00 95.00 321 LEU A C 1
ATOM 2581 O O . LEU A 1 321 ? 21.424 0.933 -45.206 1.00 95.00 321 LEU A O 1
ATOM 2585 N N . ALA A 1 322 ? 20.485 -0.255 -43.563 1.00 93.81 322 ALA A N 1
ATOM 2586 C CA . ALA A 1 322 ? 21.308 -1.442 -43.793 1.00 93.81 322 ALA A CA 1
ATOM 2587 C C . ALA A 1 322 ? 21.148 -2.008 -45.218 1.00 93.81 322 ALA A C 1
ATOM 2589 O O . ALA A 1 322 ? 22.113 -2.476 -45.819 1.00 93.81 322 ALA A O 1
ATOM 2590 N N . ALA A 1 323 ? 19.935 -1.970 -45.782 1.00 94.31 323 ALA A N 1
ATOM 2591 C CA . ALA A 1 323 ? 19.715 -2.364 -47.172 1.00 94.31 323 ALA A CA 1
ATOM 2592 C C . ALA A 1 323 ? 20.381 -1.389 -48.159 1.00 94.31 323 ALA A C 1
ATOM 2594 O O . ALA A 1 323 ? 20.942 -1.828 -49.163 1.00 94.31 323 ALA A O 1
ATOM 2595 N N . GLU A 1 324 ? 20.340 -0.088 -47.874 1.00 92.50 324 GLU A N 1
ATOM 2596 C CA . GLU A 1 324 ? 21.000 0.949 -48.671 1.00 92.50 324 GLU A CA 1
ATOM 2597 C C . GLU A 1 324 ? 22.531 0.820 -48.627 1.00 92.50 324 GLU A C 1
ATOM 2599 O O . GLU A 1 324 ? 23.171 0.858 -49.678 1.00 92.50 324 GLU A O 1
ATOM 2604 N N . ASP A 1 325 ? 23.112 0.540 -47.458 1.00 94.50 325 ASP A N 1
ATOM 2605 C CA . ASP A 1 325 ? 24.547 0.277 -47.292 1.00 94.50 325 ASP A CA 1
ATOM 2606 C C . ASP A 1 325 ? 25.008 -0.924 -48.138 1.00 94.50 325 ASP A C 1
ATOM 2608 O O . ASP A 1 325 ? 26.017 -0.845 -48.845 1.00 94.50 325 ASP A O 1
ATOM 2612 N N . LEU A 1 326 ? 24.234 -2.019 -48.152 1.00 94.75 326 LEU A N 1
ATOM 2613 C CA . LEU A 1 326 ? 24.516 -3.190 -48.996 1.00 94.75 326 LEU A CA 1
ATOM 2614 C C . LEU A 1 326 ? 24.457 -2.862 -50.498 1.00 94.75 326 LEU A C 1
ATOM 2616 O O . LEU A 1 326 ? 25.237 -3.403 -51.290 1.00 94.75 326 LEU A O 1
ATOM 2620 N N . LEU A 1 327 ? 23.536 -1.986 -50.915 1.00 94.88 327 LEU A N 1
ATOM 2621 C CA . LEU A 1 327 ? 23.463 -1.518 -52.302 1.00 94.88 327 LEU A CA 1
ATOM 2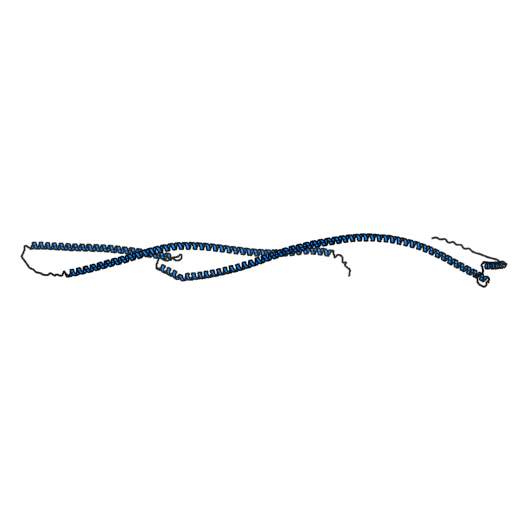622 C C . LEU A 1 327 ? 24.668 -0.643 -52.653 1.00 94.88 327 LEU A C 1
ATOM 2624 O O . LEU A 1 327 ? 25.266 -0.828 -53.715 1.00 94.88 327 LEU A O 1
ATOM 2628 N N . LEU A 1 328 ? 25.064 0.269 -51.765 1.00 94.56 328 LEU A N 1
ATOM 2629 C CA . LEU A 1 328 ? 26.233 1.119 -51.966 1.00 94.56 328 LEU A CA 1
ATOM 2630 C C . LEU A 1 328 ? 27.514 0.283 -52.096 1.00 94.56 328 LEU A C 1
ATOM 2632 O O . LEU A 1 328 ? 28.312 0.510 -53.008 1.00 94.56 328 LEU A O 1
ATOM 2636 N N . GLU A 1 329 ? 27.694 -0.729 -51.247 1.00 94.31 329 GLU A N 1
ATOM 2637 C CA . GLU A 1 329 ? 28.842 -1.635 -51.318 1.00 94.31 329 GLU A CA 1
ATOM 2638 C C . GLU A 1 329 ? 28.865 -2.443 -52.626 1.00 94.31 329 GLU A C 1
ATOM 2640 O O . GLU A 1 329 ? 29.929 -2.609 -53.247 1.00 94.31 329 GLU A O 1
ATOM 2645 N N . ARG A 1 330 ? 27.691 -2.870 -53.115 1.00 95.19 330 ARG A N 1
ATOM 2646 C CA . ARG A 1 330 ? 27.547 -3.478 -54.446 1.00 95.19 330 ARG A CA 1
ATOM 2647 C C . ARG A 1 330 ? 27.988 -2.515 -55.551 1.00 95.19 330 ARG A C 1
ATOM 2649 O O . ARG A 1 330 ? 28.832 -2.897 -56.363 1.00 95.19 330 ARG A O 1
ATOM 2656 N N . PHE A 1 331 ? 27.496 -1.274 -55.562 1.00 94.38 331 PHE A N 1
ATOM 2657 C CA . PHE A 1 331 ? 27.880 -0.270 -56.564 1.00 94.38 331 PHE A CA 1
ATOM 2658 C C . PHE A 1 331 ? 29.378 0.049 -56.531 1.00 94.38 331 PHE A C 1
ATOM 2660 O O . PHE A 1 331 ? 30.025 0.134 -57.578 1.00 94.38 331 PHE A O 1
ATOM 2667 N N . ILE A 1 332 ? 29.968 0.190 -55.341 1.00 94.56 332 ILE A N 1
ATOM 2668 C CA . ILE A 1 332 ? 31.413 0.402 -55.188 1.00 94.56 332 ILE A CA 1
ATOM 2669 C C . ILE A 1 332 ? 32.184 -0.787 -55.768 1.00 94.56 332 ILE A C 1
ATOM 2671 O O . ILE A 1 332 ? 33.170 -0.589 -56.483 1.00 94.56 332 ILE A O 1
ATOM 2675 N N . SER A 1 333 ? 31.738 -2.012 -55.493 1.00 93.62 333 SER A N 1
ATOM 2676 C CA . SER A 1 333 ? 32.358 -3.235 -56.005 1.00 93.62 333 SER A CA 1
ATOM 2677 C C . SER A 1 333 ? 32.276 -3.334 -57.528 1.00 93.62 333 SER A C 1
ATOM 2679 O O . SER A 1 333 ? 33.272 -3.653 -58.180 1.00 93.62 333 SER A O 1
ATOM 2681 N N . GLU A 1 334 ? 31.125 -3.016 -58.118 1.00 94.94 334 GLU A N 1
ATOM 2682 C CA . GLU A 1 334 ? 30.949 -2.950 -59.572 1.00 94.94 334 GLU A CA 1
ATOM 2683 C C . GLU A 1 334 ? 31.839 -1.877 -60.202 1.00 94.94 334 GLU A C 1
ATOM 2685 O O . GLU A 1 334 ? 32.578 -2.164 -61.146 1.00 94.94 334 GLU A O 1
ATOM 2690 N N . ARG A 1 335 ? 31.870 -0.671 -59.627 1.00 94.62 335 ARG A N 1
ATOM 2691 C CA . ARG A 1 335 ? 32.745 0.413 -60.086 1.00 94.62 335 ARG A CA 1
ATOM 2692 C C . ARG A 1 335 ? 34.221 0.019 -60.022 1.00 94.62 335 ARG A C 1
ATOM 2694 O O . ARG A 1 335 ? 34.953 0.269 -60.976 1.00 94.62 335 ARG A O 1
ATOM 2701 N N . LYS A 1 336 ? 34.661 -0.652 -58.949 1.00 94.12 336 LYS A N 1
ATOM 2702 C CA . LYS A 1 336 ? 36.026 -1.199 -58.829 1.00 94.12 336 LYS A CA 1
ATOM 2703 C C . LYS A 1 336 ? 36.327 -2.223 -59.930 1.00 94.12 336 LYS A C 1
ATOM 2705 O O . LYS A 1 336 ? 37.400 -2.163 -60.529 1.00 94.12 336 LYS A O 1
ATOM 2710 N N . LYS A 1 337 ? 35.397 -3.140 -60.230 1.00 94.94 337 LYS A N 1
ATOM 2711 C CA . LYS A 1 337 ? 35.548 -4.119 -61.325 1.00 94.94 337 LYS A CA 1
ATOM 2712 C C . LYS A 1 337 ? 35.676 -3.429 -62.685 1.00 94.94 337 LYS A C 1
ATOM 2714 O O . LYS A 1 337 ? 36.574 -3.771 -63.453 1.00 94.94 337 LYS A O 1
ATOM 2719 N N . LEU A 1 338 ? 34.817 -2.448 -62.965 1.00 93.50 338 LEU A N 1
ATOM 2720 C CA . LEU A 1 338 ? 34.862 -1.664 -64.202 1.00 93.50 338 LEU A CA 1
ATOM 2721 C C . LEU A 1 338 ? 36.174 -0.889 -64.333 1.00 93.50 338 LEU A C 1
ATOM 2723 O O . LEU A 1 338 ? 36.810 -0.947 -65.382 1.00 93.50 338 LEU A O 1
ATOM 2727 N N . PHE A 1 339 ? 36.619 -0.234 -63.261 1.00 92.44 339 PHE A N 1
ATOM 2728 C CA . PHE A 1 339 ? 37.890 0.484 -63.229 1.00 92.44 339 PHE A CA 1
ATOM 2729 C C . PHE A 1 339 ? 39.078 -0.450 -63.494 1.00 92.44 339 PHE A C 1
ATOM 2731 O O . PHE A 1 339 ? 39.917 -0.158 -64.341 1.00 92.44 339 PHE A O 1
ATOM 2738 N N . LYS A 1 340 ? 39.103 -1.632 -62.861 1.00 95.25 340 LYS A N 1
ATOM 2739 C CA . LYS A 1 340 ? 40.130 -2.654 -63.118 1.00 95.25 340 LYS A CA 1
ATOM 2740 C C . LYS A 1 340 ? 40.123 -3.123 -64.577 1.00 95.25 340 LYS A C 1
ATOM 2742 O O . LYS A 1 340 ? 41.189 -3.269 -65.171 1.00 95.25 340 LYS A O 1
ATOM 2747 N N . LYS A 1 341 ? 38.942 -3.340 -65.169 1.00 94.69 341 LYS A N 1
ATOM 2748 C CA . LYS A 1 341 ? 38.806 -3.692 -66.593 1.00 94.69 341 LYS A CA 1
ATOM 2749 C C . LYS A 1 341 ? 39.319 -2.569 -67.497 1.00 94.69 341 LYS A C 1
ATOM 2751 O O . LYS A 1 341 ? 40.007 -2.855 -68.471 1.00 94.69 341 LYS A O 1
ATOM 2756 N N . ASN A 1 342 ? 39.006 -1.316 -67.177 1.00 94.19 342 ASN A N 1
ATOM 2757 C CA . ASN A 1 342 ? 39.474 -0.159 -67.932 1.00 94.19 342 ASN A CA 1
ATOM 2758 C C . ASN A 1 342 ? 41.007 -0.042 -67.890 1.00 94.19 342 ASN A C 1
ATOM 2760 O O . ASN A 1 342 ? 41.616 0.014 -68.952 1.00 94.19 342 ASN A O 1
ATOM 2764 N N . ILE A 1 343 ? 41.623 -0.146 -66.705 1.00 94.38 343 ILE A N 1
ATOM 2765 C CA . ILE A 1 343 ? 43.088 -0.183 -66.555 1.00 94.38 343 ILE A CA 1
ATOM 2766 C C . ILE A 1 343 ? 43.696 -1.326 -67.370 1.00 94.38 343 ILE A C 1
ATOM 2768 O O . ILE A 1 343 ? 44.684 -1.128 -68.067 1.00 94.38 343 ILE A O 1
ATOM 2772 N N . PHE A 1 344 ? 43.113 -2.528 -67.313 1.00 94.38 344 PHE A N 1
ATOM 2773 C CA . PHE A 1 344 ? 43.616 -3.666 -68.084 1.00 94.38 344 PHE A CA 1
ATOM 2774 C C . PHE A 1 344 ? 43.598 -3.390 -69.595 1.00 94.38 344 PHE A C 1
ATOM 2776 O O . PHE A 1 344 ? 44.575 -3.680 -70.283 1.00 94.38 344 PHE A O 1
ATOM 2783 N N . LEU A 1 345 ? 42.510 -2.808 -70.109 1.00 93.88 345 LEU A N 1
ATOM 2784 C CA . LEU A 1 345 ? 42.407 -2.428 -71.519 1.00 93.88 345 LEU A CA 1
ATOM 2785 C C . LEU A 1 345 ? 43.415 -1.336 -71.885 1.00 93.88 345 LEU A C 1
ATOM 2787 O O . LEU A 1 345 ? 44.106 -1.484 -72.886 1.00 93.88 345 LEU A O 1
ATOM 2791 N N . GLN A 1 346 ? 43.549 -0.294 -71.060 1.00 93.19 346 GLN A N 1
ATOM 2792 C CA . GLN A 1 346 ? 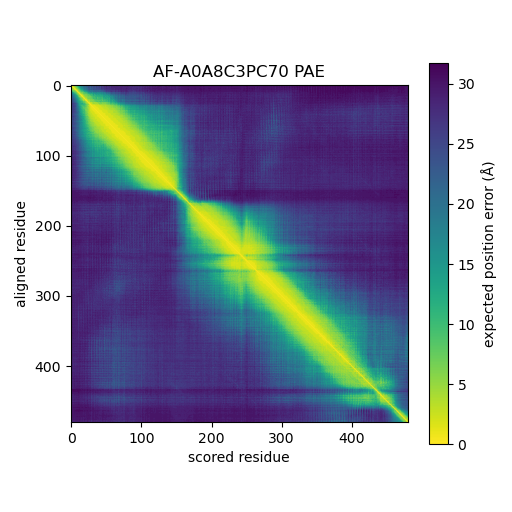44.549 0.759 -71.255 1.00 93.19 346 GLN A CA 1
ATOM 2793 C C . GLN A 1 346 ? 45.968 0.184 -71.291 1.00 93.19 346 GLN A C 1
ATOM 2795 O O . GLN A 1 346 ? 46.718 0.486 -72.213 1.00 93.19 346 GLN A O 1
ATOM 2800 N N . ASN A 1 347 ? 46.318 -0.701 -70.354 1.00 92.81 347 ASN A N 1
ATOM 2801 C CA . ASN A 1 347 ? 47.620 -1.368 -70.330 1.00 92.81 347 ASN A CA 1
ATOM 2802 C C . ASN A 1 347 ? 47.849 -2.222 -71.580 1.00 92.81 347 ASN A C 1
ATOM 2804 O O . ASN A 1 347 ? 48.948 -2.214 -72.126 1.00 92.81 347 ASN A O 1
ATOM 2808 N N . LYS A 1 348 ? 46.819 -2.921 -72.076 1.00 95.06 348 LYS A N 1
ATOM 2809 C CA . LYS A 1 348 ? 46.911 -3.670 -73.335 1.00 95.06 348 LYS A CA 1
ATOM 2810 C C . LYS A 1 348 ? 47.180 -2.740 -74.523 1.00 95.06 348 LYS A C 1
ATOM 2812 O O . LYS A 1 348 ? 48.055 -3.036 -75.330 1.00 95.06 348 LYS A O 1
ATOM 2817 N N . THR A 1 349 ? 46.478 -1.610 -74.612 1.00 92.38 349 THR A N 1
ATOM 2818 C CA . THR A 1 349 ? 46.723 -0.604 -75.656 1.00 92.38 349 THR A CA 1
ATOM 2819 C C . THR A 1 349 ? 48.130 -0.009 -75.543 1.00 92.38 349 THR A C 1
ATOM 2821 O O . THR A 1 349 ? 48.810 0.127 -76.553 1.00 92.38 349 THR A O 1
ATOM 2824 N N . ILE A 1 350 ? 48.603 0.306 -74.332 1.00 92.94 350 ILE A N 1
ATOM 2825 C CA . ILE A 1 350 ? 49.968 0.806 -74.092 1.00 92.94 350 ILE A CA 1
ATOM 2826 C C . ILE A 1 350 ? 51.012 -0.227 -74.523 1.00 92.94 350 ILE A C 1
ATOM 2828 O O . ILE A 1 350 ? 52.011 0.145 -75.132 1.00 92.94 350 ILE A O 1
ATOM 2832 N N . GLU A 1 351 ? 50.784 -1.510 -74.254 1.00 93.94 351 GLU A N 1
ATOM 2833 C CA . GLU A 1 351 ? 51.668 -2.600 -74.672 1.00 93.94 351 GLU A CA 1
ATOM 2834 C C . GLU A 1 351 ? 51.725 -2.724 -76.205 1.00 93.94 351 GLU A C 1
ATOM 2836 O O . GLU A 1 351 ? 52.799 -2.853 -76.794 1.00 93.94 351 GLU A O 1
ATOM 2841 N N . GLU A 1 352 ? 50.575 -2.642 -76.881 1.00 93.25 352 GLU A N 1
ATOM 2842 C CA . GLU A 1 352 ? 50.497 -2.637 -78.347 1.00 93.25 352 GLU A CA 1
ATOM 2843 C C . GLU A 1 352 ? 51.215 -1.420 -78.951 1.00 93.25 352 GLU A C 1
ATOM 2845 O O . GLU A 1 352 ? 52.015 -1.571 -79.882 1.00 93.25 352 GLU A O 1
ATOM 2850 N N . LEU A 1 353 ? 50.993 -0.227 -78.385 1.00 92.69 353 LEU A N 1
ATOM 2851 C CA . LEU A 1 353 ? 51.683 0.998 -78.786 1.00 92.69 353 LEU A CA 1
ATOM 2852 C C . LEU A 1 353 ? 53.191 0.891 -78.543 1.00 92.69 353 LEU A C 1
ATOM 2854 O O . LEU A 1 353 ? 53.958 1.197 -79.452 1.00 92.69 353 LEU A O 1
ATOM 2858 N N . SER A 1 354 ? 53.626 0.374 -77.394 1.00 93.38 354 SER A N 1
ATOM 2859 C CA . SER A 1 354 ? 55.043 0.151 -77.068 1.00 93.38 354 SER A CA 1
ATOM 2860 C C . SER A 1 354 ? 55.717 -0.791 -78.069 1.00 93.38 354 SER A C 1
ATOM 2862 O O . SER A 1 354 ? 56.792 -0.482 -78.578 1.00 93.38 354 SER A O 1
ATOM 2864 N N . LYS A 1 355 ? 55.057 -1.892 -78.455 1.00 94.56 355 LYS A N 1
ATOM 2865 C CA . LYS A 1 355 ? 55.562 -2.804 -79.500 1.00 94.56 355 LYS A CA 1
ATOM 2866 C C . LYS A 1 355 ? 55.662 -2.132 -80.863 1.00 94.56 355 LYS A C 1
ATOM 2868 O O . LYS A 1 355 ? 56.602 -2.390 -81.614 1.00 94.56 355 LYS A O 1
ATOM 2873 N N . SER A 1 356 ? 54.675 -1.313 -81.222 1.00 91.12 356 SER A N 1
ATOM 2874 C CA . SER A 1 356 ? 54.713 -0.558 -82.476 1.00 91.12 356 SER A CA 1
ATOM 2875 C C . SER A 1 356 ? 55.844 0.475 -82.472 1.00 91.12 356 SER A C 1
ATOM 2877 O O . SER A 1 356 ? 56.573 0.575 -83.458 1.00 91.12 356 SER A O 1
ATOM 2879 N N . LEU A 1 357 ? 56.062 1.148 -81.339 1.00 92.75 357 LEU A N 1
ATOM 2880 C CA . LEU A 1 357 ? 57.141 2.106 -81.134 1.00 92.75 357 LEU A CA 1
ATOM 2881 C C . LEU A 1 357 ? 58.506 1.423 -81.253 1.00 92.75 357 LEU A C 1
ATOM 2883 O O . LEU A 1 357 ? 59.366 1.919 -81.969 1.00 92.75 357 LEU A O 1
ATOM 2887 N N . GLU A 1 358 ? 58.685 0.243 -80.656 1.00 93.19 358 GLU A N 1
ATOM 2888 C CA . GLU A 1 358 ? 59.929 -0.525 -80.779 1.00 93.19 358 GLU A CA 1
ATOM 2889 C C . GLU A 1 358 ? 60.203 -0.958 -82.231 1.00 93.19 358 GLU A C 1
ATOM 2891 O O . GLU A 1 358 ? 61.342 -0.918 -82.699 1.00 93.19 358 GLU A O 1
ATOM 2896 N N . LYS A 1 359 ? 59.164 -1.343 -82.987 1.00 92.94 359 LYS A N 1
ATOM 2897 C CA . LYS A 1 359 ? 59.305 -1.637 -84.424 1.00 92.94 359 LYS A CA 1
ATOM 2898 C C . LYS A 1 359 ? 59.749 -0.403 -85.208 1.00 92.94 359 LYS A C 1
ATOM 2900 O O . LYS A 1 359 ? 60.637 -0.521 -86.051 1.00 92.94 359 LYS A O 1
ATOM 2905 N N . VAL A 1 360 ? 59.149 0.756 -84.938 1.00 90.75 360 VAL A N 1
ATOM 2906 C CA . VAL A 1 360 ? 59.530 2.025 -85.573 1.00 90.75 360 VAL A CA 1
ATOM 2907 C C . VAL A 1 360 ? 60.959 2.403 -85.198 1.00 90.75 360 VAL A C 1
ATOM 2909 O O . VAL A 1 360 ? 61.722 2.763 -86.088 1.00 90.75 360 VAL A O 1
ATOM 2912 N N . GLU A 1 361 ? 61.363 2.235 -83.938 1.00 89.56 361 GLU A N 1
ATOM 2913 C CA . GLU A 1 361 ? 62.732 2.519 -83.503 1.00 89.56 361 GLU A CA 1
ATOM 2914 C C . GLU A 1 361 ? 63.740 1.596 -84.207 1.00 89.56 361 GLU A C 1
ATOM 2916 O O . GLU A 1 361 ? 64.746 2.076 -84.719 1.00 89.56 361 GLU A O 1
ATOM 2921 N N . LYS A 1 362 ? 63.431 0.300 -84.384 1.00 92.81 362 LYS A N 1
ATOM 2922 C CA . LYS A 1 362 ? 64.258 -0.626 -85.188 1.00 92.81 362 LYS A CA 1
ATOM 2923 C C . LYS A 1 362 ? 64.354 -0.211 -86.658 1.00 92.81 362 LYS A C 1
ATOM 2925 O O . LYS A 1 362 ? 65.411 -0.364 -87.271 1.00 92.81 362 LYS A O 1
ATOM 2930 N N . ILE A 1 363 ? 63.265 0.281 -87.254 1.00 89.31 363 ILE A N 1
ATOM 2931 C CA . ILE A 1 363 ? 63.273 0.799 -88.634 1.00 89.31 363 ILE A CA 1
ATOM 2932 C C . ILE A 1 363 ? 64.117 2.072 -88.712 1.00 89.31 363 ILE A C 1
ATOM 2934 O O . ILE A 1 363 ? 64.963 2.176 -89.597 1.00 89.31 363 ILE A O 1
ATOM 2938 N N . LYS A 1 364 ? 63.930 3.006 -87.776 1.00 91.94 364 LYS A N 1
ATOM 2939 C CA . LYS A 1 364 ? 64.703 4.245 -87.663 1.00 91.94 364 LYS A CA 1
ATOM 2940 C C . LYS A 1 364 ? 66.188 3.953 -87.478 1.00 91.94 364 LYS A C 1
ATOM 2942 O O . LYS A 1 364 ? 66.997 4.566 -88.160 1.00 91.94 364 LYS A O 1
ATOM 2947 N N . GLU A 1 365 ? 66.557 2.991 -86.637 1.00 89.75 365 GLU A N 1
ATOM 2948 C CA . GLU A 1 365 ? 67.949 2.599 -86.426 1.00 89.75 365 GLU A CA 1
ATOM 2949 C C . GLU A 1 365 ? 68.557 1.983 -87.695 1.00 89.75 365 GLU A C 1
ATOM 2951 O O . GLU A 1 365 ? 69.655 2.360 -88.101 1.00 89.75 365 GLU A O 1
ATOM 2956 N N . LYS A 1 366 ? 67.832 1.095 -88.393 1.00 91.00 366 LYS A N 1
ATOM 2957 C CA . LYS A 1 366 ? 68.265 0.567 -89.702 1.00 91.00 366 LYS A CA 1
ATOM 2958 C C . LYS A 1 366 ? 68.416 1.672 -90.748 1.00 91.00 366 LYS A C 1
ATOM 2960 O O . LYS A 1 366 ? 69.390 1.666 -91.498 1.00 91.00 366 LYS A O 1
ATOM 2965 N N . ALA A 1 367 ? 67.471 2.609 -90.798 1.00 88.19 367 ALA A N 1
ATOM 2966 C CA . ALA A 1 367 ? 67.522 3.756 -91.694 1.00 88.19 367 ALA A CA 1
ATOM 2967 C C . ALA A 1 367 ? 68.721 4.655 -91.363 1.00 88.19 367 ALA A C 1
ATOM 2969 O O . ALA A 1 367 ? 69.472 5.001 -92.268 1.00 88.19 367 ALA A O 1
ATOM 2970 N N . ALA A 1 368 ? 68.968 4.946 -90.083 1.00 88.81 368 ALA A N 1
ATOM 2971 C CA . ALA A 1 368 ? 70.128 5.703 -89.623 1.00 88.81 368 ALA A CA 1
ATOM 2972 C C . ALA A 1 368 ? 71.445 5.010 -90.004 1.00 88.81 368 ALA A C 1
ATOM 2974 O O . ALA A 1 368 ? 72.321 5.655 -90.574 1.00 88.81 368 ALA A O 1
ATOM 2975 N N . ARG A 1 369 ? 71.567 3.688 -89.800 1.00 88.81 369 ARG A N 1
ATOM 2976 C CA . ARG A 1 369 ? 72.739 2.912 -90.251 1.00 88.81 369 ARG A CA 1
ATOM 2977 C C . ARG A 1 369 ? 72.941 3.007 -91.766 1.00 88.81 369 ARG A C 1
ATOM 2979 O O . ARG A 1 369 ? 74.068 3.185 -92.215 1.00 88.81 369 ARG A O 1
ATOM 2986 N N . LYS A 1 370 ? 71.866 2.922 -92.559 1.00 90.69 370 LYS A N 1
ATOM 2987 C CA . LYS A 1 370 ? 71.945 3.040 -94.024 1.00 90.69 370 LYS A CA 1
ATOM 2988 C C . LYS A 1 370 ? 72.331 4.450 -94.470 1.00 90.69 370 LYS A C 1
ATOM 2990 O O . LYS A 1 370 ? 73.134 4.581 -95.384 1.00 90.69 370 LYS A O 1
ATOM 2995 N N . VAL A 1 371 ? 71.811 5.485 -93.812 1.00 89.69 371 VAL A N 1
ATOM 2996 C CA . VAL A 1 371 ? 72.215 6.880 -94.048 1.00 89.69 371 VAL A CA 1
ATOM 2997 C C . VAL A 1 371 ? 73.698 7.069 -93.742 1.00 89.69 371 VAL A C 1
ATOM 2999 O O . VAL A 1 371 ? 74.396 7.652 -94.559 1.00 89.69 371 VAL A O 1
ATOM 3002 N N . VAL A 1 372 ? 74.199 6.532 -92.625 1.00 89.44 372 VAL A N 1
ATOM 3003 C CA . VAL A 1 372 ? 75.633 6.581 -92.293 1.00 89.44 372 VAL A CA 1
ATOM 3004 C C . VAL A 1 372 ? 76.470 5.847 -93.347 1.00 89.44 372 VAL A C 1
ATOM 3006 O O . VAL A 1 372 ? 77.454 6.404 -93.813 1.00 89.44 372 VAL A O 1
ATOM 3009 N N . SER A 1 373 ? 76.054 4.655 -93.788 1.00 86.19 373 SER A N 1
ATOM 3010 C CA . SER A 1 373 ? 76.743 3.898 -94.850 1.00 86.19 373 SER A CA 1
ATOM 3011 C C . SER A 1 373 ? 76.801 4.666 -96.174 1.00 86.19 373 SER A C 1
ATOM 3013 O O . SER A 1 373 ? 77.865 4.806 -96.772 1.00 86.19 373 SER A O 1
ATOM 3015 N N . LEU A 1 374 ? 75.665 5.211 -96.621 1.00 89.56 374 LEU A N 1
ATOM 3016 C CA . LEU A 1 374 ? 75.604 6.020 -97.840 1.00 89.56 374 LEU A CA 1
ATOM 3017 C C . LEU A 1 374 ? 76.416 7.309 -97.700 1.00 89.56 374 LEU A C 1
ATOM 3019 O O . LEU A 1 374 ? 77.031 7.745 -98.664 1.00 89.56 374 LEU A O 1
ATOM 3023 N N . LYS A 1 375 ? 76.456 7.908 -96.503 1.00 90.38 375 LYS A N 1
ATOM 3024 C CA . LYS A 1 375 ? 77.299 9.069 -96.212 1.00 90.38 375 LYS A CA 1
ATOM 3025 C C . LYS A 1 375 ? 78.782 8.716 -96.327 1.00 90.38 375 LYS A C 1
ATOM 3027 O O . LYS A 1 375 ? 79.503 9.453 -96.983 1.00 90.38 375 LYS A O 1
ATOM 3032 N N . THR A 1 376 ? 79.221 7.579 -95.781 1.00 86.12 376 THR A N 1
ATOM 3033 C CA . THR A 1 376 ? 80.616 7.125 -95.915 1.00 86.12 376 THR A CA 1
ATOM 3034 C C . THR A 1 376 ? 80.999 6.790 -97.357 1.00 86.12 376 THR A C 1
ATOM 3036 O O . THR A 1 376 ? 82.101 7.127 -97.780 1.00 86.12 376 THR A O 1
ATOM 3039 N N . GLU A 1 377 ? 80.098 6.178 -98.134 1.00 87.19 377 GLU A N 1
ATOM 3040 C CA . GLU A 1 377 ? 80.319 5.938 -99.568 1.00 87.19 377 GLU A CA 1
ATOM 3041 C C . GLU A 1 377 ? 80.390 7.254 -100.348 1.00 87.19 377 GLU A C 1
ATOM 3043 O O . GLU A 1 377 ? 81.292 7.439 -101.162 1.00 87.19 377 GLU A O 1
ATOM 3048 N N . LEU A 1 378 ? 79.483 8.193 -100.066 1.00 88.50 378 LEU A N 1
ATOM 3049 C CA . LEU A 1 378 ? 79.495 9.516 -100.677 1.00 88.50 378 LEU A CA 1
ATOM 3050 C C . LEU A 1 378 ? 80.803 10.248 -100.367 1.00 88.50 378 LEU A C 1
ATOM 3052 O O . LEU A 1 378 ? 81.453 10.708 -101.297 1.00 88.50 378 LEU A O 1
ATOM 3056 N N . ASP A 1 379 ? 81.223 10.293 -99.102 1.00 85.62 379 ASP A N 1
ATOM 3057 C CA . ASP A 1 379 ? 82.471 10.942 -98.687 1.00 85.62 379 ASP A CA 1
ATOM 3058 C C . ASP A 1 379 ? 83.694 10.292 -99.372 1.00 85.62 379 ASP A C 1
ATOM 3060 O O . ASP A 1 379 ? 84.615 10.994 -99.793 1.00 85.62 379 ASP A O 1
ATOM 3064 N N . TYR A 1 380 ? 83.685 8.965 -99.568 1.00 85.69 380 TYR A N 1
ATOM 3065 C CA . TYR A 1 380 ? 84.715 8.256 -100.337 1.00 85.69 380 TYR A CA 1
ATOM 3066 C C . TYR A 1 380 ? 84.710 8.653 -101.822 1.00 85.69 380 TYR A C 1
ATOM 3068 O O . TYR A 1 380 ? 85.753 9.018 -102.365 1.00 85.69 380 TYR A O 1
ATOM 3076 N N . THR A 1 381 ? 83.546 8.636 -102.482 1.00 84.75 381 THR A N 1
ATOM 3077 C CA . THR A 1 381 ? 83.428 9.041 -103.897 1.00 84.75 381 THR A CA 1
ATOM 3078 C C . THR A 1 381 ? 83.771 10.512 -104.110 1.00 84.75 381 THR A C 1
ATOM 3080 O O . THR A 1 381 ? 84.407 10.855 -105.103 1.00 84.75 381 THR A O 1
ATOM 3083 N N . GLU A 1 382 ? 83.410 11.381 -103.165 1.00 84.44 382 GLU A N 1
ATOM 3084 C CA . GLU A 1 382 ? 83.768 12.794 -103.172 1.00 84.44 382 GLU A CA 1
ATOM 3085 C C . GLU A 1 382 ? 85.283 12.965 -103.032 1.00 84.44 382 GLU A C 1
ATOM 3087 O O . GLU A 1 382 ? 85.880 13.770 -103.747 1.00 84.44 382 GLU A O 1
ATOM 3092 N N . HIS A 1 383 ? 85.930 12.192 -102.153 1.00 83.19 383 HIS A N 1
ATOM 3093 C CA . HIS A 1 383 ? 87.381 12.219 -102.018 1.00 83.19 383 HIS A CA 1
ATOM 3094 C C . HIS A 1 383 ? 88.087 11.744 -103.296 1.00 83.19 383 HIS A C 1
ATOM 3096 O O . HIS A 1 383 ? 89.015 12.422 -103.749 1.00 83.19 383 HIS A O 1
ATOM 3102 N N . GLU A 1 384 ? 87.652 10.638 -103.903 1.00 83.38 384 GLU A N 1
ATOM 3103 C CA . GLU A 1 384 ? 88.231 10.151 -105.162 1.00 83.38 384 GLU A CA 1
ATOM 3104 C C . GLU A 1 384 ? 87.999 11.136 -106.313 1.00 83.38 384 GLU A C 1
ATOM 3106 O O . GLU A 1 384 ? 88.937 11.464 -107.040 1.00 83.38 384 GLU A O 1
ATOM 3111 N N . ALA A 1 385 ? 86.798 11.709 -106.429 1.00 83.81 385 ALA A N 1
ATOM 3112 C CA . ALA A 1 385 ? 86.514 12.753 -107.411 1.00 83.81 385 ALA A CA 1
ATOM 3113 C C . ALA A 1 385 ? 87.385 14.003 -107.195 1.00 83.81 385 ALA A C 1
ATOM 3115 O O . ALA A 1 385 ? 87.855 14.606 -108.161 1.00 83.81 385 ALA A O 1
ATOM 3116 N N . ARG A 1 386 ? 87.642 14.392 -105.938 1.00 84.12 386 ARG A N 1
ATOM 3117 C CA . ARG A 1 386 ? 88.529 15.515 -105.596 1.00 84.12 386 ARG A CA 1
ATOM 3118 C C . ARG A 1 386 ? 89.978 15.221 -105.997 1.00 84.12 386 ARG A C 1
ATOM 3120 O O . ARG A 1 386 ? 90.613 16.076 -106.607 1.00 84.12 386 ARG A O 1
ATOM 3127 N N . LYS A 1 387 ? 90.464 14.002 -105.745 1.00 80.31 387 LYS A N 1
ATOM 3128 C CA . LYS A 1 387 ? 91.801 13.545 -106.154 1.00 80.31 387 LYS A CA 1
ATOM 3129 C C . LYS A 1 387 ? 91.951 13.519 -107.675 1.00 80.31 387 LYS A C 1
ATOM 3131 O O . LYS A 1 387 ? 92.971 13.952 -108.202 1.00 80.31 387 LYS A O 1
ATOM 3136 N N . GLU A 1 388 ? 90.931 13.056 -108.392 1.00 79.44 388 GLU A N 1
ATOM 3137 C CA . GLU A 1 388 ? 90.923 13.060 -109.857 1.00 79.44 388 GLU A CA 1
ATOM 3138 C C . GLU A 1 388 ? 90.899 14.483 -110.421 1.00 79.44 388 GLU A C 1
ATOM 3140 O O . GLU A 1 388 ? 91.663 14.807 -111.329 1.00 79.44 388 GLU A O 1
ATOM 3145 N N . LYS A 1 389 ? 90.097 15.373 -109.827 1.00 85.44 389 LYS A N 1
ATOM 3146 C CA . LYS A 1 389 ? 90.106 16.801 -110.160 1.00 85.44 389 LYS A CA 1
ATOM 3147 C C . LYS A 1 389 ? 91.489 17.419 -109.943 1.00 85.44 389 LYS A C 1
ATOM 3149 O O . LYS A 1 389 ? 91.935 18.190 -110.786 1.00 85.44 389 LYS A O 1
ATOM 3154 N N . GLU A 1 390 ? 92.166 17.098 -108.843 1.00 81.94 390 GLU A N 1
ATOM 3155 C CA . GLU A 1 390 ? 93.530 17.567 -108.579 1.00 81.94 390 GLU A CA 1
ATOM 3156 C C . GLU A 1 390 ? 94.520 17.038 -109.622 1.00 81.94 390 GLU A C 1
ATOM 3158 O O . GLU A 1 390 ? 95.304 17.824 -110.148 1.00 81.94 390 GLU A O 1
ATOM 3163 N N . ARG A 1 391 ? 94.462 15.755 -110.001 1.00 84.38 391 ARG A N 1
ATOM 3164 C CA . ARG A 1 391 ? 95.288 15.206 -111.097 1.00 84.38 391 ARG A CA 1
ATOM 3165 C C . ARG A 1 391 ? 95.038 15.934 -112.416 1.00 84.38 391 ARG A C 1
ATOM 3167 O O . ARG A 1 391 ? 95.988 16.358 -113.068 1.00 84.38 391 ARG A O 1
ATOM 3174 N N . ALA A 1 392 ? 93.771 16.121 -112.783 1.00 80.44 392 ALA A N 1
ATOM 3175 C CA . ALA A 1 392 ? 93.387 16.846 -113.988 1.00 80.44 392 ALA A CA 1
ATOM 3176 C C . ALA A 1 392 ? 93.861 18.307 -113.951 1.00 80.44 392 ALA A C 1
ATOM 3178 O O . ALA A 1 392 ? 94.279 18.839 -114.975 1.00 80.44 392 ALA A O 1
ATOM 3179 N N . HIS A 1 393 ? 93.847 18.948 -112.777 1.00 83.56 393 HIS A N 1
ATOM 3180 C CA . HIS A 1 393 ? 94.378 20.297 -112.598 1.00 83.56 393 HIS A CA 1
ATOM 3181 C C . HIS A 1 393 ? 95.895 20.352 -112.822 1.00 83.56 393 HIS A C 1
ATOM 3183 O O . HIS A 1 393 ? 96.342 21.188 -113.600 1.00 83.56 393 HIS A O 1
ATOM 3189 N N . HIS A 1 394 ? 96.666 19.422 -112.246 1.00 82.06 394 HIS A N 1
ATOM 3190 C CA . HIS A 1 394 ? 98.112 19.326 -112.499 1.00 82.06 394 HIS A CA 1
ATOM 3191 C C . HIS A 1 394 ? 98.416 19.047 -113.981 1.00 82.06 394 HIS A C 1
ATOM 3193 O O . HIS A 1 394 ? 99.335 19.632 -114.549 1.00 82.06 394 HIS A O 1
ATOM 3199 N N . MET A 1 395 ? 97.624 18.193 -114.642 1.00 81.81 395 MET A N 1
ATOM 3200 C CA . MET A 1 395 ? 97.753 17.961 -116.086 1.00 81.81 395 MET A CA 1
ATOM 3201 C C . MET A 1 395 ? 97.454 19.225 -116.902 1.00 81.81 395 MET A C 1
ATOM 3203 O O . MET A 1 395 ? 98.184 19.538 -117.839 1.00 81.81 395 MET A O 1
ATOM 3207 N N . LEU A 1 396 ? 96.402 19.969 -116.549 1.00 80.38 396 LEU A N 1
ATOM 3208 C CA . LEU A 1 396 ? 96.062 21.237 -117.194 1.00 80.38 396 LEU A CA 1
ATOM 3209 C C . LEU A 1 396 ? 97.179 22.270 -117.006 1.00 80.38 396 LEU A C 1
ATOM 3211 O O . LEU A 1 396 ? 97.514 22.983 -117.948 1.00 80.38 396 LEU A O 1
ATOM 3215 N N . GLU A 1 397 ? 97.764 22.347 -115.814 1.00 81.12 397 GLU A N 1
ATOM 3216 C CA . GLU A 1 397 ? 98.875 23.246 -115.508 1.00 81.12 397 GLU A CA 1
ATOM 3217 C C . GLU A 1 397 ? 100.120 22.899 -116.338 1.00 81.12 397 GLU A C 1
ATOM 3219 O O . GLU A 1 397 ? 100.719 23.788 -116.944 1.00 81.12 397 GLU A O 1
ATOM 3224 N N . ALA A 1 398 ? 100.443 21.609 -116.487 1.00 82.12 398 ALA A N 1
ATOM 3225 C CA . ALA A 1 398 ? 101.514 21.146 -117.371 1.00 82.12 398 ALA A CA 1
ATOM 3226 C C . ALA A 1 398 ? 101.275 21.554 -118.838 1.00 82.12 398 ALA A C 1
ATOM 3228 O O . ALA A 1 398 ? 102.149 22.157 -119.461 1.00 82.12 398 ALA A O 1
ATOM 3229 N N . VAL A 1 399 ? 100.068 21.319 -119.368 1.00 80.50 399 VAL A N 1
ATOM 3230 C CA . VAL A 1 399 ? 99.696 21.726 -120.738 1.00 80.50 399 VAL A CA 1
ATOM 3231 C C . VAL A 1 399 ? 99.721 23.250 -120.898 1.00 80.50 399 VAL A C 1
ATOM 3233 O O . VAL A 1 399 ? 100.142 23.764 -121.932 1.00 80.50 399 VAL A O 1
ATOM 3236 N N . THR A 1 400 ? 99.312 23.996 -119.873 1.00 78.56 400 THR A N 1
ATOM 3237 C CA . THR A 1 400 ? 99.347 25.466 -119.880 1.00 78.56 400 THR A CA 1
ATOM 3238 C C . THR A 1 400 ? 100.787 25.980 -119.917 1.00 78.56 400 THR A C 1
ATOM 3240 O O . THR A 1 400 ? 101.090 26.913 -120.662 1.00 78.56 400 THR A O 1
ATOM 3243 N N . ASN A 1 401 ? 101.701 25.341 -119.185 1.00 82.00 401 ASN A N 1
ATOM 3244 C CA . ASN A 1 401 ? 103.126 25.664 -119.217 1.00 82.00 401 ASN A CA 1
ATOM 3245 C C . ASN A 1 401 ? 103.759 25.345 -120.582 1.00 82.00 401 ASN A C 1
ATOM 3247 O O . ASN A 1 401 ? 104.474 26.190 -121.128 1.00 82.00 401 ASN A O 1
ATOM 3251 N N . GLU A 1 402 ? 103.442 24.198 -121.191 1.00 79.75 402 GLU A N 1
ATOM 3252 C CA . GLU A 1 402 ? 103.880 23.878 -122.560 1.00 79.75 402 GLU A CA 1
ATOM 3253 C C . GLU A 1 402 ? 103.323 24.859 -123.602 1.00 79.75 402 GLU A C 1
ATOM 3255 O O . GLU A 1 402 ? 104.042 25.298 -124.508 1.00 79.75 402 GLU A O 1
ATOM 3260 N N . LEU A 1 403 ? 102.062 25.270 -123.451 1.00 82.38 403 LEU A N 1
ATOM 3261 C CA . LEU A 1 403 ? 101.442 26.288 -124.293 1.00 82.38 403 LEU A CA 1
ATOM 3262 C C . LEU A 1 403 ? 102.148 27.640 -124.138 1.00 82.38 403 LEU A C 1
ATOM 3264 O O . LEU A 1 403 ? 102.395 28.316 -125.134 1.00 82.38 403 LEU A O 1
ATOM 3268 N N . HIS A 1 404 ? 102.520 28.030 -122.916 1.00 80.94 404 HIS A N 1
ATOM 3269 C CA . HIS A 1 404 ? 103.297 29.245 -122.672 1.00 80.94 404 HIS A CA 1
ATOM 3270 C C . HIS A 1 404 ? 104.696 29.192 -123.302 1.00 80.94 404 HIS A C 1
ATOM 3272 O O . HIS A 1 404 ? 105.168 30.212 -123.814 1.00 80.94 404 HIS A O 1
ATOM 3278 N N . ILE A 1 405 ? 105.356 28.030 -123.303 1.00 82.25 405 ILE A N 1
ATOM 3279 C CA . ILE A 1 405 ? 106.647 27.826 -123.982 1.00 82.25 405 ILE A CA 1
ATOM 3280 C C . ILE A 1 405 ? 106.472 27.941 -125.501 1.00 82.25 405 ILE A C 1
ATOM 3282 O O . ILE A 1 405 ? 107.196 28.699 -126.149 1.00 82.25 405 ILE A O 1
ATOM 3286 N N . SER A 1 406 ? 105.468 27.264 -126.063 1.00 77.62 406 SER A N 1
ATOM 3287 C CA . SER A 1 406 ? 105.155 27.317 -127.497 1.00 77.62 406 SER A CA 1
ATOM 3288 C C . SER A 1 406 ? 104.759 28.724 -127.948 1.00 77.62 406 SER A C 1
ATOM 3290 O O . SER A 1 406 ? 105.200 29.185 -128.999 1.00 77.62 406 SER A O 1
ATOM 3292 N N . LYS A 1 407 ? 103.990 29.451 -127.127 1.00 80.94 407 LYS A N 1
ATOM 3293 C CA . LYS A 1 407 ? 103.637 30.855 -127.362 1.00 80.94 407 LYS A CA 1
ATOM 3294 C C . LYS A 1 407 ? 104.883 31.740 -127.428 1.00 80.94 407 LYS A C 1
ATOM 3296 O O . LYS A 1 407 ? 105.007 32.517 -128.368 1.00 80.94 407 LYS A O 1
ATOM 3301 N N . ARG A 1 408 ? 105.833 31.586 -126.495 1.00 79.88 408 ARG A N 1
ATOM 3302 C CA . ARG A 1 408 ? 107.111 32.322 -126.536 1.00 79.88 408 ARG A CA 1
ATOM 3303 C C . ARG A 1 408 ? 107.947 31.975 -127.770 1.00 79.88 408 ARG A C 1
ATOM 3305 O O . ARG A 1 408 ? 108.534 32.868 -128.375 1.00 79.88 408 ARG A O 1
ATOM 3312 N N . ALA A 1 409 ? 107.982 30.705 -128.173 1.00 78.81 409 ALA A N 1
ATOM 3313 C CA . ALA A 1 409 ? 108.671 30.290 -129.394 1.00 78.81 409 ALA A CA 1
ATOM 3314 C C . ALA A 1 409 ? 108.044 30.928 -130.648 1.00 78.81 409 ALA A C 1
ATOM 3316 O O . ALA A 1 409 ? 108.768 31.398 -131.525 1.00 78.81 409 ALA A O 1
ATOM 3317 N N . LEU A 1 410 ? 106.711 31.003 -130.707 1.00 74.88 410 LEU A N 1
ATOM 3318 C CA . LEU A 1 410 ? 105.984 31.635 -131.807 1.00 74.88 410 LEU A CA 1
ATOM 3319 C C . LEU A 1 410 ? 106.200 33.155 -131.848 1.00 74.88 410 LEU A C 1
ATOM 3321 O O . LEU A 1 410 ? 106.413 33.707 -132.924 1.00 74.88 410 LEU A O 1
ATOM 3325 N N . GLU A 1 411 ? 106.198 33.828 -130.694 1.00 78.19 411 GLU A N 1
ATOM 3326 C CA . GLU A 1 411 ? 106.513 35.260 -130.592 1.00 78.19 411 GLU A CA 1
ATOM 3327 C C . GLU A 1 411 ? 107.938 35.563 -131.093 1.00 78.19 411 GLU A C 1
ATOM 3329 O O . GLU A 1 411 ? 108.147 36.549 -131.801 1.00 78.19 411 GLU A O 1
ATOM 3334 N N . GLU A 1 412 ? 108.912 34.687 -130.822 1.00 78.31 412 GLU A N 1
ATOM 3335 C CA . GLU A 1 412 ? 110.281 34.830 -131.335 1.00 78.31 412 GLU A CA 1
ATOM 3336 C C . GLU A 1 412 ? 110.384 34.549 -132.847 1.00 78.31 412 GLU A C 1
ATOM 3338 O O . GLU A 1 412 ? 111.149 35.217 -133.549 1.00 78.31 412 GLU A O 1
ATOM 3343 N N . VAL A 1 413 ? 109.594 33.611 -133.385 1.00 78.50 413 VAL A N 1
ATOM 3344 C CA . VAL A 1 413 ? 109.479 33.398 -134.841 1.00 78.50 413 VAL A CA 1
ATOM 3345 C C . VAL A 1 413 ? 108.865 34.625 -135.515 1.00 78.50 413 VAL A C 1
ATOM 3347 O O . VAL A 1 413 ? 109.450 35.132 -136.470 1.00 78.50 413 VAL A O 1
ATOM 3350 N N . ALA A 1 414 ? 107.774 35.170 -134.975 1.00 75.44 414 ALA A N 1
ATOM 3351 C CA . ALA A 1 414 ? 107.150 36.389 -135.487 1.00 75.44 414 ALA A CA 1
ATOM 3352 C C . ALA A 1 414 ? 108.112 37.594 -135.437 1.00 75.44 414 ALA A C 1
ATOM 3354 O O . ALA A 1 414 ? 108.149 38.414 -136.359 1.00 75.44 414 ALA A O 1
ATOM 3355 N N . ARG A 1 415 ? 108.954 37.690 -134.397 1.00 76.88 415 ARG A N 1
ATOM 3356 C CA . ARG A 1 415 ? 109.997 38.723 -134.297 1.00 76.88 415 ARG A CA 1
ATOM 3357 C C . ARG A 1 415 ? 111.068 38.569 -135.384 1.00 76.88 415 ARG A C 1
ATOM 3359 O O . ARG A 1 415 ? 111.448 39.569 -135.995 1.00 76.88 415 ARG A O 1
ATOM 3366 N N . ARG A 1 416 ? 111.542 37.344 -135.648 1.00 75.00 416 ARG A N 1
ATOM 3367 C CA . ARG A 1 416 ? 112.501 37.055 -136.737 1.00 75.00 416 ARG A CA 1
ATOM 3368 C C . ARG A 1 416 ? 111.902 37.315 -138.115 1.00 75.00 416 ARG A C 1
ATOM 3370 O O . ARG A 1 416 ? 112.584 37.857 -138.980 1.00 75.00 416 ARG A O 1
ATOM 3377 N N . GLU A 1 417 ? 110.637 36.963 -138.305 1.00 71.38 417 GLU A N 1
ATOM 3378 C CA . GLU A 1 417 ? 109.916 37.179 -139.555 1.00 71.38 417 GLU A CA 1
ATOM 3379 C C . GLU A 1 417 ? 109.783 38.676 -139.856 1.00 71.38 417 GLU A C 1
ATOM 3381 O O . GLU A 1 417 ? 110.132 39.111 -140.952 1.00 71.38 417 GLU A O 1
ATOM 3386 N N . LYS A 1 418 ? 109.437 39.498 -138.855 1.00 75.50 418 LYS A N 1
ATOM 3387 C CA . LYS A 1 418 ? 109.447 40.962 -138.994 1.00 75.50 418 LYS A CA 1
ATOM 3388 C C . LYS A 1 418 ? 110.830 41.502 -139.380 1.00 75.50 418 LYS A C 1
ATOM 3390 O O . LYS A 1 418 ? 110.927 42.301 -140.305 1.00 75.50 418 LYS A O 1
ATOM 3395 N N . GLN A 1 419 ? 111.904 41.029 -138.740 1.00 75.88 419 GLN A N 1
ATOM 3396 C CA . GLN A 1 419 ? 113.269 41.450 -139.089 1.00 75.88 419 GLN A CA 1
ATOM 3397 C C . GLN A 1 419 ? 113.662 41.074 -140.529 1.00 75.88 419 GLN A C 1
ATOM 3399 O O . GLN A 1 419 ? 114.341 41.851 -141.198 1.00 75.88 419 GLN A O 1
ATOM 3404 N N . LEU A 1 420 ? 113.236 39.907 -141.023 1.00 73.00 420 LEU A N 1
ATOM 3405 C CA . LEU A 1 420 ? 113.483 39.476 -142.403 1.00 73.00 420 LEU A CA 1
ATOM 3406 C C . LEU A 1 420 ? 112.670 40.285 -143.416 1.00 73.00 420 LEU A C 1
ATOM 3408 O O . LEU A 1 420 ? 113.193 40.622 -144.478 1.00 73.00 420 LEU A O 1
ATOM 3412 N N . VAL A 1 421 ? 111.425 40.636 -143.086 1.00 70.75 421 VAL A 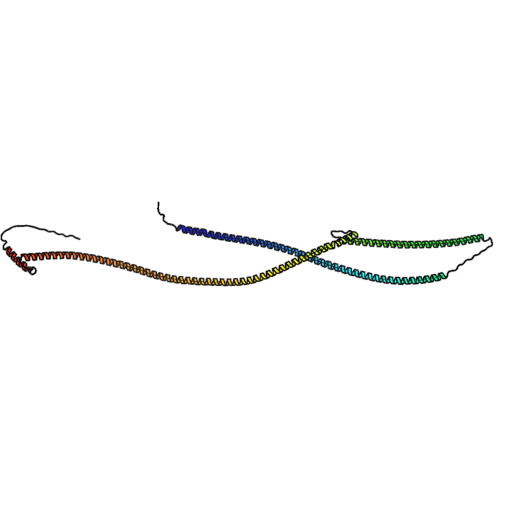N 1
ATOM 3413 C CA . VAL A 1 421 ? 110.595 41.529 -143.906 1.00 70.75 421 VAL A CA 1
ATOM 3414 C C . VAL A 1 421 ? 111.216 42.928 -143.980 1.00 70.75 421 VAL A C 1
ATOM 3416 O O . VAL A 1 421 ? 111.369 43.457 -145.081 1.00 70.75 421 VAL A O 1
ATOM 3419 N N . ASP A 1 422 ? 111.669 43.482 -142.853 1.00 74.06 422 ASP A N 1
ATOM 3420 C CA . ASP A 1 422 ? 112.338 44.790 -142.801 1.00 74.06 422 ASP A CA 1
ATOM 3421 C C . ASP A 1 422 ? 113.663 44.778 -143.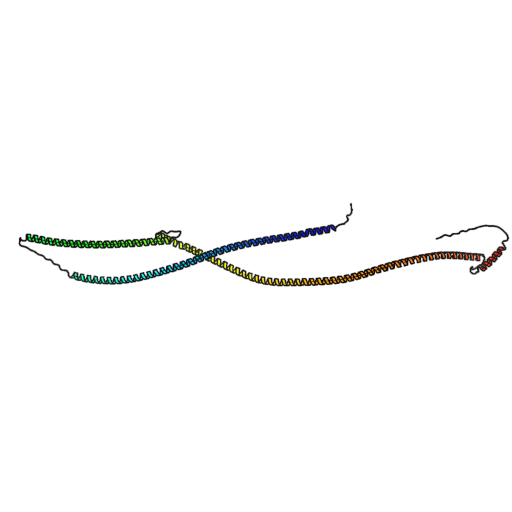596 1.00 74.06 422 ASP A C 1
ATOM 3423 O O . ASP A 1 422 ? 113.966 45.710 -144.346 1.00 74.06 422 ASP A O 1
ATOM 3427 N N . PHE A 1 423 ? 114.441 43.690 -143.507 1.00 74.94 423 PHE A N 1
ATOM 3428 C CA . PHE A 1 423 ? 115.668 43.510 -144.293 1.00 74.94 423 PHE A CA 1
ATOM 3429 C C . PHE A 1 423 ? 115.385 43.387 -145.798 1.00 74.94 423 PHE A C 1
ATOM 3431 O O . PHE A 1 423 ? 116.066 44.010 -146.620 1.00 74.94 423 PHE A O 1
ATOM 3438 N N . ARG A 1 424 ? 114.343 42.633 -146.170 1.00 70.81 424 ARG A N 1
ATOM 3439 C CA . ARG A 1 424 ? 113.868 42.514 -147.554 1.00 70.81 424 ARG A CA 1
ATOM 3440 C C . ARG A 1 424 ? 113.452 43.876 -148.112 1.00 70.81 424 ARG A C 1
ATOM 3442 O O . ARG A 1 424 ? 113.769 44.194 -149.261 1.00 70.81 424 ARG A O 1
ATOM 3449 N N . GLU A 1 425 ? 112.795 44.708 -147.309 1.00 68.12 425 GLU A N 1
ATOM 3450 C CA . GLU A 1 425 ? 112.425 46.067 -147.702 1.00 68.12 425 GLU A CA 1
ATOM 3451 C C . GLU A 1 425 ? 113.647 46.980 -147.873 1.00 68.12 425 GLU A C 1
ATOM 3453 O O . GLU A 1 425 ? 113.732 47.704 -148.869 1.00 68.12 425 GLU A O 1
ATOM 3458 N N . ALA A 1 426 ? 114.628 46.905 -146.968 1.00 70.25 426 ALA A N 1
ATOM 3459 C CA . ALA A 1 426 ? 115.864 47.681 -147.055 1.00 70.25 426 ALA A CA 1
ATOM 3460 C C . ALA A 1 426 ? 116.665 47.364 -148.329 1.00 70.25 426 ALA A C 1
ATOM 3462 O O . ALA A 1 426 ? 117.066 48.284 -149.045 1.00 70.25 426 ALA A O 1
ATOM 3463 N N . ILE A 1 427 ? 116.838 46.081 -148.671 1.00 67.19 427 ILE A N 1
ATOM 3464 C CA . ILE A 1 427 ? 117.515 45.674 -149.914 1.00 67.19 427 ILE A CA 1
ATOM 3465 C C . ILE A 1 427 ? 116.756 46.173 -151.147 1.00 67.19 427 ILE A C 1
ATOM 3467 O O . ILE A 1 427 ? 117.362 46.704 -152.078 1.00 67.19 427 ILE A O 1
ATOM 3471 N N . THR A 1 428 ? 115.428 46.051 -151.149 1.00 66.44 428 THR A N 1
ATOM 3472 C CA . THR A 1 428 ? 114.602 46.492 -152.282 1.00 66.44 428 THR A CA 1
ATOM 3473 C C . THR A 1 428 ? 114.678 48.012 -152.478 1.00 66.44 428 THR A C 1
ATOM 3475 O O . THR A 1 428 ? 114.757 48.478 -153.615 1.00 66.44 428 THR A O 1
ATOM 3478 N N . LYS A 1 429 ? 114.739 48.786 -151.381 1.00 66.31 429 LYS A N 1
ATOM 3479 C CA . LYS A 1 429 ? 114.969 50.241 -151.403 1.00 66.31 429 LYS A CA 1
ATOM 3480 C C . LYS A 1 429 ? 116.367 50.611 -151.911 1.00 66.31 429 LYS A C 1
ATOM 3482 O O . LYS A 1 429 ? 116.480 51.537 -152.710 1.00 66.31 429 LYS A O 1
ATOM 3487 N N . ILE A 1 430 ? 117.416 49.897 -151.494 1.00 61.66 430 ILE A N 1
ATOM 3488 C CA . ILE A 1 430 ? 118.801 50.152 -151.939 1.00 61.66 430 ILE A CA 1
ATOM 3489 C C . ILE A 1 430 ? 118.974 49.851 -153.435 1.00 61.66 430 ILE A C 1
ATOM 3491 O O . ILE A 1 430 ? 119.682 50.579 -154.124 1.00 61.66 430 ILE A O 1
ATOM 3495 N N . MET A 1 431 ? 118.284 48.839 -153.969 1.00 57.94 431 MET A N 1
ATOM 3496 C CA . MET A 1 431 ? 118.341 48.491 -155.396 1.00 57.94 431 MET A CA 1
ATOM 3497 C C . MET A 1 431 ? 117.514 49.415 -156.315 1.00 57.94 431 MET A C 1
ATOM 3499 O O . MET A 1 431 ? 117.374 49.136 -157.501 1.00 57.94 431 MET A O 1
ATOM 3503 N N . GLY A 1 432 ? 116.974 50.530 -155.810 1.00 60.03 432 GLY A N 1
ATOM 3504 C CA . GLY A 1 432 ? 116.356 51.568 -156.644 1.00 60.03 432 GLY A CA 1
ATOM 3505 C C . GLY A 1 432 ? 115.009 51.194 -157.276 1.00 60.03 432 GLY A C 1
ATOM 3506 O O . GLY A 1 432 ? 114.483 51.968 -158.079 1.00 60.03 432 GLY A O 1
ATOM 3507 N N . PHE A 1 433 ? 114.411 50.058 -156.900 1.00 59.50 433 PHE A N 1
ATOM 3508 C CA . PHE A 1 433 ? 113.067 49.686 -157.337 1.00 59.50 433 PHE A CA 1
ATOM 3509 C C . PHE A 1 433 ? 112.039 50.617 -156.693 1.00 59.50 433 PHE A C 1
ATOM 3511 O O . PHE A 1 433 ? 111.709 50.502 -155.511 1.00 59.50 433 PHE A O 1
ATOM 3518 N N . ARG A 1 434 ? 111.508 51.562 -157.473 1.00 50.72 434 ARG A N 1
ATOM 3519 C CA . ARG A 1 434 ? 110.353 52.350 -157.047 1.00 50.72 434 ARG A CA 1
ATOM 3520 C C . ARG A 1 434 ? 109.076 51.564 -157.345 1.00 50.72 434 ARG A C 1
ATOM 3522 O O . ARG A 1 434 ? 108.681 51.459 -158.500 1.00 50.72 434 ARG A O 1
ATOM 3529 N N . ILE A 1 435 ? 108.434 51.145 -156.247 1.00 54.28 435 ILE A N 1
ATOM 3530 C CA . ILE A 1 435 ? 107.020 50.764 -156.043 1.00 54.28 435 ILE A CA 1
ATOM 3531 C C . ILE A 1 435 ? 106.793 49.258 -155.748 1.00 54.28 435 ILE A C 1
ATOM 3533 O O . ILE A 1 435 ? 107.060 48.383 -156.561 1.00 54.28 435 ILE A O 1
ATOM 3537 N N . ASN A 1 436 ? 106.239 49.025 -154.549 1.00 58.56 436 ASN A N 1
ATOM 3538 C CA . ASN A 1 436 ? 105.592 47.835 -153.970 1.00 58.56 436 ASN A CA 1
ATOM 3539 C C . ASN A 1 436 ? 106.422 46.542 -153.872 1.00 58.56 436 ASN A C 1
ATOM 3541 O O . ASN A 1 436 ? 106.325 45.615 -154.670 1.00 58.56 436 ASN A O 1
ATOM 3545 N N . THR A 1 437 ? 107.165 46.464 -152.768 1.00 54.16 437 THR A N 1
ATOM 3546 C CA . THR A 1 437 ? 108.125 45.431 -152.359 1.00 54.16 437 THR A CA 1
ATOM 3547 C C . THR A 1 437 ? 107.620 43.984 -152.456 1.00 54.16 437 THR A C 1
ATOM 3549 O O . THR A 1 437 ? 108.441 43.080 -152.543 1.00 54.16 437 THR A O 1
ATOM 3552 N N . LEU A 1 438 ? 106.316 43.695 -152.425 1.00 58.03 438 LEU A N 1
ATOM 3553 C CA . LEU A 1 438 ? 105.805 42.318 -152.289 1.00 58.03 438 LEU A CA 1
ATOM 3554 C C . LEU A 1 438 ? 105.711 41.501 -153.595 1.00 58.03 438 LEU A C 1
ATOM 3556 O O . LEU A 1 438 ? 105.527 40.292 -153.519 1.00 58.03 438 LEU A O 1
ATOM 3560 N N . THR A 1 439 ? 105.851 42.110 -154.776 1.00 57.19 439 THR A N 1
ATOM 3561 C CA . THR A 1 439 ? 105.644 41.422 -156.073 1.00 57.19 439 THR A CA 1
ATOM 3562 C C . THR A 1 439 ? 106.928 41.017 -156.799 1.00 57.19 439 THR A C 1
ATOM 3564 O O . THR A 1 439 ? 106.869 40.417 -157.870 1.00 57.19 439 THR A O 1
ATOM 3567 N N . ILE A 1 440 ? 108.098 41.305 -156.225 1.00 56.72 440 ILE A N 1
ATOM 3568 C CA . ILE A 1 440 ? 109.394 40.900 -156.784 1.00 56.72 440 ILE A CA 1
ATOM 3569 C C . ILE A 1 440 ? 109.801 39.566 -156.146 1.00 56.72 440 ILE A C 1
ATOM 3571 O O . ILE A 1 440 ? 109.978 39.491 -154.928 1.00 56.72 440 ILE A O 1
ATOM 3575 N N . SER A 1 441 ? 109.932 38.507 -156.952 1.00 66.19 441 SER A N 1
ATOM 3576 C CA . SER A 1 441 ? 110.334 37.188 -156.444 1.00 66.19 441 SER A CA 1
ATOM 3577 C C . SER A 1 441 ? 111.783 37.221 -155.949 1.00 66.19 441 SER A C 1
ATOM 3579 O O . SER A 1 441 ? 112.642 37.815 -156.608 1.00 66.19 441 SER A O 1
ATOM 3581 N N . ASP A 1 442 ? 112.073 36.549 -154.830 1.00 63.28 442 ASP A N 1
ATOM 3582 C CA . ASP A 1 442 ? 113.403 36.553 -154.198 1.00 63.28 442 ASP A CA 1
ATOM 3583 C C . ASP A 1 442 ? 114.513 36.120 -155.165 1.00 63.28 442 ASP A C 1
ATOM 3585 O O . ASP A 1 442 ? 115.628 36.632 -155.109 1.00 63.28 442 ASP A O 1
ATOM 3589 N N . LYS A 1 443 ? 114.197 35.244 -156.129 1.00 69.69 443 LYS A N 1
ATOM 3590 C CA . LYS A 1 443 ? 115.138 34.835 -157.182 1.00 69.69 443 LYS A CA 1
ATOM 3591 C C . LYS A 1 443 ? 115.602 36.009 -158.047 1.00 69.69 443 LYS A C 1
ATOM 3593 O O . LYS A 1 443 ? 116.754 36.012 -158.463 1.00 69.69 443 LYS A O 1
ATOM 3598 N N . GLU A 1 444 ? 114.744 36.996 -158.291 1.00 64.31 444 GLU A N 1
ATOM 3599 C CA . GLU A 1 444 ? 115.039 38.157 -159.137 1.00 64.31 444 GLU A CA 1
ATOM 3600 C C . GLU A 1 444 ? 115.822 39.238 -158.378 1.00 64.31 444 GLU A C 1
ATOM 3602 O O . GLU A 1 444 ? 116.783 39.788 -158.918 1.00 64.31 444 GLU A O 1
ATOM 3607 N N . ILE A 1 445 ? 115.497 39.452 -157.092 1.00 63.69 445 ILE A N 1
ATOM 3608 C CA . ILE A 1 445 ? 116.306 40.274 -156.171 1.00 63.69 445 ILE A CA 1
ATOM 3609 C C . ILE A 1 445 ? 117.718 39.685 -156.087 1.00 63.69 445 ILE A C 1
ATOM 3611 O O . ILE A 1 445 ? 118.693 40.397 -156.310 1.00 63.69 445 ILE A O 1
ATOM 3615 N N . ILE A 1 446 ? 117.836 38.371 -155.856 1.00 66.19 446 ILE A N 1
ATOM 3616 C CA . ILE A 1 446 ? 119.121 37.661 -155.794 1.00 66.19 446 ILE A CA 1
ATOM 3617 C C . ILE A 1 446 ? 119.857 37.706 -157.142 1.00 66.19 446 ILE A C 1
ATOM 3619 O O . ILE A 1 446 ? 121.078 37.847 -157.149 1.00 66.19 446 ILE A O 1
ATOM 3623 N N . ARG A 1 447 ? 119.159 37.614 -158.285 1.00 67.75 447 ARG A N 1
ATOM 3624 C CA . ARG A 1 447 ? 119.769 37.694 -159.626 1.00 67.75 447 ARG A CA 1
ATOM 3625 C C . ARG A 1 447 ? 120.414 39.059 -159.873 1.00 67.75 447 ARG A C 1
ATOM 3627 O O . ARG A 1 447 ? 121.543 39.102 -160.359 1.00 67.75 447 ARG A O 1
ATOM 3634 N N . GLN A 1 448 ? 119.737 40.150 -159.508 1.00 60.25 448 GLN A N 1
ATOM 3635 C CA . GLN A 1 448 ? 120.293 41.500 -159.640 1.00 60.25 448 GLN A CA 1
ATOM 3636 C C . GLN A 1 448 ? 121.384 41.794 -158.610 1.00 60.25 448 GLN A C 1
ATOM 3638 O O . GLN A 1 448 ? 122.420 42.333 -158.985 1.00 60.25 448 GLN A O 1
ATOM 3643 N N . LEU A 1 449 ? 121.225 41.362 -157.354 1.00 63.97 449 LEU A N 1
ATOM 3644 C CA . LEU A 1 449 ? 122.284 41.460 -156.342 1.00 63.97 449 LEU A CA 1
ATOM 3645 C C . LEU A 1 449 ? 123.534 40.681 -156.762 1.00 63.97 449 LEU A C 1
ATOM 3647 O O . LEU A 1 449 ? 124.639 41.184 -156.600 1.00 63.97 449 LEU A O 1
ATOM 3651 N N . LYS A 1 450 ? 123.380 39.501 -157.379 1.00 64.25 450 LYS A N 1
ATOM 3652 C CA . LYS A 1 450 ? 124.499 38.759 -157.979 1.00 64.25 450 LYS A CA 1
ATOM 3653 C C . LYS A 1 450 ? 125.162 39.523 -159.125 1.00 64.25 450 LYS A C 1
ATOM 3655 O O . LYS A 1 450 ? 126.383 39.503 -159.195 1.00 64.25 450 LYS A O 1
ATOM 3660 N N . GLN A 1 451 ? 124.405 40.213 -159.984 1.00 60.66 451 GLN A N 1
ATOM 3661 C CA . GLN A 1 451 ? 124.971 41.051 -161.055 1.00 60.66 451 GLN A CA 1
ATOM 3662 C C . GLN A 1 451 ? 125.684 42.304 -160.511 1.00 60.66 451 GLN A C 1
ATOM 3664 O O . GLN A 1 451 ? 126.719 42.687 -161.047 1.00 60.66 451 GLN A O 1
ATOM 3669 N N . LEU A 1 452 ? 125.186 42.905 -159.425 1.00 59.03 452 LEU A N 1
ATOM 3670 C CA . LEU A 1 452 ? 125.798 44.058 -158.748 1.00 59.03 452 LEU A CA 1
ATOM 3671 C C . LEU A 1 452 ? 127.057 43.668 -157.959 1.00 59.03 452 LEU A C 1
ATOM 3673 O O . LEU A 1 452 ? 128.047 44.392 -157.997 1.00 59.03 452 LEU A O 1
ATOM 3677 N N . ILE A 1 453 ? 127.055 42.499 -157.307 1.00 59.66 453 ILE A N 1
ATOM 3678 C CA . ILE A 1 453 ? 128.242 41.927 -156.654 1.00 59.66 453 ILE A CA 1
ATOM 3679 C C . ILE A 1 453 ? 129.282 41.515 -157.709 1.00 59.66 453 ILE A C 1
ATOM 3681 O O . ILE A 1 453 ? 130.451 41.841 -157.534 1.00 59.66 453 ILE A O 1
ATOM 3685 N N . GLN A 1 454 ? 128.876 40.933 -158.848 1.00 55.16 454 GLN A N 1
ATOM 3686 C CA . GLN A 1 454 ? 129.784 40.661 -159.977 1.00 55.16 454 GLN A CA 1
ATOM 3687 C C . GLN A 1 454 ? 130.344 41.940 -160.622 1.00 55.16 454 GLN A C 1
ATOM 3689 O O . GLN A 1 454 ? 131.488 41.942 -161.069 1.00 55.16 454 GLN A O 1
ATOM 3694 N N . ALA A 1 455 ? 129.586 43.042 -160.646 1.00 50.56 455 ALA A N 1
ATOM 3695 C CA . ALA A 1 455 ? 130.082 44.343 -161.100 1.00 50.56 455 ALA A CA 1
ATOM 3696 C C . ALA A 1 455 ? 131.031 45.005 -160.079 1.00 50.56 455 ALA A C 1
ATOM 3698 O O . ALA A 1 455 ? 131.972 45.692 -160.473 1.00 50.56 455 ALA A O 1
ATOM 3699 N N . TYR A 1 456 ? 130.837 44.757 -158.779 1.00 52.56 456 TYR A N 1
ATOM 3700 C CA . TYR A 1 456 ? 131.726 45.225 -157.708 1.00 52.56 456 TYR A CA 1
ATOM 3701 C C . TYR A 1 456 ? 133.013 44.380 -157.593 1.00 52.56 456 TYR A C 1
ATOM 3703 O O . TYR A 1 456 ? 134.068 44.907 -157.243 1.00 52.56 456 TYR A O 1
ATOM 3711 N N . GLU A 1 457 ? 132.975 43.096 -157.969 1.00 54.06 457 GLU A N 1
ATOM 3712 C CA . GLU A 1 457 ? 134.157 42.220 -158.051 1.00 54.06 457 GLU A CA 1
ATOM 3713 C C . GLU A 1 457 ? 135.111 42.583 -159.209 1.00 54.06 457 GLU A C 1
ATOM 3715 O O . GLU A 1 457 ? 136.289 42.240 -159.142 1.00 54.06 457 GLU A O 1
ATOM 3720 N N . ILE A 1 458 ? 134.672 43.359 -160.214 1.00 48.16 458 ILE A N 1
ATOM 3721 C CA . ILE A 1 458 ? 135.544 43.875 -161.292 1.00 48.16 458 ILE A CA 1
ATOM 3722 C C . ILE A 1 458 ? 136.195 45.230 -160.922 1.00 48.16 458 ILE A C 1
ATOM 3724 O O . ILE A 1 458 ? 137.238 45.573 -161.476 1.00 48.16 458 ILE A O 1
ATOM 3728 N N . SER A 1 459 ? 135.674 45.981 -159.936 1.00 40.69 459 SER A N 1
ATOM 3729 C CA . SER A 1 459 ? 136.224 47.293 -159.528 1.00 40.69 459 SER A CA 1
ATOM 3730 C C . SER A 1 459 ? 136.956 47.303 -158.178 1.00 40.69 459 SER A C 1
ATOM 3732 O O . SER A 1 459 ? 137.197 48.375 -157.621 1.00 40.69 459 SER A O 1
ATOM 3734 N N . LYS A 1 460 ? 137.353 46.136 -157.656 1.00 39.44 460 LYS A N 1
ATOM 3735 C CA . LYS A 1 460 ? 138.254 46.015 -156.495 1.00 39.44 460 LYS A CA 1
ATOM 3736 C C . LYS A 1 460 ? 139.660 45.569 -156.920 1.00 39.44 460 LYS A C 1
ATOM 3738 O O . LYS A 1 460 ? 140.252 44.660 -156.348 1.00 39.44 460 LYS A O 1
ATOM 3743 N N . VAL A 1 461 ? 140.194 46.249 -157.936 1.00 37.72 461 VAL A N 1
ATOM 3744 C CA . VAL A 1 461 ? 141.637 46.400 -158.163 1.00 37.72 461 VAL A CA 1
ATOM 3745 C C . VAL A 1 461 ? 142.075 47.644 -157.386 1.00 37.72 461 VAL A C 1
ATOM 3747 O O . VAL A 1 461 ? 141.518 48.716 -157.582 1.00 37.72 461 VAL A O 1
ATOM 3750 N N . THR A 1 462 ? 143.093 47.472 -156.539 1.00 29.00 462 THR A N 1
ATOM 3751 C CA . THR A 1 462 ? 143.808 48.427 -155.660 1.00 29.00 462 THR A CA 1
ATOM 3752 C C . THR A 1 462 ? 143.350 48.606 -154.196 1.00 29.00 462 THR A C 1
ATOM 3754 O O . THR A 1 462 ? 142.289 49.128 -153.874 1.00 29.00 462 THR A O 1
ATOM 3757 N N . SER A 1 463 ? 144.297 48.239 -153.320 1.00 30.22 463 SER A N 1
ATOM 3758 C CA . SER A 1 463 ? 144.405 48.358 -151.853 1.00 30.22 463 SER A CA 1
ATOM 3759 C C . SER A 1 463 ? 143.586 47.350 -151.027 1.00 30.22 463 SER A C 1
ATOM 3761 O O . SER A 1 463 ? 142.362 47.376 -150.994 1.00 30.22 463 SER A O 1
ATOM 3763 N N . ASN A 1 464 ? 144.204 46.256 -150.576 1.00 28.06 464 ASN A N 1
ATOM 3764 C CA . ASN A 1 464 ? 145.130 46.087 -149.441 1.00 28.06 464 ASN A CA 1
ATOM 3765 C C . ASN A 1 464 ? 144.510 46.260 -148.045 1.00 28.06 464 ASN A C 1
ATOM 3767 O O . ASN A 1 464 ? 144.077 47.340 -147.666 1.00 28.06 464 ASN A O 1
ATOM 3771 N N . ASN A 1 465 ? 144.710 45.172 -147.294 1.00 33.28 465 ASN A N 1
ATOM 3772 C CA . ASN A 1 465 ? 145.027 45.067 -145.872 1.00 33.28 465 ASN A CA 1
ATOM 3773 C C . ASN A 1 465 ? 143.903 45.050 -144.828 1.00 33.28 465 ASN A C 1
ATOM 3775 O O . ASN A 1 465 ? 143.178 46.016 -144.647 1.00 33.28 465 ASN A O 1
ATOM 3779 N N . GLU A 1 466 ? 143.955 43.944 -144.061 1.00 32.03 466 GLU A N 1
ATOM 3780 C CA . GLU A 1 466 ? 143.814 43.872 -142.597 1.00 32.03 466 GLU A CA 1
ATOM 3781 C C . GLU A 1 466 ? 142.410 44.131 -142.011 1.00 32.03 466 GLU A C 1
ATOM 3783 O O . GLU A 1 466 ? 141.697 45.027 -142.413 1.00 32.03 466 GLU A O 1
ATOM 3788 N N . SER A 1 467 ? 141.905 43.447 -140.985 1.00 38.34 467 SER A N 1
ATOM 3789 C CA . SER A 1 467 ? 142.361 42.348 -140.142 1.00 38.34 467 SER A CA 1
ATOM 3790 C C . SER A 1 467 ? 141.219 42.021 -139.146 1.00 38.34 467 SER A C 1
ATOM 3792 O O . SER A 1 467 ? 140.380 42.873 -138.871 1.00 38.34 467 SER A O 1
ATOM 3794 N N . LYS A 1 468 ? 141.277 40.819 -138.547 1.00 41.06 468 LYS A N 1
ATOM 3795 C CA . LYS A 1 468 ? 140.957 40.518 -137.128 1.00 41.06 468 LYS A CA 1
ATOM 3796 C C . LYS A 1 468 ? 139.500 40.391 -136.597 1.00 41.06 468 LYS A C 1
ATOM 3798 O O . LYS A 1 468 ? 138.785 41.370 -136.460 1.00 41.06 468 LYS A O 1
ATOM 3803 N N . PHE A 1 469 ? 139.268 39.178 -136.047 1.00 36.50 469 PHE A N 1
ATOM 3804 C CA . PHE A 1 469 ? 138.737 38.829 -134.697 1.00 36.50 469 PHE A CA 1
ATOM 3805 C C . PHE A 1 469 ? 137.245 39.064 -134.367 1.00 36.50 469 PHE A C 1
ATOM 3807 O O . PHE A 1 469 ? 136.662 40.040 -134.801 1.00 36.50 469 PHE A O 1
ATOM 3814 N N . SER A 1 470 ? 136.549 38.263 -133.540 1.00 37.88 470 SER A N 1
ATOM 3815 C CA . SER A 1 470 ? 136.799 37.002 -132.797 1.00 37.88 470 SER A CA 1
ATOM 3816 C C . SER A 1 470 ? 135.425 36.376 -132.433 1.00 37.88 470 SER A C 1
ATOM 3818 O O . SER A 1 470 ? 134.450 37.114 -132.367 1.00 37.88 470 SER A O 1
ATOM 3820 N N . CYS A 1 471 ? 135.268 35.048 -132.349 1.00 42.94 471 CYS A N 1
ATOM 3821 C CA . CYS A 1 471 ? 135.250 34.213 -131.120 1.00 42.94 471 CYS A CA 1
ATOM 3822 C C . CYS A 1 471 ? 134.109 34.474 -130.104 1.00 42.94 471 CYS A C 1
ATOM 3824 O O . CYS A 1 471 ? 133.934 35.598 -129.646 1.00 42.94 471 CYS A O 1
ATOM 3826 N N . GLY A 1 472 ? 133.420 33.401 -129.674 1.00 35.91 472 GLY A N 1
ATOM 3827 C CA . GLY A 1 472 ? 132.610 33.397 -128.445 1.00 35.91 472 GLY A CA 1
ATOM 3828 C C . GLY A 1 472 ? 131.579 32.265 -128.316 1.00 35.91 472 GLY A C 1
ATOM 3829 O O . GLY A 1 472 ? 130.432 32.431 -128.710 1.00 35.91 472 GLY A O 1
ATOM 3830 N N . PHE A 1 473 ? 131.992 31.135 -127.735 1.00 45.34 473 PHE A N 1
ATOM 3831 C CA . PHE A 1 473 ? 131.149 30.080 -127.141 1.00 45.34 473 PHE A CA 1
ATOM 3832 C C . PHE A 1 473 ? 130.403 30.577 -125.884 1.00 45.34 473 PHE A C 1
ATOM 3834 O O . PHE A 1 473 ? 130.958 31.425 -125.192 1.00 45.34 473 PHE A O 1
ATOM 3841 N N . THR A 1 474 ? 129.270 29.949 -125.516 1.00 42.09 474 THR A N 1
ATOM 3842 C CA . THR A 1 474 ? 129.131 29.118 -124.286 1.00 42.09 474 THR A CA 1
ATOM 3843 C C . THR A 1 474 ? 127.757 28.441 -124.133 1.00 42.09 474 THR A C 1
ATOM 3845 O O . THR A 1 474 ? 126.731 28.880 -124.640 1.00 42.09 474 THR A O 1
ATOM 3848 N N . THR A 1 475 ? 127.826 27.308 -123.438 1.00 51.94 475 THR A N 1
ATOM 3849 C CA . THR A 1 475 ? 126.857 26.271 -123.054 1.00 51.94 475 THR A CA 1
ATOM 3850 C C . THR A 1 475 ? 125.998 26.616 -121.830 1.00 51.94 475 THR A C 1
ATOM 3852 O O . THR A 1 475 ? 126.411 27.436 -121.015 1.00 51.94 475 THR A O 1
ATOM 3855 N N . GLY A 1 476 ? 124.905 25.869 -121.609 1.00 36.84 476 GLY A N 1
ATOM 3856 C CA . GLY A 1 476 ? 124.227 25.792 -120.306 1.00 36.84 476 GLY A CA 1
ATOM 3857 C C . GLY A 1 476 ? 123.098 24.753 -120.246 1.00 36.84 476 GLY A C 1
ATOM 3858 O O . GLY A 1 476 ? 121.992 25.023 -120.697 1.00 36.84 476 GLY A O 1
ATOM 3859 N N . PHE A 1 477 ? 123.408 23.576 -119.696 1.00 49.38 477 PHE A N 1
ATOM 3860 C CA . PHE A 1 477 ? 122.473 22.623 -119.078 1.00 49.38 477 PHE A CA 1
ATOM 3861 C C . PHE A 1 477 ? 122.136 23.100 -117.655 1.00 49.38 477 PHE A C 1
ATOM 3863 O O . PHE A 1 477 ? 123.044 23.609 -117.007 1.00 49.38 477 PHE A O 1
ATOM 3870 N N . GLU A 1 478 ? 120.928 22.825 -117.140 1.00 38.38 478 GLU A N 1
ATOM 3871 C CA . GLU A 1 478 ? 120.739 22.291 -115.774 1.00 38.38 478 GLU A CA 1
ATOM 3872 C C . GLU A 1 478 ? 119.302 21.808 -115.489 1.00 38.38 478 GLU A C 1
ATOM 3874 O O . GLU A 1 478 ? 118.334 22.239 -116.111 1.00 38.38 478 GLU A O 1
ATOM 3879 N N . ASN A 1 479 ? 119.241 20.851 -114.561 1.00 43.09 479 ASN A N 1
ATOM 3880 C CA . ASN A 1 479 ? 118.124 20.017 -114.107 1.00 43.09 479 ASN A CA 1
ATOM 3881 C C . ASN A 1 479 ? 117.059 20.765 -113.278 1.00 43.09 479 ASN A C 1
ATOM 3883 O O . ASN A 1 479 ? 117.434 21.602 -112.460 1.00 43.09 479 ASN A O 1
ATOM 3887 N N . GLN A 1 480 ? 115.786 20.345 -113.353 1.00 40.53 480 GLN A N 1
ATOM 3888 C CA . GLN A 1 480 ? 115.078 19.540 -112.327 1.00 40.53 480 GLN A CA 1
ATOM 3889 C C . GLN A 1 480 ? 113.670 19.155 -112.788 1.00 40.53 480 GLN A C 1
ATOM 3891 O O . GLN A 1 480 ? 112.975 20.035 -113.340 1.00 40.53 480 GLN A O 1
#

Solvent-accessible surface area (backbone atoms only — not comparable to full-atom values): 27033 Å² total; per-residue (Å²): 136,91,82,86,82,81,93,77,85,72,65,72,63,49,56,55,50,49,52,51,47,56,67,52,49,55,59,50,55,52,49,53,50,50,52,51,51,50,52,50,48,53,54,51,52,50,53,52,52,49,54,50,52,53,50,50,53,49,51,52,52,52,51,53,51,51,52,50,51,53,54,51,53,52,52,51,52,53,51,51,52,51,50,54,51,51,52,52,53,51,53,53,51,50,54,50,53,51,52,51,53,50,53,53,48,55,51,51,53,50,50,52,54,50,52,53,52,49,54,52,51,52,55,54,49,54,56,50,50,55,50,50,56,56,49,52,54,53,52,51,59,52,51,56,56,53,62,74,70,70,85,86,89,88,88,81,90,84,88,83,91,89,87,84,87,79,45,64,70,52,46,51,49,50,48,50,52,50,49,49,51,54,51,52,50,51,50,49,54,50,49,53,52,47,53,52,50,53,52,52,50,55,51,49,52,53,52,48,56,51,50,52,52,50,51,51,52,51,52,51,51,54,50,52,53,50,53,52,50,53,51,50,41,40,52,51,11,59,70,73,29,57,102,87,45,84,43,51,66,41,74,66,46,43,51,53,51,51,50,51,57,59,66,44,44,65,57,58,48,54,52,47,52,53,50,50,52,50,50,51,52,52,50,53,52,50,51,53,48,52,51,52,52,52,51,53,49,53,52,47,54,55,52,50,54,52,50,51,54,49,52,55,51,49,56,53,49,53,54,51,50,56,52,50,52,55,50,51,52,49,52,52,50,51,51,51,52,52,50,53,49,49,51,51,51,51,52,51,51,51,51,54,49,50,54,52,48,53,52,49,49,53,50,50,51,52,50,49,53,50,51,51,49,52,48,54,51,48,54,49,52,50,49,52,51,50,52,50,50,51,52,52,49,56,52,50,51,52,53,50,52,52,49,53,52,51,50,53,54,49,54,53,50,54,52,52,50,51,52,51,52,53,50,54,48,51,54,44,57,73,70,67,64,86,78,70,82,86,78,64,56,66,70,57,57,50,51,50,51,50,53,52,51,57,55,49,68,71,67,70,75,83,86,86,81,89,81,83,89,78,91,84,88,89,88,85,86,88,87,134

Secondary structure (DSSP, 8-state):
---PPP----SHHHHHHHHHHHHHHHHHHHHHHHHHHHHHHHHHHHHHHHHHHHHHHHHHHHHHHHHHHHHHHHHHHHHHHHHHHHHHHHHHHHHHHHHHHHHHHHHHHHHHHHHHHHHHHHHHHHHHHHHHHHHHHHHHHHHHHHHTT---------------SS-HHHHHHHHHHHHHHHHHHHHHHHHHHHHHHHHHHHHHHHHHHHHHHHHHHHHHHHHHHHHHHHHHHHHHHHHH--SS-PPPSSHHHHHHHHHHHHHTHHHHHHHHHHHHHHHHHHHHHHHHHHHHHHHHHHHHHHHHHHHHHHHHHHHHHHHHHHHHHHHHHHHHHHHHHHHHHHHHHHHHHHHHHHHHHHHHHHHHHHHHHHHHHHHHHHHHHHHHHHHHHHHHHHHHHHHHHHHHHHHHHHHHHHHHHHHHHHHHHHHHHHTT--S-GGGS-HHHHHHHHHHHHHHHHHS--S------------------

pLDDT: mean 82.07, std 18.9, range [27.11, 97.38]